Protein AF-A0A6P0T3T8-F1 (afdb_monomer_lite)

Foldseek 3Di:
DDDPDDPDDDPPPVVLVVLVVLLVLLVVLLVVVVCLVCLLVCVLVCCVVPVVVSVVCCVPFQVKAQQPLLVVLVVLLVQCVVCPQVVFHPPVSLVVNLVSQVVCVVVVLQVQSVLSVLVVVLLVVLQVVQCVVVVDDPVPRDPGSSVSSNQLSDRVNDHPVSSVCCVPPPSSSSRVGIHFDWDDDDPPDTDHTGGRCCVVLVVQLVVLVVVLLVQLVVVCVVDVPADSVNSSVVVVQSVLSNDPPPVVSSVRNSVVSCCVSVVDPCVVVVVVVCCVVCVVVPPPPPLVVVVVVLVVLLVCLVVVVVVVVLLPPVPPDDPPPVDPDPVVVVVCVVVLCCCLPPNLVVCLVVQLVVQLVVQVVVQCVDPVSVVCCPDPPSVVVVSVVSSVCSVVVSVVVSVVSVCLVPDPVSVVVVVVVVVVCSVVVSVVSVPDPVSNVVSVVVSVVSVVVSVVVVVVVVVDDPVVVVVVVVVVVVVVVVPD

Structure (mmCIF, N/CA/C/O backbone):
data_AF-A0A6P0T3T8-F1
#
_entry.id   AF-A0A6P0T3T8-F1
#
loop_
_atom_site.group_PDB
_atom_site.id
_atom_site.type_symbol
_atom_site.label_atom_id
_atom_site.label_alt_id
_atom_site.label_comp_id
_atom_site.label_asym_id
_atom_site.label_entity_id
_atom_site.label_seq_id
_atom_site.pdbx_PDB_ins_code
_atom_site.Cartn_x
_atom_site.Cartn_y
_atom_site.Cartn_z
_atom_site.occupancy
_atom_site.B_iso_or_equiv
_atom_site.auth_seq_id
_atom_site.auth_comp_id
_atom_site.auth_asym_id
_atom_site.auth_atom_id
_atom_site.pdbx_PDB_model_num
ATOM 1 N N . MET A 1 1 ? 41.553 -38.716 -34.572 1.00 35.88 1 MET A N 1
ATOM 2 C CA . MET A 1 1 ? 41.228 -38.788 -33.128 1.00 35.88 1 MET A CA 1
ATOM 3 C C . MET A 1 1 ? 40.470 -37.527 -32.728 1.00 35.88 1 MET A C 1
ATOM 5 O O . MET A 1 1 ? 41.082 -36.485 -32.549 1.00 35.88 1 MET A O 1
ATOM 9 N N . LEU A 1 2 ? 39.138 -37.594 -32.660 1.00 34.91 2 LEU A N 1
ATOM 10 C CA . LEU A 1 2 ? 38.281 -36.461 -32.294 1.00 34.91 2 LEU A CA 1
ATOM 11 C C . LEU A 1 2 ? 38.013 -36.500 -30.784 1.00 34.91 2 LEU A C 1
ATOM 13 O O . LEU A 1 2 ? 37.302 -37.377 -30.294 1.00 34.91 2 LEU A O 1
ATOM 17 N N . ARG A 1 3 ? 38.602 -35.559 -30.038 1.00 31.69 3 ARG A N 1
ATOM 18 C CA . ARG A 1 3 ? 38.302 -35.338 -28.616 1.00 31.69 3 ARG A CA 1
ATOM 19 C C . ARG A 1 3 ? 36.884 -34.773 -28.504 1.00 31.69 3 ARG A C 1
ATOM 21 O O . ARG A 1 3 ? 36.659 -33.597 -28.767 1.00 31.69 3 ARG A O 1
ATOM 28 N N . ARG A 1 4 ? 35.930 -35.615 -28.098 1.00 34.78 4 ARG A N 1
ATOM 29 C CA . ARG A 1 4 ? 34.622 -35.174 -27.597 1.00 34.78 4 ARG A CA 1
ATOM 30 C C . ARG A 1 4 ? 34.849 -34.352 -26.329 1.00 34.78 4 ARG A C 1
ATOM 32 O O . ARG A 1 4 ? 35.228 -34.899 -25.297 1.00 34.78 4 ARG A O 1
ATOM 39 N N . THR A 1 5 ? 34.623 -33.048 -26.408 1.00 38.00 5 THR A N 1
ATOM 40 C CA . THR A 1 5 ? 34.455 -32.194 -25.235 1.00 38.00 5 THR A CA 1
ATOM 41 C C . THR A 1 5 ? 33.125 -32.555 -24.581 1.00 38.00 5 THR A C 1
ATOM 43 O O . THR A 1 5 ? 32.041 -32.344 -25.120 1.00 38.00 5 THR A O 1
ATOM 46 N N . THR A 1 6 ? 33.209 -33.182 -23.416 1.00 35.28 6 THR A N 1
ATOM 47 C CA . THR A 1 6 ? 32.072 -33.459 -22.547 1.00 35.28 6 THR A CA 1
ATOM 48 C C . THR A 1 6 ? 31.483 -32.133 -22.064 1.00 35.28 6 THR A C 1
ATOM 50 O O . THR A 1 6 ? 32.082 -31.422 -21.261 1.00 35.28 6 THR A O 1
ATOM 53 N N . GLN A 1 7 ? 30.293 -31.783 -22.561 1.00 39.41 7 GLN A N 1
ATOM 54 C CA . GLN A 1 7 ? 29.473 -30.720 -21.983 1.00 39.41 7 GLN A CA 1
ATOM 55 C C . GLN A 1 7 ? 29.132 -31.087 -20.535 1.00 39.41 7 GLN A C 1
ATOM 57 O O . GLN A 1 7 ? 28.279 -31.932 -20.268 1.00 39.41 7 GLN A O 1
ATOM 62 N N . SER A 1 8 ? 29.781 -30.430 -19.580 1.00 35.75 8 SER A N 1
ATOM 63 C CA . SER A 1 8 ? 29.415 -30.509 -18.172 1.00 35.75 8 SER A CA 1
ATOM 64 C C . SER A 1 8 ? 28.251 -29.552 -17.871 1.00 35.75 8 SER A C 1
ATOM 66 O O . SER A 1 8 ? 28.421 -28.406 -17.466 1.00 35.75 8 SER A O 1
ATOM 68 N N . ARG A 1 9 ? 27.013 -30.036 -18.014 1.00 46.53 9 ARG A N 1
ATOM 69 C CA . ARG A 1 9 ? 25.876 -29.544 -17.213 1.00 46.53 9 ARG A CA 1
ATOM 70 C C . ARG A 1 9 ? 25.521 -30.656 -16.230 1.00 46.53 9 ARG A C 1
ATOM 72 O O . ARG A 1 9 ? 25.095 -31.715 -16.680 1.00 46.53 9 ARG A O 1
ATOM 79 N N . PRO A 1 10 ? 25.717 -30.453 -14.909 1.00 44.03 10 PRO A N 1
ATOM 80 C CA . PRO A 1 10 ? 24.607 -29.959 -14.088 1.00 44.03 10 PRO A CA 1
ATOM 81 C C . PRO A 1 10 ? 25.059 -29.227 -12.796 1.00 44.03 10 PRO A C 1
ATOM 83 O O . PRO A 1 10 ? 25.295 -29.845 -11.761 1.00 44.03 10 PRO A O 1
ATOM 86 N N . ARG A 1 11 ? 25.102 -27.886 -12.799 1.00 40.31 11 ARG A N 1
ATOM 87 C CA . ARG A 1 11 ? 25.195 -27.069 -11.559 1.00 40.31 11 ARG A CA 1
ATOM 88 C C . ARG A 1 11 ? 23.975 -26.173 -11.304 1.00 40.31 11 ARG A C 1
ATOM 90 O O . ARG A 1 11 ? 23.875 -25.571 -10.244 1.00 40.31 11 ARG A O 1
ATOM 97 N N . GLN A 1 12 ? 23.014 -26.135 -12.228 1.00 47.50 12 GLN A N 1
ATOM 98 C CA . GLN A 1 12 ? 21.907 -25.166 -12.218 1.00 47.50 12 GLN A CA 1
ATOM 99 C C . GLN A 1 12 ? 20.713 -25.582 -11.332 1.00 47.50 12 GLN A C 1
ATOM 101 O O . GLN A 1 12 ? 20.043 -24.728 -10.764 1.00 47.50 12 GLN A O 1
ATOM 106 N N . ARG A 1 13 ? 20.464 -26.888 -11.134 1.00 49.16 13 ARG A N 1
ATOM 107 C CA . ARG A 1 13 ? 19.313 -27.375 -10.339 1.00 49.16 13 ARG A CA 1
ATOM 108 C C . ARG A 1 13 ? 19.452 -27.169 -8.824 1.00 49.16 13 ARG A C 1
ATOM 110 O O . ARG A 1 13 ? 18.450 -26.933 -8.160 1.00 49.16 13 ARG A O 1
ATOM 117 N N . ARG A 1 14 ? 20.672 -27.225 -8.271 1.00 52.06 14 ARG A N 1
ATOM 118 C CA . ARG A 1 14 ? 20.909 -27.101 -6.817 1.00 52.06 14 ARG A CA 1
ATOM 119 C C . ARG A 1 14 ? 20.790 -25.673 -6.279 1.00 52.06 14 ARG A C 1
ATOM 121 O O . ARG A 1 14 ? 20.714 -25.522 -5.073 1.00 52.06 14 ARG A O 1
ATOM 128 N N . PHE A 1 15 ? 20.749 -24.648 -7.127 1.00 64.56 15 PHE A N 1
ATOM 129 C CA . PHE A 1 15 ? 20.493 -23.275 -6.672 1.00 64.56 15 PHE A CA 1
ATOM 130 C C . PHE A 1 15 ? 19.002 -22.922 -6.715 1.00 64.56 15 PHE A C 1
ATOM 132 O O . PHE A 1 15 ? 18.543 -22.153 -5.884 1.00 64.56 15 PHE A O 1
ATOM 139 N N . LEU A 1 16 ? 18.216 -23.555 -7.594 1.00 76.44 16 LEU A N 1
ATOM 140 C CA . LEU A 1 16 ? 16.797 -23.225 -7.772 1.00 76.44 16 LEU A CA 1
ATOM 141 C C . LEU A 1 16 ? 15.933 -23.483 -6.530 1.00 76.44 16 LEU A C 1
ATOM 143 O O . LEU A 1 16 ? 15.031 -22.701 -6.259 1.00 76.44 16 LEU A O 1
ATOM 147 N N . TRP A 1 17 ? 16.181 -24.551 -5.765 1.00 85.12 17 TRP A N 1
ATOM 148 C CA . TRP A 1 17 ? 15.405 -24.808 -4.542 1.00 85.12 17 TRP A CA 1
ATOM 149 C C . TRP A 1 17 ? 15.693 -23.758 -3.458 1.00 85.12 17 TRP A C 1
ATOM 151 O O . TRP A 1 17 ? 14.764 -23.313 -2.793 1.00 85.12 17 TRP A O 1
ATOM 161 N N . PHE A 1 18 ? 16.949 -23.311 -3.337 1.00 87.44 18 PHE A N 1
ATOM 162 C CA . PHE A 1 18 ? 17.326 -22.225 -2.435 1.00 87.44 18 PHE A CA 1
ATOM 163 C C . PHE A 1 18 ? 16.670 -20.907 -2.864 1.00 87.44 18 PHE A C 1
ATOM 165 O O . PHE A 1 18 ? 16.063 -20.246 -2.030 1.00 87.44 18 PHE A O 1
ATOM 172 N N . GLU A 1 19 ? 16.684 -20.578 -4.166 1.00 86.94 19 GLU A N 1
ATOM 173 C CA . GLU A 1 19 ? 15.966 -19.400 -4.684 1.00 86.94 19 GLU A CA 1
ATOM 174 C C . GLU A 1 19 ? 14.465 -19.456 -4.373 1.00 86.94 19 GLU A C 1
ATOM 176 O O . GLU A 1 19 ? 13.873 -18.445 -4.013 1.00 86.94 19 GLU A O 1
ATOM 181 N N . ARG A 1 20 ? 13.839 -20.637 -4.472 1.00 90.44 20 ARG A N 1
ATOM 182 C CA . ARG A 1 20 ? 12.418 -20.824 -4.136 1.00 90.44 20 ARG A CA 1
ATOM 183 C C . ARG A 1 20 ? 12.141 -20.614 -2.655 1.00 90.44 20 ARG A C 1
ATOM 185 O O . ARG A 1 20 ? 11.187 -19.923 -2.323 1.00 90.44 20 ARG A O 1
ATOM 192 N N . ILE A 1 21 ? 12.966 -21.167 -1.769 1.00 92.38 21 ILE A N 1
ATOM 193 C CA . ILE A 1 21 ? 12.809 -20.947 -0.325 1.00 92.38 21 ILE A CA 1
ATOM 194 C C . ILE A 1 21 ? 12.976 -19.464 0.000 1.00 92.38 21 ILE A C 1
ATOM 196 O O . ILE A 1 21 ? 12.128 -18.886 0.672 1.00 92.38 21 ILE A O 1
ATOM 200 N N . MET A 1 22 ? 14.018 -18.824 -0.529 1.00 92.69 22 MET A N 1
ATOM 201 C CA . MET A 1 22 ? 14.277 -17.406 -0.285 1.00 92.69 22 MET A CA 1
ATOM 202 C C . MET A 1 22 ? 13.181 -16.496 -0.844 1.00 92.69 22 MET A C 1
ATOM 204 O O . MET A 1 22 ? 12.813 -15.513 -0.202 1.00 92.69 22 MET A O 1
ATOM 208 N N . ALA A 1 23 ? 12.623 -16.827 -2.008 1.00 92.50 23 ALA A N 1
ATOM 209 C CA . ALA A 1 23 ? 11.483 -16.118 -2.575 1.00 92.50 23 ALA A CA 1
ATOM 210 C C . ALA A 1 23 ? 10.199 -16.334 -1.756 1.00 92.50 23 ALA A C 1
ATOM 212 O O . ALA A 1 23 ? 9.455 -15.379 -1.545 1.00 92.50 23 ALA A O 1
ATOM 213 N N . ALA A 1 24 ? 9.960 -17.543 -1.238 1.00 93.19 24 ALA A N 1
ATOM 214 C CA . ALA A 1 24 ? 8.831 -17.820 -0.351 1.00 93.19 24 ALA A CA 1
ATOM 215 C C . ALA A 1 24 ? 8.951 -17.059 0.980 1.00 93.19 24 ALA A C 1
ATOM 217 O O . ALA A 1 24 ? 7.984 -16.446 1.418 1.00 93.19 24 ALA A O 1
ATOM 218 N N . ILE A 1 25 ? 10.142 -17.025 1.587 1.00 95.31 25 ILE A N 1
ATOM 219 C CA . ILE A 1 25 ? 10.409 -16.246 2.808 1.00 95.31 25 ILE A CA 1
ATOM 220 C C . ILE A 1 25 ? 10.196 -14.748 2.551 1.00 95.31 25 ILE A C 1
ATOM 222 O O . ILE A 1 25 ? 9.552 -14.080 3.358 1.00 95.31 25 ILE A O 1
ATOM 226 N N . ALA A 1 26 ? 10.685 -14.222 1.423 1.00 94.50 26 ALA A N 1
ATOM 227 C CA . ALA A 1 26 ? 10.465 -12.827 1.034 1.00 94.50 26 ALA A CA 1
ATOM 228 C C . ALA A 1 26 ? 8.976 -12.510 0.834 1.00 94.50 26 ALA A C 1
ATOM 230 O O . ALA A 1 26 ? 8.501 -11.482 1.312 1.00 94.50 26 ALA A O 1
ATOM 231 N N . LEU A 1 27 ? 8.224 -13.408 0.192 1.00 94.81 27 LEU A N 1
ATOM 232 C CA . LEU A 1 27 ? 6.780 -13.265 0.027 1.00 94.81 27 LEU A CA 1
ATOM 233 C C . LEU A 1 27 ? 6.048 -13.281 1.376 1.00 94.81 27 LEU A C 1
ATOM 235 O O . LEU A 1 27 ? 5.209 -12.418 1.613 1.00 94.81 27 LEU A O 1
ATOM 239 N N . ILE A 1 28 ? 6.385 -14.210 2.276 1.00 95.81 28 ILE A N 1
ATOM 240 C CA . ILE A 1 28 ? 5.804 -14.275 3.627 1.00 95.81 28 ILE A CA 1
ATOM 241 C C . ILE A 1 28 ? 6.085 -12.979 4.391 1.00 95.81 28 ILE A C 1
ATOM 243 O O . ILE A 1 28 ? 5.164 -12.394 4.958 1.00 95.81 28 ILE A O 1
ATOM 247 N N . ASN A 1 29 ? 7.331 -12.495 4.370 1.00 96.44 29 ASN A N 1
ATOM 248 C CA . ASN A 1 29 ? 7.685 -11.226 5.000 1.00 96.44 29 ASN A CA 1
ATOM 249 C C . ASN A 1 29 ? 6.869 -10.062 4.420 1.00 96.44 29 ASN A C 1
ATOM 251 O O . ASN A 1 29 ? 6.347 -9.243 5.169 1.00 96.44 29 ASN A O 1
ATOM 255 N N . PHE A 1 30 ? 6.700 -10.014 3.099 1.00 95.56 30 PHE A N 1
ATOM 256 C CA . PHE A 1 30 ? 5.923 -8.963 2.454 1.00 95.56 30 PHE A CA 1
ATOM 257 C C . PHE A 1 30 ? 4.431 -9.026 2.799 1.00 95.56 30 PHE A C 1
ATOM 259 O O . PHE A 1 30 ? 3.827 -7.991 3.064 1.00 95.56 30 PHE A O 1
ATOM 266 N N . VAL A 1 31 ? 3.840 -10.220 2.882 1.00 94.56 31 VAL A N 1
ATOM 267 C CA . VAL A 1 31 ? 2.457 -10.394 3.355 1.00 94.56 31 VAL A CA 1
ATOM 268 C C . VAL A 1 31 ? 2.307 -9.919 4.803 1.00 94.56 31 VAL A C 1
ATOM 270 O O . VAL A 1 31 ? 1.334 -9.235 5.112 1.00 94.56 31 VAL A O 1
ATOM 273 N N . LEU A 1 32 ? 3.277 -10.206 5.679 1.00 94.94 32 LEU A N 1
ATOM 274 C CA . LEU A 1 32 ? 3.280 -9.696 7.056 1.00 94.94 32 LEU A CA 1
ATOM 275 C C . LEU A 1 32 ? 3.369 -8.165 7.109 1.00 94.94 32 LEU A C 1
ATOM 277 O O . LEU A 1 32 ? 2.681 -7.545 7.915 1.00 94.94 32 LEU A O 1
ATOM 281 N N . VAL A 1 33 ? 4.173 -7.553 6.237 1.00 94.12 33 VAL A N 1
ATOM 282 C CA . VAL A 1 33 ? 4.252 -6.091 6.092 1.00 94.12 33 VAL A CA 1
ATOM 283 C C . VAL A 1 33 ? 2.908 -5.519 5.634 1.00 94.12 33 VAL A C 1
ATOM 285 O O . VAL A 1 33 ? 2.413 -4.565 6.229 1.00 94.12 33 VAL A O 1
ATOM 288 N N . LEU A 1 34 ? 2.277 -6.105 4.611 1.00 94.19 34 LEU A N 1
ATOM 289 C CA . LEU A 1 34 ? 0.955 -5.672 4.144 1.00 94.19 34 LEU A CA 1
ATOM 290 C C . LEU A 1 34 ? -0.106 -5.804 5.243 1.00 94.19 34 LEU A C 1
ATOM 292 O O . LEU A 1 34 ? -0.923 -4.899 5.420 1.00 94.19 34 LEU A O 1
ATOM 296 N N . PHE A 1 35 ? -0.061 -6.890 6.018 1.00 94.81 35 PHE A N 1
ATOM 297 C CA . PHE A 1 35 ? -0.900 -7.050 7.199 1.00 94.81 35 PHE A CA 1
ATOM 298 C C . PHE A 1 35 ? -0.664 -5.914 8.204 1.00 94.81 35 PHE A C 1
ATOM 300 O O . PHE A 1 35 ? -1.629 -5.252 8.578 1.00 94.81 35 PHE A O 1
ATOM 307 N N . ASP A 1 36 ? 0.590 -5.615 8.565 1.00 93.88 36 ASP A N 1
ATOM 308 C CA . ASP A 1 36 ? 0.948 -4.538 9.504 1.00 93.88 36 ASP A CA 1
ATOM 309 C C . ASP A 1 36 ? 0.433 -3.158 9.056 1.00 93.88 36 ASP A C 1
ATOM 311 O O . ASP A 1 36 ? -0.078 -2.392 9.884 1.00 93.88 36 ASP A O 1
ATOM 315 N N . TYR A 1 37 ? 0.506 -2.856 7.753 1.00 91.88 37 TYR A N 1
ATOM 316 C CA . TYR A 1 37 ? -0.055 -1.633 7.164 1.00 91.88 37 TYR A CA 1
ATOM 317 C C . TYR A 1 37 ? -1.586 -1.610 7.219 1.00 91.88 37 TYR A C 1
ATOM 319 O O . TYR A 1 37 ? -2.183 -0.596 7.582 1.00 91.88 37 TYR A O 1
ATOM 327 N N . SER A 1 38 ? -2.229 -2.729 6.885 1.00 94.19 38 SER A N 1
ATOM 328 C CA . SER A 1 38 ? -3.692 -2.849 6.877 1.00 94.19 38 SER A CA 1
ATOM 329 C C . SER A 1 38 ? -4.311 -2.959 8.276 1.00 94.19 38 SER A C 1
ATOM 331 O O . SER A 1 38 ? -5.515 -2.761 8.427 1.00 94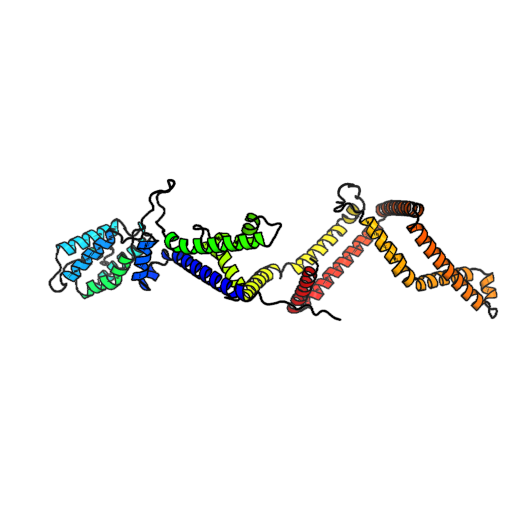.19 38 SER A O 1
ATOM 333 N N . TYR A 1 39 ? -3.506 -3.260 9.300 1.00 93.31 39 TYR A N 1
ATOM 334 C CA . TYR A 1 39 ? -3.981 -3.609 10.635 1.00 93.31 39 TYR A CA 1
ATOM 335 C C . TYR A 1 39 ? -4.831 -2.513 11.279 1.00 93.31 39 TYR A C 1
ATOM 337 O O . TYR A 1 39 ? -5.889 -2.816 11.814 1.00 93.31 39 TYR A O 1
ATOM 345 N N . ILE A 1 40 ? -4.394 -1.248 11.234 1.00 89.75 40 ILE A N 1
ATOM 346 C CA . ILE A 1 40 ? -5.147 -0.144 11.853 1.00 89.75 40 ILE A CA 1
ATOM 347 C C . ILE A 1 40 ? -6.433 0.164 11.064 1.00 89.75 40 ILE A C 1
ATOM 349 O O . ILE A 1 40 ? -7.497 0.143 11.683 1.00 89.75 40 ILE A O 1
ATOM 353 N N . PRO A 1 41 ? -6.396 0.379 9.729 1.00 90.56 41 PRO A N 1
ATOM 354 C CA . PRO A 1 41 ? -7.610 0.661 8.956 1.00 90.56 41 PRO A CA 1
ATOM 355 C C . PRO A 1 41 ? -8.652 -0.463 8.986 1.00 90.56 41 PRO A C 1
ATOM 357 O O . PRO A 1 41 ? -9.847 -0.187 8.994 1.00 90.56 41 PRO A O 1
ATOM 360 N N . LEU A 1 42 ? -8.214 -1.727 9.007 1.00 89.94 42 LEU A N 1
ATOM 361 C CA . LEU A 1 42 ? -9.093 -2.902 8.954 1.00 89.94 42 LEU A CA 1
ATOM 362 C C . LEU A 1 42 ? -9.258 -3.596 10.314 1.00 89.94 42 LEU A C 1
ATOM 364 O O . LEU A 1 42 ? -9.771 -4.714 10.375 1.00 89.94 42 LEU A O 1
ATOM 368 N N . ARG A 1 43 ? -8.858 -2.952 11.420 1.00 88.75 43 ARG A N 1
ATOM 369 C CA . ARG A 1 43 ? -8.877 -3.564 12.759 1.00 88.75 43 ARG A CA 1
ATOM 370 C C . ARG A 1 43 ? -10.246 -4.117 13.131 1.00 88.75 43 ARG A C 1
ATOM 372 O O . ARG A 1 43 ? -10.329 -5.219 13.661 1.00 88.75 43 ARG A O 1
ATOM 379 N N . ASP A 1 44 ? -11.306 -3.362 12.859 1.00 85.81 44 ASP A N 1
ATOM 380 C CA . ASP A 1 44 ? -12.671 -3.746 13.237 1.00 85.81 44 ASP A CA 1
ATOM 381 C C . ASP A 1 44 ? -13.115 -5.024 12.517 1.00 85.81 44 ASP A C 1
ATOM 383 O O . ASP A 1 44 ? -13.775 -5.872 13.112 1.00 85.81 44 ASP A O 1
ATOM 387 N N . TYR A 1 45 ? -12.679 -5.206 11.269 1.00 89.19 45 TYR A N 1
ATOM 388 C CA . TYR A 1 45 ? -12.892 -6.441 10.521 1.00 89.19 45 TYR A CA 1
ATOM 389 C C . TYR A 1 45 ? -12.072 -7.601 11.109 1.00 89.19 45 TYR A C 1
ATOM 391 O O . TYR A 1 45 ? -12.599 -8.692 11.328 1.00 89.19 45 TYR A O 1
ATOM 399 N N . TYR A 1 46 ? -10.800 -7.368 11.449 1.00 89.56 46 TYR A N 1
ATOM 400 C CA . TYR A 1 46 ? -9.959 -8.388 12.083 1.00 89.56 46 TYR A CA 1
ATOM 401 C C . TYR A 1 46 ? -10.479 -8.819 13.460 1.00 89.56 46 TYR A C 1
ATOM 403 O O . TYR A 1 46 ? -10.424 -10.004 13.791 1.00 89.56 46 TYR A O 1
ATOM 411 N N . LEU A 1 47 ? -11.055 -7.896 14.235 1.00 87.12 47 LEU A N 1
ATOM 412 C CA . LEU A 1 47 ? -11.697 -8.206 15.512 1.00 87.12 47 LEU A CA 1
ATOM 413 C C . LEU A 1 47 ? -12.913 -9.122 15.352 1.00 87.12 47 LEU A C 1
ATOM 415 O O . LEU A 1 47 ? -13.136 -9.959 16.220 1.00 87.12 47 LEU A O 1
ATOM 419 N N . GLN A 1 48 ? -13.672 -8.989 14.262 1.00 86.25 48 GLN A N 1
ATOM 420 C CA . GLN A 1 48 ? -14.801 -9.877 13.971 1.00 86.25 48 GLN A CA 1
ATOM 421 C C . GLN A 1 48 ? -14.332 -11.272 13.543 1.00 86.25 48 GLN A C 1
ATOM 423 O O . GLN A 1 48 ? -14.919 -12.267 13.958 1.00 86.25 48 GLN A O 1
ATOM 428 N N . LEU A 1 49 ? -13.267 -11.350 12.739 1.00 89.88 49 LEU A N 1
ATOM 429 C CA . LEU A 1 49 ? -12.753 -12.618 12.216 1.00 89.88 49 LEU A CA 1
ATOM 430 C C . LEU A 1 49 ? -11.973 -13.424 13.267 1.00 89.88 49 LEU A C 1
ATOM 432 O O . LEU A 1 49 ? -12.140 -14.635 13.381 1.00 89.88 49 LEU A O 1
ATOM 436 N N . ALA A 1 50 ? -11.089 -12.758 14.011 1.00 89.88 50 ALA A N 1
ATOM 437 C CA . ALA A 1 50 ? -10.178 -13.377 14.968 1.00 89.88 50 ALA A CA 1
ATOM 438 C C . ALA A 1 50 ? -9.900 -12.428 16.156 1.00 89.88 50 ALA A C 1
ATOM 440 O O . ALA A 1 50 ? -8.825 -11.819 16.225 1.00 89.88 50 ALA A O 1
ATOM 441 N N . PRO A 1 51 ? -10.834 -12.302 17.121 1.00 86.31 51 PRO A N 1
ATOM 442 C CA . PRO A 1 51 ? -10.744 -11.310 18.193 1.00 86.31 51 PRO A CA 1
ATOM 443 C C . PRO A 1 51 ? -9.488 -11.458 19.061 1.00 86.31 51 PRO A C 1
ATOM 445 O O . PRO A 1 51 ? -8.803 -10.473 19.329 1.00 86.31 51 PRO A O 1
ATOM 448 N N . GLY A 1 52 ? -9.162 -12.687 19.477 1.00 89.56 52 GLY A N 1
ATOM 449 C CA . GLY A 1 52 ? -8.017 -12.974 20.351 1.00 89.56 52 GLY A CA 1
ATOM 450 C C . GLY A 1 52 ? -6.669 -12.591 19.725 1.00 89.56 52 GLY A C 1
ATOM 451 O O . GLY A 1 52 ? -5.979 -11.733 20.276 1.00 89.56 52 GLY A O 1
ATOM 452 N N . PRO A 1 53 ? -6.303 -13.158 18.556 1.00 92.25 53 PRO A N 1
ATOM 453 C CA . PRO A 1 53 ? -5.065 -12.807 17.859 1.00 92.25 53 PRO A CA 1
ATOM 454 C C . PRO A 1 53 ? -4.965 -11.317 17.523 1.00 92.25 53 PRO A C 1
ATOM 456 O O . PRO A 1 53 ? -3.894 -10.730 17.650 1.00 92.25 53 PRO A O 1
ATOM 459 N N . THR A 1 54 ? -6.083 -10.691 17.142 1.00 90.69 54 THR A N 1
ATOM 460 C CA . THR A 1 54 ? -6.123 -9.261 16.817 1.00 90.69 54 THR A CA 1
ATOM 461 C C . THR A 1 54 ? -5.815 -8.405 18.043 1.00 90.69 54 THR A C 1
ATOM 463 O O . THR A 1 54 ? -4.961 -7.526 17.962 1.00 90.69 54 THR A O 1
ATOM 466 N N . LYS A 1 55 ? -6.438 -8.682 19.199 1.00 90.62 55 LYS A N 1
ATOM 467 C CA . LYS A 1 55 ? -6.140 -7.967 20.454 1.00 90.62 55 LYS A CA 1
ATOM 468 C C . LYS A 1 55 ? -4.677 -8.150 20.866 1.00 90.62 55 LYS A C 1
ATOM 470 O O . LYS A 1 55 ? -3.982 -7.155 21.057 1.00 90.62 55 LYS A O 1
ATOM 475 N N . ALA A 1 56 ? -4.186 -9.392 20.870 1.00 92.56 56 ALA A N 1
ATOM 476 C CA . ALA A 1 56 ? -2.802 -9.703 21.227 1.00 92.56 56 ALA A CA 1
ATOM 477 C C . ALA A 1 56 ? -1.783 -8.991 20.318 1.00 92.56 56 ALA A C 1
ATOM 479 O O . ALA A 1 56 ? -0.786 -8.450 20.796 1.00 92.56 56 ALA A O 1
ATOM 480 N N . TYR A 1 57 ? -2.041 -8.943 19.007 1.00 93.81 57 TYR A N 1
ATOM 481 C CA . TYR A 1 57 ? -1.189 -8.220 18.064 1.00 93.81 57 TYR A CA 1
ATOM 482 C C . TYR A 1 57 ? -1.232 -6.705 18.298 1.00 93.81 57 TYR A C 1
ATOM 484 O O . TYR A 1 57 ? -0.194 -6.043 18.295 1.00 93.81 57 TYR A O 1
ATOM 492 N N . GLY A 1 58 ? -2.421 -6.145 18.532 1.00 92.31 58 GLY A N 1
ATOM 493 C CA . GLY A 1 58 ? -2.593 -4.730 18.847 1.00 92.31 58 GLY A CA 1
ATOM 494 C C . GLY A 1 58 ? -1.793 -4.298 20.070 1.00 92.31 58 GLY A C 1
ATOM 495 O O . GLY A 1 58 ? -1.061 -3.311 19.996 1.00 92.31 58 GLY A O 1
ATOM 496 N N . GLU A 1 59 ? -1.902 -5.059 21.153 1.00 92.00 59 GLU A N 1
ATOM 497 C CA . GLU A 1 59 ? -1.205 -4.807 22.416 1.00 92.00 59 GLU A CA 1
ATOM 498 C C . GLU A 1 59 ? 0.313 -4.947 22.253 1.00 92.00 59 GLU A C 1
ATOM 500 O O . GLU A 1 59 ? 1.064 -4.014 22.544 1.00 92.00 59 GLU A O 1
ATOM 505 N N . ALA A 1 60 ? 0.779 -6.076 21.711 1.00 92.06 60 ALA A N 1
ATOM 506 C CA . ALA A 1 60 ? 2.207 -6.368 21.619 1.00 92.06 60 ALA A CA 1
ATOM 507 C C . ALA A 1 60 ? 2.941 -5.501 20.581 1.00 92.06 60 ALA A C 1
ATOM 509 O O . ALA A 1 60 ? 4.083 -5.090 20.808 1.00 92.06 60 ALA A O 1
ATOM 510 N N . ILE A 1 61 ? 2.309 -5.232 19.431 1.00 92.25 61 ILE A N 1
ATOM 511 C CA . ILE A 1 61 ? 2.971 -4.631 18.264 1.00 92.25 61 ILE A CA 1
ATOM 512 C C . ILE A 1 61 ? 2.566 -3.175 18.053 1.00 92.25 61 ILE A C 1
ATOM 514 O O . ILE A 1 61 ? 3.429 -2.328 17.819 1.00 92.25 61 ILE A O 1
ATOM 518 N N . LYS A 1 62 ? 1.274 -2.847 18.137 1.00 92.12 62 LYS A N 1
ATOM 519 C CA . LYS A 1 62 ? 0.771 -1.499 17.815 1.00 92.12 62 LYS A CA 1
ATOM 520 C C . LYS A 1 62 ? 0.624 -0.579 19.028 1.00 92.12 62 LYS A C 1
ATOM 522 O O . LYS A 1 62 ? 0.239 0.576 18.844 1.00 92.12 62 LYS A O 1
ATOM 527 N N . GLY A 1 63 ? 0.936 -1.071 20.231 1.00 89.25 63 GLY A N 1
ATOM 528 C CA . GLY A 1 63 ? 0.783 -0.328 21.484 1.00 89.25 63 GLY A CA 1
ATOM 529 C C . GLY A 1 63 ? -0.666 0.076 21.742 1.00 89.25 63 GLY A C 1
ATOM 530 O O . GLY A 1 63 ? -0.918 1.192 22.187 1.00 89.25 63 GLY A O 1
ATOM 531 N N . ILE A 1 64 ? -1.608 -0.782 21.353 1.00 91.44 64 ILE A N 1
ATOM 532 C CA . ILE A 1 64 ? -3.037 -0.563 21.552 1.00 91.44 64 ILE A CA 1
ATOM 533 C C . ILE A 1 64 ? -3.414 -1.054 22.940 1.00 91.44 64 ILE A C 1
ATOM 535 O O . ILE A 1 64 ? -3.152 -2.201 23.279 1.00 91.44 64 ILE A O 1
ATOM 539 N N . GLU A 1 65 ? -4.079 -0.199 23.697 1.00 90.12 65 GLU A N 1
ATOM 540 C CA . GLU A 1 65 ? -4.630 -0.498 25.012 1.00 90.12 65 GLU A CA 1
ATOM 541 C C . GLU A 1 65 ? -6.144 -0.227 24.990 1.00 90.12 65 GLU A C 1
ATOM 543 O O . GLU A 1 65 ? -6.608 0.611 24.203 1.00 90.12 65 GLU A O 1
ATOM 548 N N . PRO A 1 66 ? -6.943 -0.913 25.826 1.00 89.31 66 PRO A N 1
ATOM 549 C CA . PRO A 1 66 ? -8.333 -0.531 26.042 1.00 89.31 66 PRO A CA 1
ATOM 550 C C . PRO A 1 66 ? -8.416 0.939 26.460 1.00 89.31 66 PRO A C 1
ATOM 552 O O . PRO A 1 66 ? -7.647 1.399 27.309 1.00 89.31 66 PRO A O 1
ATOM 555 N N . ASP A 1 67 ? -9.336 1.691 25.860 1.00 92.00 67 ASP A N 1
ATOM 556 C CA . ASP A 1 67 ? -9.546 3.073 26.272 1.00 92.00 67 ASP A CA 1
ATOM 557 C C . ASP A 1 67 ? -10.115 3.115 27.703 1.00 92.00 67 ASP A C 1
ATOM 559 O O . ASP A 1 67 ? -11.065 2.410 28.038 1.00 92.00 67 ASP A O 1
ATOM 563 N N . ARG A 1 68 ? -9.525 3.948 28.566 1.00 91.50 68 ARG A N 1
ATOM 564 C CA . ARG A 1 68 ? -9.805 3.943 30.014 1.00 91.50 68 ARG A CA 1
ATOM 565 C C . ARG A 1 68 ? -11.235 4.355 30.353 1.00 91.50 68 ARG A C 1
ATOM 567 O O . ARG A 1 68 ? -11.738 3.981 31.414 1.00 91.50 68 ARG A O 1
ATOM 574 N N . THR A 1 69 ? -11.856 5.183 29.520 1.00 93.69 69 THR A N 1
ATOM 575 C CA . THR A 1 69 ? -13.210 5.692 29.756 1.00 93.69 69 THR A CA 1
ATOM 576 C C . THR A 1 69 ? -14.235 4.649 29.332 1.00 93.69 69 THR A C 1
ATOM 578 O O . THR A 1 69 ? -15.104 4.274 30.118 1.00 93.69 69 THR A O 1
ATOM 581 N N . THR A 1 70 ? -14.086 4.110 28.125 1.00 94.06 70 THR A N 1
ATOM 582 C CA . THR A 1 70 ? -14.983 3.080 27.588 1.00 94.06 70 THR A CA 1
ATOM 583 C C . THR A 1 70 ? -14.828 1.725 28.287 1.00 94.06 70 THR A C 1
ATOM 585 O O . THR A 1 70 ? -15.839 1.084 28.561 1.00 94.06 70 THR A O 1
ATOM 588 N N . ASP A 1 71 ? -13.615 1.311 28.675 1.00 93.62 71 ASP A N 1
ATOM 589 C CA . ASP A 1 71 ? -13.392 0.080 29.455 1.00 93.62 71 ASP A CA 1
ATOM 590 C C . ASP A 1 71 ? -14.066 0.159 30.831 1.00 93.62 71 ASP A C 1
ATOM 592 O O . ASP A 1 71 ? -14.759 -0.768 31.250 1.00 93.62 71 ASP A O 1
ATOM 596 N N . ARG A 1 72 ? -13.939 1.303 31.517 1.00 95.50 72 ARG A N 1
ATOM 597 C CA . ARG A 1 72 ? -14.609 1.545 32.803 1.00 95.50 72 ARG A CA 1
ATOM 598 C C . ARG A 1 72 ? -16.125 1.442 32.674 1.00 95.50 72 ARG A C 1
ATOM 600 O O . ARG A 1 72 ? -16.751 0.773 33.492 1.00 95.50 72 ARG A O 1
ATOM 607 N N . TYR A 1 73 ? -16.681 2.044 31.627 1.00 96.50 73 TYR A N 1
ATOM 608 C CA . TYR A 1 73 ? -18.105 1.974 31.334 1.00 96.50 73 TYR A CA 1
ATOM 609 C C . TYR A 1 73 ? -18.577 0.538 31.112 1.00 96.50 73 TYR A C 1
ATOM 611 O O . TYR A 1 73 ? -19.534 0.104 31.751 1.00 96.50 73 TYR A O 1
ATOM 619 N N . LEU A 1 74 ? -17.866 -0.237 30.287 1.00 95.25 74 LEU A N 1
ATOM 620 C CA . LEU A 1 74 ? -18.199 -1.641 30.044 1.00 95.25 74 LEU A CA 1
ATOM 621 C C . LEU A 1 74 ? -18.110 -2.495 31.317 1.00 95.25 74 LEU A C 1
ATOM 623 O O . LEU A 1 74 ? -18.985 -3.329 31.539 1.00 95.25 74 LEU A O 1
ATOM 627 N N . ARG A 1 75 ? -17.138 -2.247 32.204 1.00 95.06 75 ARG A N 1
ATOM 628 C CA . ARG A 1 75 ? -17.080 -2.916 33.517 1.00 95.06 75 ARG A CA 1
ATOM 629 C C . ARG A 1 75 ? -18.280 -2.573 34.399 1.00 95.06 75 ARG A C 1
ATOM 631 O O . ARG A 1 75 ? -18.799 -3.452 35.081 1.00 95.06 75 ARG A O 1
ATOM 638 N N . THR A 1 76 ? -18.751 -1.323 34.394 1.00 95.12 76 THR A N 1
ATOM 639 C CA . THR A 1 76 ? -19.984 -0.954 35.111 1.00 95.12 76 THR A CA 1
ATOM 640 C C . THR A 1 76 ? -21.211 -1.632 34.486 1.00 95.12 76 THR A C 1
ATOM 642 O O . THR A 1 76 ? -22.081 -2.102 35.213 1.00 95.12 76 THR A O 1
ATOM 645 N N . VAL A 1 77 ? -21.263 -1.781 33.157 1.00 94.56 77 VAL A N 1
ATOM 646 C CA . VAL A 1 77 ? -22.325 -2.545 32.471 1.00 94.56 77 VAL A CA 1
ATOM 647 C C . VAL A 1 77 ? -22.304 -4.028 32.865 1.00 94.56 77 VAL A C 1
ATOM 649 O O . VAL A 1 77 ? -23.354 -4.661 32.962 1.00 94.56 77 VAL A O 1
ATOM 652 N N . GLU A 1 78 ? -21.136 -4.613 33.119 1.00 92.38 78 GLU A N 1
ATOM 653 C CA . GLU A 1 78 ? -21.032 -6.003 33.584 1.00 92.38 78 GLU A CA 1
ATOM 654 C C . GLU A 1 78 ? -21.577 -6.194 35.009 1.00 92.38 78 GLU A C 1
ATOM 656 O O . GLU A 1 78 ? -22.168 -7.236 35.300 1.00 92.38 78 GLU A O 1
ATOM 661 N N . GLN A 1 79 ? -21.481 -5.181 35.878 1.00 91.75 79 GLN A N 1
ATOM 662 C CA . GLN A 1 79 ? -22.077 -5.224 37.224 1.00 91.75 79 GLN A CA 1
ATOM 663 C C . GLN A 1 79 ? -23.610 -5.340 37.181 1.00 91.75 79 GLN A C 1
ATOM 665 O O . GLN A 1 79 ? -24.209 -5.952 38.067 1.00 91.75 79 GLN A O 1
ATOM 670 N N . VAL A 1 80 ? -24.248 -4.819 36.128 1.00 90.00 80 VAL A N 1
ATOM 671 C CA . VAL A 1 80 ? -25.696 -4.952 35.888 1.00 90.00 80 VAL A CA 1
ATOM 672 C C . VAL A 1 80 ? -26.093 -6.413 35.659 1.00 90.00 80 VAL A C 1
ATOM 674 O O . VAL A 1 80 ? -27.094 -6.880 36.195 1.00 90.00 80 VAL A O 1
ATOM 677 N N . ALA A 1 81 ? -25.296 -7.169 34.897 1.00 83.81 81 ALA A N 1
ATOM 678 C CA . ALA A 1 81 ? -25.554 -8.595 34.700 1.00 83.81 81 ALA A CA 1
ATOM 679 C C . ALA A 1 81 ? -25.334 -9.398 35.991 1.00 83.81 81 ALA A C 1
ATOM 681 O O . ALA A 1 81 ? -26.094 -10.321 36.278 1.00 83.81 81 ALA A O 1
ATOM 682 N N . GLN A 1 82 ? -24.315 -9.035 36.778 1.00 82.69 82 GLN A N 1
ATOM 683 C CA . GLN A 1 82 ? -23.957 -9.729 38.021 1.00 82.69 82 GLN A CA 1
ATOM 684 C C . GLN A 1 82 ? -24.974 -9.522 39.150 1.00 82.69 82 GLN A C 1
ATOM 686 O O . GLN A 1 82 ? -25.177 -10.426 39.955 1.00 82.69 82 GLN A O 1
ATOM 691 N N . SER A 1 83 ? -25.627 -8.358 39.203 1.00 77.31 83 SER A N 1
ATOM 692 C CA . SER A 1 83 ? -26.644 -8.036 40.218 1.00 77.31 83 SER A CA 1
ATOM 693 C C . SER A 1 83 ? -27.967 -8.787 40.015 1.00 77.31 83 SER A C 1
ATOM 695 O O . SER A 1 83 ? -28.789 -8.832 40.925 1.00 77.31 83 SER A O 1
ATOM 697 N N . GLY A 1 84 ? -28.140 -9.456 38.869 1.00 68.69 84 GLY A N 1
ATOM 698 C CA . GLY A 1 84 ? -29.323 -10.249 38.563 1.00 68.69 84 GLY A CA 1
ATOM 699 C C . GLY A 1 84 ? -30.510 -9.354 38.222 1.00 68.69 84 GLY A C 1
ATOM 700 O O . GLY A 1 84 ? -31.288 -8.981 39.092 1.00 68.69 84 GLY A O 1
ATOM 701 N N . LEU A 1 85 ? -30.689 -9.081 36.925 1.00 78.75 85 LEU A N 1
ATOM 702 C CA . LEU A 1 85 ? -31.749 -8.234 36.342 1.00 78.75 85 LEU A CA 1
ATOM 703 C C . LEU A 1 85 ? -33.183 -8.552 36.828 1.00 78.75 85 LEU A C 1
ATOM 705 O O . LEU A 1 85 ? -34.067 -7.717 36.684 1.00 78.75 85 LEU A O 1
ATOM 709 N N . ALA A 1 86 ? -33.417 -9.736 37.406 1.00 69.94 86 ALA A N 1
ATOM 710 C CA . ALA A 1 86 ? -34.700 -10.158 37.970 1.00 69.94 86 ALA A CA 1
ATOM 711 C C . ALA A 1 86 ? -34.989 -9.614 39.385 1.00 69.94 86 ALA A C 1
ATOM 713 O O . ALA A 1 86 ? -36.153 -9.471 39.746 1.00 69.94 86 ALA A O 1
ATOM 714 N N . ASN A 1 87 ? -33.960 -9.302 40.181 1.00 71.94 87 ASN A N 1
ATOM 715 C CA . ASN A 1 87 ? -34.107 -8.833 41.568 1.00 71.94 87 ASN A CA 1
ATOM 716 C C . ASN A 1 87 ? -33.984 -7.304 41.697 1.00 71.94 87 ASN A C 1
ATOM 718 O O . ASN A 1 87 ? -34.002 -6.769 42.805 1.00 71.94 87 ASN A O 1
ATOM 722 N N . GLY A 1 88 ? -33.877 -6.609 40.561 1.00 76.62 88 GLY A N 1
ATOM 723 C CA . GLY A 1 88 ? -33.557 -5.190 40.499 1.00 76.62 88 GLY A CA 1
ATOM 724 C C . GLY A 1 88 ? -32.052 -4.934 40.572 1.00 76.62 88 GLY A C 1
ATOM 725 O O . GLY A 1 88 ? -31.302 -5.635 41.247 1.00 76.62 88 GLY A O 1
ATOM 726 N N . VAL A 1 89 ? -31.608 -3.913 39.844 1.00 86.75 89 VAL A N 1
ATOM 727 C CA . VAL A 1 89 ? -30.209 -3.470 39.820 1.00 86.75 89 VAL A CA 1
ATOM 728 C C . VAL A 1 89 ? -30.015 -2.389 40.884 1.00 86.75 89 VAL A C 1
ATOM 730 O O . VAL A 1 89 ? -30.941 -1.636 41.184 1.00 86.75 89 VAL A O 1
ATOM 733 N N . ASP A 1 90 ? -28.823 -2.311 41.474 1.00 89.69 90 ASP A N 1
ATOM 734 C CA . ASP A 1 90 ? -28.484 -1.255 42.430 1.00 89.69 90 ASP A CA 1
ATOM 735 C C . ASP A 1 90 ? -28.618 0.135 41.772 1.00 89.69 90 ASP A C 1
ATOM 737 O O . ASP A 1 90 ? -28.039 0.411 40.713 1.00 89.69 90 ASP A O 1
ATOM 741 N N . SER A 1 91 ? -29.366 1.032 42.420 1.00 89.62 91 SER A N 1
ATOM 742 C CA . SER A 1 91 ? -29.603 2.398 41.946 1.00 89.62 91 SER A CA 1
ATOM 743 C C . SER A 1 91 ? -28.307 3.203 41.805 1.00 89.62 91 SER A C 1
ATOM 745 O O . SER A 1 91 ? -28.220 4.086 40.942 1.00 89.62 91 SER A O 1
ATOM 747 N N . TYR A 1 92 ? -27.273 2.874 42.587 1.00 92.31 92 TYR A N 1
ATOM 748 C CA . TYR A 1 92 ? -25.946 3.465 42.456 1.00 92.31 92 TYR A CA 1
ATOM 749 C C . TYR A 1 92 ? -25.293 3.101 41.116 1.00 92.31 92 TYR A C 1
ATOM 751 O O . TYR A 1 92 ? -24.783 3.983 40.419 1.00 92.31 92 TYR A O 1
ATOM 759 N N . VAL A 1 93 ? -25.368 1.829 40.704 1.00 93.94 93 VAL A N 1
ATOM 760 C CA . VAL A 1 93 ? -24.810 1.342 39.428 1.00 93.94 93 VAL A CA 1
ATOM 761 C C . VAL A 1 93 ? -25.508 2.022 38.251 1.00 93.94 93 VAL A C 1
ATOM 763 O O . VAL A 1 93 ? -24.844 2.554 37.361 1.00 93.94 93 VAL A O 1
ATOM 766 N N . LEU A 1 94 ? -26.840 2.094 38.280 1.00 94.75 94 LEU A N 1
ATOM 767 C CA . LEU A 1 94 ? -27.630 2.762 37.241 1.00 94.75 94 LEU A CA 1
ATOM 768 C C . LEU A 1 94 ? -27.342 4.264 37.150 1.00 94.75 94 LEU A C 1
ATOM 770 O O . LEU A 1 94 ? -27.244 4.831 36.064 1.00 94.75 94 LEU A O 1
ATOM 774 N N . THR A 1 95 ? -27.169 4.937 38.287 1.00 96.19 95 THR A N 1
ATOM 775 C CA . THR A 1 95 ? -26.789 6.358 38.313 1.00 96.19 95 THR A CA 1
ATOM 776 C C . THR A 1 95 ? -25.383 6.570 37.755 1.00 96.19 95 THR A C 1
ATOM 778 O O . THR A 1 95 ? -25.170 7.487 36.961 1.00 96.19 95 THR A O 1
ATOM 781 N N . SER A 1 96 ? -24.445 5.681 38.091 1.00 96.69 96 SER A N 1
ATOM 782 C CA . SER A 1 96 ? -23.092 5.704 37.538 1.00 96.69 96 SER A CA 1
ATOM 783 C C . SER A 1 96 ? -23.096 5.522 36.017 1.00 96.69 96 SER A C 1
ATOM 785 O O . SER A 1 96 ? -22.438 6.285 35.314 1.00 96.69 96 SER A O 1
ATOM 787 N N . LEU A 1 97 ? -23.880 4.579 35.483 1.00 97.00 97 LEU A N 1
ATOM 788 C CA . LEU A 1 97 ? -23.989 4.355 34.035 1.00 97.00 97 LEU A CA 1
ATOM 789 C C . LEU A 1 97 ? -24.542 5.565 33.290 1.00 97.00 97 LEU A C 1
ATOM 791 O O . LEU A 1 97 ? -24.024 5.911 32.228 1.00 97.00 97 LEU A O 1
ATOM 795 N N . ARG A 1 98 ? -25.542 6.246 33.852 1.00 97.19 98 ARG A N 1
ATOM 796 C CA . ARG A 1 98 ? -26.090 7.487 33.288 1.00 97.19 98 ARG A CA 1
ATOM 797 C C . ARG A 1 98 ? -25.043 8.596 33.244 1.00 97.19 98 ARG A C 1
ATOM 799 O O . ARG A 1 98 ? -24.799 9.181 32.190 1.00 97.19 98 ARG A O 1
ATOM 806 N N . GLN A 1 99 ? -24.335 8.816 34.353 1.00 97.69 99 GLN A N 1
ATOM 807 C CA . GLN A 1 99 ? -23.263 9.811 34.419 1.00 97.69 99 GLN A CA 1
ATOM 808 C C . GLN A 1 99 ? -22.119 9.501 33.442 1.00 97.69 99 GLN A C 1
ATOM 810 O O . GLN A 1 99 ? -21.673 10.390 32.720 1.00 97.69 99 GLN A O 1
ATOM 815 N N . GLN A 1 100 ? -21.673 8.244 33.379 1.00 97.94 100 GLN A N 1
ATOM 816 C CA . GLN A 1 100 ? -20.628 7.810 32.451 1.00 97.94 100 GLN A CA 1
ATOM 817 C C . GLN A 1 100 ? -21.077 7.925 30.987 1.00 97.94 100 GLN A C 1
ATOM 819 O O . GLN A 1 100 ? -20.292 8.364 30.152 1.00 97.94 100 GLN A O 1
ATOM 824 N N . SER A 1 101 ? -22.338 7.604 30.673 1.00 97.50 101 SER A N 1
ATOM 825 C CA . SER A 1 101 ? -22.888 7.750 29.316 1.00 97.50 101 SER A CA 1
ATOM 826 C C . SER A 1 101 ? -22.874 9.214 28.870 1.00 97.50 101 SER A C 1
ATOM 828 O O . SER A 1 101 ? -22.418 9.514 27.768 1.00 97.50 101 SER A O 1
ATOM 830 N N . ARG A 1 102 ? -23.294 10.141 29.743 1.00 97.69 102 ARG A N 1
ATOM 831 C CA . ARG A 1 102 ? -23.226 11.587 29.474 1.00 97.69 102 ARG A CA 1
ATOM 832 C C . ARG A 1 102 ? -21.786 12.058 29.265 1.00 97.69 102 ARG A C 1
ATOM 834 O O . ARG A 1 102 ? -21.526 12.731 28.275 1.00 97.69 102 ARG A O 1
ATOM 841 N N . ALA A 1 103 ? -20.858 11.642 30.130 1.00 96.69 103 ALA A N 1
ATOM 842 C CA . ALA A 1 103 ? -19.440 11.983 29.999 1.00 96.69 103 ALA A CA 1
ATOM 843 C C . ALA A 1 103 ? -18.843 11.481 28.673 1.00 96.69 103 ALA A C 1
ATOM 845 O O . ALA A 1 103 ? -18.172 12.232 27.979 1.00 96.69 103 ALA A O 1
ATOM 846 N N . ILE A 1 104 ? -19.149 10.246 28.260 1.00 96.94 104 ILE A N 1
ATOM 847 C CA . ILE A 1 104 ? -18.714 9.696 26.965 1.00 96.94 104 ILE A CA 1
ATOM 848 C C . ILE A 1 104 ? -19.275 10.509 25.792 1.00 96.94 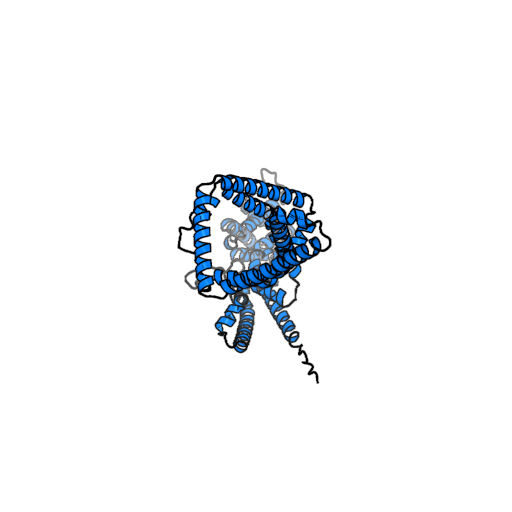104 ILE A C 1
ATOM 850 O O . ILE A 1 104 ? -18.573 10.734 24.807 1.00 96.94 104 ILE A O 1
ATOM 854 N N . ILE A 1 105 ? -20.539 10.928 25.873 1.00 96.56 105 ILE A N 1
ATOM 855 C CA . ILE A 1 105 ? -21.185 11.733 24.830 1.00 96.56 105 ILE A CA 1
ATOM 856 C C . ILE A 1 105 ? -20.548 13.122 24.720 1.00 96.56 105 ILE A C 1
ATOM 858 O O . ILE A 1 105 ? -20.385 13.601 23.598 1.00 96.56 105 ILE A O 1
ATOM 862 N N . ASP A 1 106 ? -20.198 13.732 25.855 1.00 95.75 106 ASP A N 1
ATOM 863 C CA . ASP A 1 106 ? -19.634 15.082 25.940 1.00 95.75 106 ASP A CA 1
ATOM 864 C C . ASP A 1 106 ? -18.148 15.142 25.587 1.00 95.75 106 ASP A C 1
ATOM 866 O O . ASP A 1 106 ? -17.726 16.007 24.826 1.00 95.75 106 ASP A O 1
ATOM 870 N N . GLU A 1 107 ? -17.353 14.218 26.122 1.00 94.62 107 GLU A N 1
ATOM 871 C CA . GLU A 1 107 ? -15.894 14.220 25.971 1.00 94.62 107 GLU A CA 1
ATOM 872 C C . GLU A 1 107 ? -15.423 13.495 24.705 1.00 94.62 107 GLU A C 1
ATOM 874 O O . GLU A 1 107 ? -14.262 13.620 24.330 1.00 94.62 107 GLU A O 1
ATOM 879 N N . ASN A 1 108 ? -16.300 12.717 24.059 1.00 94.81 108 ASN A N 1
ATOM 880 C CA . ASN A 1 108 ? -16.005 11.923 22.866 1.00 94.81 108 ASN A CA 1
ATOM 881 C C . ASN A 1 108 ? -14.655 11.165 22.938 1.00 94.81 108 ASN A C 1
ATOM 883 O O . ASN A 1 108 ? -13.741 11.409 22.143 1.00 94.81 108 ASN A O 1
ATOM 887 N N . PRO A 1 109 ? -14.523 10.153 23.816 1.00 93.06 109 PRO A N 1
ATOM 888 C CA . PRO A 1 109 ? -13.289 9.371 23.938 1.00 93.06 109 PRO A CA 1
ATOM 889 C C . PRO A 1 109 ? -12.948 8.548 22.678 1.00 93.06 109 PRO A C 1
ATOM 891 O O . PRO A 1 109 ? -11.909 7.893 22.627 1.00 93.06 109 PRO A O 1
ATOM 894 N N . PHE A 1 110 ? -13.810 8.549 21.656 1.00 93.12 110 PHE A N 1
ATOM 895 C CA . PHE A 1 110 ? -13.574 7.885 20.375 1.00 93.12 110 PHE A CA 1
ATOM 896 C C . PHE A 1 110 ? -12.765 8.747 19.398 1.00 93.12 110 PHE A C 1
ATOM 898 O O . PHE A 1 110 ? -12.256 8.225 18.402 1.00 93.12 110 PHE A O 1
ATOM 905 N N . GLU A 1 111 ? -12.628 10.049 19.657 1.00 90.12 111 GLU A N 1
ATOM 906 C CA . GLU A 1 111 ? -11.909 10.971 18.776 1.00 90.12 111 GLU A CA 1
ATOM 907 C C . GLU A 1 111 ? -10.430 10.594 18.637 1.00 90.12 111 GLU A C 1
ATOM 909 O O . GLU A 1 111 ? -9.901 10.546 17.528 1.00 90.12 111 GLU A O 1
ATOM 914 N N . VAL A 1 112 ? -9.788 10.210 19.744 1.00 85.31 112 VAL A N 1
ATOM 915 C CA . VAL A 1 112 ? -8.367 9.817 19.785 1.00 85.31 112 VAL A CA 1
ATOM 916 C C . VAL A 1 112 ? -8.070 8.631 18.857 1.00 85.31 112 VAL A C 1
ATOM 918 O O . VAL A 1 112 ? -6.989 8.540 18.275 1.00 85.31 112 VAL A O 1
ATOM 921 N N . ALA A 1 113 ? -9.038 7.732 18.678 1.00 85.88 113 ALA A N 1
ATOM 922 C CA . ALA A 1 113 ? -8.933 6.579 17.789 1.00 85.88 113 ALA A CA 1
ATOM 923 C C . ALA A 1 113 ? -9.448 6.853 16.364 1.00 85.88 113 ALA A C 1
ATOM 925 O O . ALA A 1 113 ? -9.538 5.920 15.565 1.00 85.88 113 ALA A O 1
ATOM 926 N N . ASN A 1 114 ? -9.806 8.103 16.044 1.00 87.00 114 ASN A N 1
ATOM 927 C CA . ASN A 1 114 ? -10.501 8.504 14.818 1.00 87.00 114 ASN A CA 1
ATOM 928 C C . ASN A 1 114 ? -11.806 7.712 14.585 1.00 87.00 114 ASN A C 1
ATOM 930 O O . ASN A 1 114 ? -12.113 7.272 13.476 1.00 87.00 114 ASN A O 1
ATOM 934 N N . LYS A 1 115 ? -12.566 7.484 15.663 1.00 88.62 115 LYS A N 1
ATOM 935 C CA . LYS A 1 115 ? -13.790 6.668 15.693 1.00 88.62 115 LYS A CA 1
ATOM 936 C C . LYS A 1 115 ? -15.035 7.460 16.099 1.00 88.62 115 LYS A C 1
ATOM 938 O O . LYS A 1 115 ? -16.028 6.858 16.498 1.00 88.62 115 LYS A O 1
ATOM 943 N N . THR A 1 116 ? -15.041 8.786 15.951 1.00 91.69 116 THR A N 1
ATOM 944 C CA . THR A 1 116 ? -16.211 9.636 16.256 1.00 91.69 116 THR A CA 1
ATOM 945 C C . THR A 1 116 ? -17.493 9.131 15.578 1.00 91.69 116 THR A C 1
ATOM 947 O O . THR A 1 116 ? -18.546 9.068 16.204 1.00 91.69 116 THR A O 1
ATOM 950 N N . GLY A 1 117 ? -17.408 8.642 14.334 1.00 92.00 117 GLY A N 1
ATOM 951 C CA . GLY A 1 117 ? -18.559 8.043 13.642 1.00 92.00 117 GLY A CA 1
ATOM 952 C C . GLY A 1 117 ? -19.121 6.774 14.309 1.00 92.00 117 GLY A C 1
ATOM 953 O O . GLY A 1 117 ? -20.305 6.472 14.159 1.00 92.00 117 GLY A O 1
ATOM 954 N N . THR A 1 118 ? -18.310 6.032 15.068 1.00 92.12 118 THR A N 1
ATOM 955 C CA . THR A 1 118 ? -18.780 4.906 15.890 1.00 92.12 118 THR A CA 1
ATOM 956 C C . THR A 1 118 ? -19.596 5.404 17.077 1.00 92.12 118 THR A C 1
ATOM 958 O O . THR A 1 118 ? -20.643 4.825 17.361 1.00 92.12 118 THR A O 1
ATOM 961 N N . LEU A 1 119 ? -19.169 6.492 17.727 1.00 96.19 119 LEU A N 1
ATOM 962 C CA . LEU A 1 119 ? -19.938 7.110 18.806 1.00 96.19 119 LEU A CA 1
ATOM 963 C C . LEU A 1 119 ? -21.289 7.624 18.295 1.00 96.19 119 LEU A C 1
ATOM 965 O O . LEU A 1 119 ? -22.313 7.343 18.910 1.00 96.19 119 LEU A O 1
ATOM 969 N N . GLU A 1 120 ? -21.323 8.282 17.136 1.00 96.75 120 GLU A N 1
ATOM 970 C CA . GLU A 1 120 ? -22.585 8.727 16.526 1.00 96.75 120 GLU A CA 1
ATOM 971 C C . GLU A 1 120 ? -23.521 7.557 16.198 1.00 96.75 120 GLU A C 1
ATOM 973 O O . GLU A 1 120 ? -24.732 7.631 16.409 1.00 96.75 120 GLU A O 1
ATOM 978 N N . ARG A 1 121 ? -22.967 6.419 15.770 1.00 95.94 121 ARG A N 1
ATOM 979 C CA . ARG A 1 121 ? -23.750 5.194 15.564 1.00 95.94 121 ARG A CA 1
ATOM 980 C C . ARG A 1 121 ? -24.323 4.641 16.867 1.00 95.94 121 ARG A C 1
ATOM 982 O O . ARG A 1 121 ? -25.466 4.196 16.868 1.00 95.94 121 ARG A O 1
ATOM 989 N N . ILE A 1 122 ? -23.548 4.658 17.952 1.00 96.81 122 ILE A N 1
ATOM 990 C CA . ILE A 1 122 ? -24.012 4.256 19.287 1.00 96.81 122 ILE A CA 1
ATOM 991 C C . ILE A 1 122 ? -25.156 5.172 19.736 1.00 96.81 122 ILE A C 1
ATOM 993 O O . ILE A 1 122 ? -26.221 4.676 20.094 1.00 96.81 122 ILE A O 1
ATOM 997 N N . LYS A 1 123 ? -24.951 6.495 19.668 1.00 97.06 123 LYS A N 1
ATOM 998 C CA . LYS A 1 123 ? -25.945 7.517 20.028 1.00 97.06 123 LYS A CA 1
ATOM 999 C C . LYS A 1 123 ? -27.259 7.292 19.287 1.00 97.06 123 LYS A C 1
ATOM 1001 O O . LYS A 1 123 ? -28.305 7.181 19.919 1.00 97.06 123 LYS A O 1
ATOM 1006 N N . ARG A 1 124 ? -27.184 7.149 17.962 1.00 97.25 124 ARG A N 1
ATOM 1007 C CA . ARG A 1 124 ? -28.353 6.928 17.111 1.00 97.25 124 ARG A CA 1
ATOM 1008 C C . ARG A 1 124 ? -29.069 5.617 17.430 1.00 97.25 124 ARG A C 1
ATOM 1010 O O . ARG A 1 124 ? -30.271 5.634 17.629 1.00 97.25 124 ARG A O 1
ATOM 1017 N N . ARG A 1 125 ? -28.346 4.498 17.570 1.00 96.75 125 ARG A N 1
ATOM 1018 C CA . ARG A 1 125 ? -28.963 3.200 17.913 1.00 96.75 125 ARG A CA 1
ATOM 1019 C C . ARG A 1 125 ? -29.696 3.218 19.249 1.00 96.75 125 ARG A C 1
ATOM 1021 O O . ARG A 1 125 ? -30.711 2.548 19.388 1.00 96.75 125 ARG A O 1
ATOM 1028 N N . MET A 1 126 ? -29.172 3.949 20.227 1.00 96.81 126 MET A N 1
ATOM 1029 C CA . MET A 1 126 ? -29.830 4.095 21.523 1.00 96.81 126 MET A CA 1
ATOM 1030 C C . MET A 1 126 ? -31.123 4.895 21.403 1.00 96.81 126 MET A C 1
ATOM 1032 O O . MET A 1 126 ? -32.146 4.451 21.910 1.00 96.81 126 MET A O 1
ATOM 1036 N N . VAL A 1 127 ? -31.087 6.024 20.692 1.00 96.50 127 VAL A N 1
ATOM 1037 C CA . VAL A 1 127 ? -32.280 6.832 20.400 1.00 96.50 127 VAL A CA 1
ATOM 1038 C C . VAL A 1 127 ? -33.330 6.007 19.652 1.00 96.50 127 VAL A C 1
ATOM 1040 O O . VAL A 1 127 ? -34.457 5.879 20.125 1.00 96.50 127 VAL A O 1
ATOM 1043 N N . ASP A 1 128 ? -32.934 5.365 18.550 1.00 95.06 128 ASP A N 1
ATOM 1044 C CA . ASP A 1 128 ? -33.813 4.534 17.725 1.00 95.06 128 ASP A CA 1
ATOM 1045 C C . ASP A 1 128 ? -34.455 3.410 18.559 1.00 95.06 128 ASP A C 1
ATOM 1047 O O . ASP A 1 128 ? -35.653 3.153 18.444 1.00 95.06 128 ASP A O 1
ATOM 1051 N N . ARG A 1 129 ? -33.685 2.757 19.445 1.00 94.56 129 ARG A N 1
ATOM 1052 C CA . ARG A 1 129 ? -34.205 1.696 20.322 1.00 94.56 129 ARG A CA 1
ATOM 1053 C C . ARG A 1 129 ? -35.227 2.217 21.327 1.00 94.56 129 ARG A C 1
ATOM 1055 O O . ARG A 1 129 ? -36.210 1.526 21.573 1.00 94.56 129 ARG A O 1
ATOM 1062 N N . ILE A 1 130 ? -34.989 3.382 21.926 1.00 95.00 130 ILE A N 1
ATOM 1063 C CA . ILE A 1 130 ? -35.903 3.970 22.913 1.00 95.00 130 ILE A CA 1
ATOM 1064 C C . ILE A 1 130 ? -37.214 4.382 22.248 1.00 95.00 130 ILE A C 1
ATOM 1066 O O . ILE A 1 130 ? -38.276 4.001 22.734 1.00 95.00 130 ILE A O 1
ATOM 1070 N N . ASN A 1 131 ? -37.144 5.067 21.106 1.00 94.44 131 ASN A N 1
ATOM 1071 C CA . ASN A 1 131 ? -38.335 5.483 20.364 1.00 94.44 131 ASN A CA 1
ATOM 1072 C C . ASN A 1 131 ? -39.149 4.280 19.863 1.00 94.44 131 ASN A C 1
ATOM 1074 O O . ASN A 1 131 ? -40.373 4.312 19.926 1.00 94.44 131 ASN A O 1
ATOM 1078 N N . LEU A 1 132 ? -38.482 3.197 19.446 1.00 91.75 132 LEU A N 1
ATOM 1079 C CA . LEU A 1 132 ? -39.147 1.954 19.044 1.00 91.75 132 LEU A CA 1
ATOM 1080 C C . LEU A 1 132 ? -39.878 1.260 20.206 1.00 91.75 132 LEU A C 1
ATOM 1082 O O . LEU A 1 132 ? -40.946 0.696 20.010 1.00 91.75 132 LEU A O 1
ATOM 1086 N N . GLU A 1 133 ? -39.288 1.247 21.402 1.00 92.38 133 GLU A N 1
ATOM 1087 C CA . GLU A 1 133 ? -39.840 0.545 22.571 1.00 92.38 133 GLU A CA 1
ATOM 1088 C C . GLU A 1 133 ? -40.951 1.321 23.277 1.00 92.38 133 GLU A C 1
ATOM 1090 O O . GLU A 1 133 ? -41.836 0.713 23.877 1.00 92.38 133 GLU A O 1
ATOM 1095 N N . LEU A 1 134 ? -40.878 2.653 23.251 1.00 90.00 134 LEU A N 1
ATOM 1096 C CA . LEU A 1 134 ? -41.879 3.526 23.859 1.00 90.00 134 LEU A CA 1
ATOM 1097 C C . LEU A 1 134 ? -43.029 3.874 22.901 1.00 90.00 134 LEU A C 1
ATOM 1099 O O . LEU A 1 134 ? -44.031 4.405 23.370 1.00 90.00 134 LEU A O 1
ATOM 1103 N N . ASP A 1 135 ? -42.886 3.575 21.602 1.00 90.12 135 ASP A N 1
ATOM 1104 C CA . ASP A 1 135 ? -43.871 3.854 20.542 1.00 90.12 135 ASP A CA 1
ATOM 1105 C C . ASP A 1 135 ? -44.401 5.300 20.600 1.00 90.12 135 ASP A C 1
ATOM 1107 O O . ASP A 1 135 ? -45.603 5.571 20.562 1.00 90.12 135 ASP A O 1
ATOM 1111 N N . LEU A 1 136 ? -43.475 6.248 20.788 1.00 83.88 136 LEU A N 1
ATOM 1112 C CA . LEU A 1 136 ? -43.815 7.655 20.982 1.00 83.88 136 LEU A CA 1
ATOM 1113 C C . LEU A 1 136 ? -44.250 8.301 19.653 1.00 83.88 136 LEU A C 1
ATOM 1115 O O . LEU A 1 136 ? -43.609 8.066 18.620 1.00 83.88 136 LEU A O 1
ATOM 1119 N N . PRO A 1 137 ? -45.284 9.168 19.674 1.00 86.81 137 PRO A N 1
ATOM 1120 C CA . PRO A 1 137 ? -45.630 10.038 18.552 1.00 86.81 137 PRO A CA 1
ATOM 1121 C C . PRO A 1 137 ? -44.424 10.844 18.055 1.00 86.81 137 PRO A C 1
ATOM 1123 O O . PRO A 1 137 ? -43.542 11.187 18.839 1.00 86.81 137 PRO A O 1
ATOM 1126 N N . GLU A 1 138 ? -44.392 11.168 16.759 1.00 87.12 138 GLU A N 1
ATOM 1127 C CA . GLU A 1 138 ? -43.254 11.840 16.108 1.00 87.12 138 GLU A CA 1
ATOM 1128 C C . GLU A 1 138 ? -42.863 13.165 16.792 1.00 87.12 138 GLU A C 1
ATOM 1130 O O . GLU A 1 138 ? -41.681 13.465 16.914 1.00 87.12 138 GLU A O 1
ATOM 1135 N N . ASP A 1 139 ? -43.834 13.911 17.324 1.00 89.38 139 ASP A N 1
ATOM 1136 C CA . ASP A 1 139 ? -43.638 15.169 18.057 1.00 89.38 139 ASP A CA 1
ATOM 1137 C C . ASP A 1 139 ? -43.069 15.000 19.478 1.00 89.38 139 ASP A C 1
ATOM 1139 O O . ASP A 1 139 ? -42.697 15.988 20.112 1.00 89.38 139 ASP A O 1
ATOM 1143 N N . GLN A 1 140 ? -43.003 13.767 19.988 1.00 88.50 140 GLN A N 1
ATOM 1144 C CA . GLN A 1 140 ? -42.535 13.431 21.339 1.00 88.50 140 GLN A CA 1
ATOM 1145 C C . GLN A 1 140 ? -41.364 12.446 21.337 1.00 88.50 140 GLN A C 1
ATOM 1147 O O . GLN A 1 140 ? -40.990 11.930 22.391 1.00 88.50 140 GLN A O 1
ATOM 1152 N N . GLN A 1 141 ? -40.784 12.158 20.172 1.00 91.81 141 GLN A N 1
ATOM 1153 C CA . GLN A 1 141 ? -39.631 11.274 20.083 1.00 91.81 141 GLN A CA 1
ATOM 1154 C C . GLN A 1 141 ? -38.425 11.856 20.822 1.00 91.81 141 GLN A C 1
ATOM 1156 O O . GLN A 1 141 ? -38.154 13.056 20.803 1.00 91.81 141 GLN A O 1
ATOM 1161 N N . VAL A 1 142 ? -37.660 10.972 21.455 1.00 92.81 142 VAL A N 1
ATOM 1162 C CA . VAL A 1 142 ? -36.398 11.332 22.092 1.00 92.81 142 VAL A CA 1
ATOM 1163 C C . VAL A 1 142 ? -35.405 11.704 20.995 1.00 92.81 142 VAL A C 1
ATOM 1165 O O . VAL A 1 142 ? -35.053 10.862 20.173 1.00 92.81 142 VAL A O 1
ATOM 1168 N N . GLU A 1 143 ? -34.928 12.947 20.984 1.00 91.88 143 GLU A N 1
ATOM 1169 C CA . GLU A 1 143 ? -33.888 13.405 20.046 1.00 91.88 143 GLU A CA 1
ATOM 1170 C C . GLU A 1 143 ? -32.486 13.355 20.673 1.00 91.88 143 GLU A C 1
ATOM 1172 O O . GLU A 1 143 ? -31.470 13.144 20.003 1.00 91.88 143 GLU A O 1
ATOM 1177 N N . SER A 1 144 ? -32.408 13.540 21.994 1.00 95.00 144 SER A N 1
ATOM 1178 C CA . SER A 1 144 ? -31.146 13.603 22.722 1.00 95.00 144 SER A CA 1
ATOM 1179 C C . SER A 1 144 ? -30.622 12.210 23.049 1.00 95.00 144 SER A C 1
ATOM 1181 O O . SER A 1 144 ? -31.215 11.454 23.817 1.00 95.00 144 SER A O 1
ATOM 1183 N N . SER A 1 145 ? -29.423 11.890 22.559 1.00 95.00 145 SER A N 1
ATOM 1184 C CA . SER A 1 145 ? -28.755 10.639 22.942 1.00 95.00 145 SER A CA 1
ATOM 1185 C C . SER A 1 145 ? -28.509 10.527 24.450 1.00 95.00 145 SER A C 1
ATOM 1187 O O . SER A 1 145 ? -28.611 9.431 24.993 1.00 95.00 145 SER A O 1
ATOM 1189 N N . LYS A 1 146 ? -28.248 11.639 25.155 1.00 97.06 146 LYS A N 1
ATOM 1190 C CA . LYS A 1 146 ? -28.078 11.623 26.620 1.00 97.06 146 LYS A CA 1
ATOM 1191 C C . LYS A 1 146 ? -29.353 11.166 27.316 1.00 97.06 146 LYS A C 1
ATOM 1193 O O . LYS A 1 146 ? -29.289 10.309 28.188 1.00 97.06 146 LYS A O 1
ATOM 1198 N N . GLU A 1 147 ? -30.488 11.698 26.877 1.00 96.56 147 GLU A N 1
ATOM 1199 C CA . GLU A 1 147 ? -31.803 11.327 27.392 1.00 96.56 147 GLU A CA 1
ATOM 1200 C C . GLU A 1 147 ? -32.123 9.861 27.091 1.00 96.56 147 GLU A C 1
ATOM 1202 O O . GLU A 1 147 ? -32.522 9.127 27.990 1.00 96.56 147 GLU A O 1
ATOM 1207 N N . ALA A 1 148 ? -31.832 9.386 25.875 1.00 96.81 148 ALA A N 1
ATOM 1208 C CA . ALA A 1 148 ? -32.006 7.978 25.523 1.00 96.81 148 ALA A CA 1
ATOM 1209 C C . ALA A 1 148 ? -31.199 7.042 26.444 1.00 96.81 148 ALA A C 1
ATOM 1211 O O . ALA A 1 148 ? -31.713 6.023 26.905 1.00 96.81 148 ALA A O 1
ATOM 1212 N N . PHE A 1 149 ? -29.949 7.391 26.765 1.00 97.44 149 PHE A N 1
ATOM 1213 C CA . PHE A 1 149 ? -29.147 6.641 27.738 1.00 97.44 149 PHE A CA 1
ATOM 1214 C C . PHE A 1 149 ? -29.685 6.752 29.172 1.00 97.44 149 PHE A C 1
ATOM 1216 O O . PHE A 1 149 ? -29.616 5.774 29.920 1.00 97.44 149 PHE A O 1
ATOM 1223 N N . ASP A 1 150 ? -30.219 7.909 29.562 1.00 97.00 150 ASP A N 1
ATOM 1224 C CA . ASP A 1 150 ? -30.819 8.113 30.882 1.00 97.00 150 ASP A CA 1
ATOM 1225 C C . ASP A 1 150 ? -32.072 7.256 31.086 1.00 97.00 150 ASP A C 1
ATOM 1227 O O . ASP A 1 150 ? -32.228 6.650 32.149 1.00 97.00 150 ASP A O 1
ATOM 1231 N N . ILE A 1 151 ? -32.919 7.160 30.057 1.00 95.81 151 ILE A N 1
ATOM 1232 C CA . ILE A 1 151 ? -34.100 6.292 30.039 1.00 95.81 151 ILE A CA 1
ATOM 1233 C C . ILE A 1 151 ? -33.663 4.827 30.023 1.00 95.81 151 ILE A C 1
ATOM 1235 O O . ILE A 1 151 ? -34.154 4.039 30.832 1.00 95.81 151 ILE A O 1
ATOM 1239 N N . PHE A 1 152 ? -32.710 4.456 29.161 1.00 96.12 152 PHE A N 1
ATOM 1240 C CA . PHE A 1 152 ? -32.258 3.071 29.022 1.00 96.12 152 PHE A CA 1
ATOM 1241 C C . PHE A 1 152 ? -31.731 2.483 30.338 1.00 96.12 152 PHE A C 1
ATOM 1243 O O . PHE A 1 152 ? -32.061 1.353 30.695 1.00 96.12 152 PHE A O 1
ATOM 1250 N N . TRP A 1 153 ? -30.930 3.258 31.076 1.00 95.94 153 TRP A N 1
ATOM 1251 C CA . TRP A 1 153 ? -30.367 2.865 32.370 1.00 95.94 153 TRP A CA 1
ATOM 1252 C C . TRP A 1 153 ? -31.276 3.204 33.562 1.00 95.94 153 TRP A C 1
ATOM 1254 O O . TRP A 1 153 ? -30.796 3.315 34.690 1.00 95.94 153 TRP A O 1
ATOM 1264 N N . SER A 1 154 ? -32.580 3.386 33.349 1.00 93.75 154 SER A N 1
ATOM 1265 C CA . SER A 1 154 ? -33.552 3.535 34.435 1.00 93.75 154 SER A CA 1
ATOM 1266 C C . SER A 1 154 ? -34.013 2.174 34.968 1.00 93.75 154 SER A C 1
ATOM 1268 O O . SER A 1 154 ? -34.043 1.181 34.241 1.00 93.75 154 SER A O 1
ATOM 1270 N N . GLN A 1 155 ? -34.407 2.126 36.245 1.00 90.38 155 GLN A N 1
ATOM 1271 C CA . GLN A 1 155 ? -34.921 0.898 36.869 1.00 90.38 155 GLN A CA 1
ATOM 1272 C C . GLN A 1 155 ? -36.181 0.378 36.158 1.00 90.38 155 GLN A C 1
ATOM 1274 O O . GLN A 1 155 ? -36.377 -0.826 36.055 1.00 90.38 155 GLN A O 1
ATOM 1279 N N . GLU A 1 156 ? -37.030 1.289 35.682 1.00 89.44 156 GLU A N 1
ATOM 1280 C CA . GLU A 1 156 ? -38.319 0.979 35.054 1.00 89.44 156 GLU A CA 1
ATOM 1281 C C . GLU A 1 156 ? -38.150 0.417 33.641 1.00 89.44 156 GLU A C 1
ATOM 1283 O O . GLU A 1 156 ? -38.886 -0.477 33.224 1.00 89.44 156 GLU A O 1
ATOM 1288 N N . PHE A 1 157 ? -37.164 0.924 32.896 1.00 90.94 157 PHE A N 1
ATOM 1289 C CA . PHE A 1 157 ? -36.933 0.497 31.524 1.00 90.94 157 PHE A CA 1
ATOM 1290 C C . PHE A 1 157 ? -36.049 -0.749 31.437 1.00 90.94 157 PHE A C 1
ATOM 1292 O O . PHE A 1 157 ? -36.183 -1.533 30.499 1.00 90.94 157 PHE A O 1
ATOM 1299 N N . LEU A 1 158 ? -35.133 -0.966 32.376 1.00 91.06 158 LEU A N 1
ATOM 1300 C CA . LEU A 1 158 ? -34.139 -2.021 32.240 1.00 91.06 158 LEU A CA 1
ATOM 1301 C C . LEU A 1 158 ? -34.737 -3.424 32.456 1.00 91.06 158 LEU A C 1
ATOM 1303 O O . LEU A 1 158 ? -35.140 -3.793 33.553 1.00 91.06 158 LEU A O 1
ATOM 1307 N N . THR A 1 159 ? -34.719 -4.245 31.404 1.00 90.56 159 THR A N 1
ATOM 1308 C CA . THR A 1 159 ? -35.122 -5.662 31.433 1.00 90.56 159 THR A CA 1
ATOM 1309 C C . THR A 1 159 ? -34.017 -6.556 30.874 1.00 90.56 159 THR A C 1
ATOM 1311 O O . THR A 1 159 ? -33.080 -6.079 30.229 1.00 90.56 159 THR A O 1
ATOM 1314 N N . THR A 1 160 ? -34.120 -7.875 31.066 1.00 90.12 160 THR A N 1
ATOM 1315 C CA . THR A 1 160 ? -33.160 -8.835 30.490 1.00 90.12 160 THR A CA 1
ATOM 1316 C C . THR A 1 160 ? -33.081 -8.752 28.967 1.00 90.12 160 THR A C 1
ATOM 1318 O O . THR A 1 160 ? -31.992 -8.830 28.401 1.00 90.12 160 THR A O 1
ATOM 1321 N N . GLU A 1 161 ? -34.210 -8.550 28.290 1.00 90.50 161 GLU A N 1
ATOM 1322 C CA . GLU A 1 161 ? -34.247 -8.405 26.834 1.00 90.50 161 GLU A CA 1
ATOM 1323 C C . GLU A 1 161 ? -33.543 -7.124 26.365 1.00 90.50 161 GLU A C 1
ATOM 1325 O O . GLU A 1 161 ? -32.697 -7.167 25.470 1.00 90.50 161 GLU A O 1
ATOM 1330 N N . ARG A 1 162 ? -33.816 -5.994 27.023 1.00 92.31 162 ARG A N 1
ATOM 1331 C CA . ARG A 1 162 ? -33.202 -4.699 26.688 1.00 92.31 162 ARG A CA 1
ATOM 1332 C C . ARG A 1 162 ? -31.709 -4.684 27.006 1.00 92.31 162 ARG A C 1
ATOM 1334 O O . ARG A 1 162 ? -30.914 -4.189 26.210 1.00 92.31 162 ARG A O 1
ATOM 1341 N N . TYR A 1 163 ? -31.297 -5.324 28.100 1.00 93.19 163 TYR A N 1
ATOM 1342 C CA . TYR A 1 163 ? -29.883 -5.562 28.386 1.00 93.19 163 TYR A CA 1
ATOM 1343 C C . TYR A 1 163 ? -29.205 -6.390 27.280 1.00 93.19 163 TYR A C 1
ATOM 1345 O O . TYR A 1 163 ? -28.101 -6.060 26.843 1.00 93.19 163 TYR A O 1
ATOM 1353 N N . ASN A 1 164 ? -29.873 -7.430 26.768 1.00 93.06 164 ASN A N 1
ATOM 1354 C CA . ASN A 1 164 ? -29.348 -8.240 25.666 1.00 93.06 164 ASN A CA 1
ATOM 1355 C C . ASN A 1 164 ? -29.190 -7.440 24.364 1.00 93.06 164 ASN A C 1
ATOM 1357 O O . ASN A 1 164 ? -28.216 -7.671 23.644 1.00 93.06 164 ASN A O 1
ATOM 1361 N N . PHE A 1 165 ? -30.088 -6.490 24.073 1.00 94.88 165 PHE A N 1
ATOM 1362 C CA . PHE A 1 165 ? -29.900 -5.534 22.974 1.00 94.88 165 PHE A CA 1
ATOM 1363 C C . PHE A 1 165 ? -28.588 -4.762 23.148 1.00 94.88 165 PHE A C 1
ATOM 1365 O O . PHE A 1 165 ? -27.746 -4.768 22.249 1.00 94.88 165 PHE A O 1
ATOM 1372 N N . PHE A 1 166 ? -28.356 -4.177 24.327 1.00 95.50 166 PHE A N 1
ATOM 1373 C CA . PHE A 1 166 ? -27.121 -3.440 24.588 1.00 95.50 166 PHE A CA 1
ATOM 1374 C C . PHE A 1 166 ? -25.890 -4.332 24.403 1.00 95.50 166 PHE A C 1
ATOM 1376 O O . PHE A 1 166 ? -24.936 -3.958 23.719 1.00 95.50 166 PHE A O 1
ATOM 1383 N N . TYR A 1 167 ? -25.924 -5.540 24.963 1.00 92.81 167 TYR A N 1
ATOM 1384 C CA . TYR A 1 167 ? -24.815 -6.485 24.881 1.00 92.81 167 TYR A CA 1
ATOM 1385 C C . TYR A 1 167 ? -24.495 -6.910 23.440 1.00 92.81 167 TYR A C 1
ATOM 1387 O O . TYR A 1 167 ? -23.330 -7.103 23.098 1.00 92.81 167 TYR A O 1
ATOM 1395 N N . ARG A 1 168 ? -25.507 -7.059 22.579 1.00 93.44 168 ARG A N 1
ATOM 1396 C CA . ARG A 1 168 ? -25.323 -7.520 21.194 1.00 93.44 168 ARG A CA 1
ATOM 1397 C C . ARG A 1 168 ? -25.031 -6.394 20.213 1.00 93.44 168 ARG A C 1
ATOM 1399 O O . ARG A 1 168 ? -24.256 -6.595 19.284 1.00 93.44 168 ARG A O 1
ATOM 1406 N N . GLU A 1 169 ? -25.640 -5.228 20.397 1.00 94.00 169 GLU A N 1
ATOM 1407 C CA . GLU A 1 169 ? -25.619 -4.164 19.389 1.00 94.00 169 GLU A CA 1
ATOM 1408 C C . GLU A 1 169 ? -24.764 -2.959 19.766 1.00 94.00 169 GLU A C 1
ATOM 1410 O O . GLU A 1 169 ? -24.239 -2.287 18.874 1.00 94.00 169 GLU A O 1
ATOM 1415 N N . ILE A 1 170 ? -24.615 -2.684 21.063 1.00 95.94 170 ILE A N 1
ATOM 1416 C CA . ILE A 1 170 ? -23.938 -1.485 21.564 1.00 95.94 170 ILE A CA 1
ATOM 1417 C C . ILE A 1 170 ? -22.547 -1.826 22.105 1.00 95.94 170 ILE A C 1
ATOM 1419 O O . ILE A 1 170 ? -21.566 -1.200 21.702 1.00 95.94 170 ILE A O 1
ATOM 1423 N N . LYS A 1 171 ? -22.423 -2.865 22.942 1.00 93.62 171 LYS A N 1
ATOM 1424 C CA . LYS A 1 171 ? -21.141 -3.312 23.516 1.00 93.62 171 LYS A CA 1
ATOM 1425 C C . LYS A 1 171 ? -20.052 -3.544 22.457 1.00 93.62 171 LYS A C 1
ATOM 1427 O O . LYS A 1 171 ? -18.959 -3.013 22.651 1.00 93.62 171 LYS A O 1
ATOM 1432 N N . PRO A 1 172 ? -20.304 -4.222 21.316 1.00 91.00 172 PRO A N 1
ATOM 1433 C CA . PRO A 1 172 ? -19.254 -4.432 20.320 1.00 91.00 172 PRO A CA 1
ATOM 1434 C C . PRO A 1 172 ? -18.730 -3.127 19.715 1.00 91.00 172 PRO A C 1
ATOM 1436 O O . PRO A 1 172 ? -17.558 -3.050 19.366 1.00 91.00 172 PRO A O 1
ATOM 1439 N N . LEU A 1 173 ? -19.569 -2.087 19.613 1.00 92.06 173 LEU A N 1
ATOM 1440 C CA . LEU A 1 173 ? -19.156 -0.775 19.111 1.00 92.06 173 LEU A CA 1
ATOM 1441 C C . LEU A 1 173 ? -18.214 -0.076 20.100 1.00 92.06 173 LEU A C 1
ATOM 1443 O O . LEU A 1 173 ? -17.189 0.463 19.678 1.00 92.06 173 LEU A O 1
ATOM 1447 N N . PHE A 1 174 ? -18.512 -0.151 21.401 1.00 92.62 174 PHE A N 1
ATOM 1448 C CA . PHE A 1 174 ? -17.624 0.332 22.463 1.00 92.62 174 PHE A CA 1
ATOM 1449 C C . PHE A 1 174 ? -16.285 -0.410 22.487 1.00 92.62 174 PHE A C 1
ATOM 1451 O O . PHE A 1 174 ? -15.242 0.230 22.572 1.00 92.62 174 PHE A O 1
ATOM 1458 N N . GLU A 1 175 ? -16.291 -1.736 22.326 1.00 88.75 175 GLU A N 1
ATOM 1459 C CA . GLU A 1 175 ? -15.068 -2.554 22.288 1.00 88.75 175 GLU A CA 1
ATOM 1460 C C . GLU A 1 175 ? -14.160 -2.251 21.085 1.00 88.75 175 GLU A C 1
ATOM 1462 O O . GLU A 1 175 ? -12.972 -2.595 21.088 1.00 88.75 175 GLU A O 1
ATOM 1467 N N . THR A 1 176 ? -14.690 -1.601 20.042 1.00 87.94 176 THR A N 1
ATOM 1468 C CA . THR A 1 176 ? -13.844 -1.134 18.942 1.00 87.94 176 THR A CA 1
ATOM 1469 C C . THR A 1 176 ? -12.994 0.072 19.325 1.00 87.94 176 THR A C 1
ATOM 1471 O O . THR A 1 176 ? -11.990 0.301 18.647 1.00 87.94 176 THR A O 1
ATOM 1474 N N . ASN A 1 177 ? -13.358 0.829 20.369 1.00 92.12 177 ASN A N 1
ATOM 1475 C CA . ASN A 1 177 ? -12.561 1.960 20.830 1.00 92.12 177 ASN A CA 1
ATOM 1476 C C . ASN A 1 177 ? -11.260 1.484 21.474 1.00 92.12 177 ASN A C 1
ATOM 1478 O O . ASN A 1 177 ? -11.189 0.401 22.057 1.00 92.12 177 ASN A O 1
ATOM 1482 N N . TYR A 1 178 ? -10.215 2.290 21.353 1.00 91.06 178 TYR A N 1
ATOM 1483 C CA . TYR A 1 178 ? -8.929 1.982 21.951 1.00 91.06 178 TYR A CA 1
ATOM 1484 C C . TYR A 1 178 ? -8.081 3.234 22.114 1.00 91.06 178 TYR A C 1
ATOM 1486 O O . TYR A 1 178 ? -8.214 4.197 21.365 1.00 91.06 178 TYR A O 1
ATOM 1494 N N . TYR A 1 179 ? -7.138 3.175 23.042 1.00 90.06 179 TYR A N 1
ATOM 1495 C CA . TYR A 1 179 ? -6.062 4.143 23.132 1.00 90.06 179 TYR A CA 1
ATOM 1496 C C . TYR A 1 179 ? -4.819 3.577 22.448 1.00 90.06 179 TYR A C 1
ATOM 1498 O O . TYR A 1 179 ? -4.465 2.414 22.645 1.00 90.06 179 TYR A O 1
ATOM 1506 N N . ARG A 1 180 ? -4.147 4.378 21.617 1.00 88.75 180 ARG A N 1
ATOM 1507 C CA . ARG A 1 180 ? -2.861 3.988 21.034 1.00 88.75 180 ARG A CA 1
ATOM 1508 C C . ARG A 1 180 ? -1.753 4.767 21.708 1.00 88.75 180 ARG A C 1
ATOM 1510 O O . ARG A 1 180 ? -1.705 5.990 21.623 1.00 88.75 180 ARG A O 1
ATOM 1517 N N . ASN A 1 181 ? -0.850 4.035 22.344 1.00 85.31 181 ASN A N 1
ATOM 1518 C CA . ASN A 1 181 ? 0.292 4.618 23.013 1.00 85.31 181 ASN A CA 1
ATOM 1519 C C . ASN A 1 181 ? 1.179 5.354 21.995 1.00 85.31 181 ASN A C 1
ATOM 1521 O O . ASN A 1 181 ? 1.321 4.934 20.839 1.00 85.31 181 ASN A O 1
ATOM 1525 N N . ILE A 1 182 ? 1.775 6.456 22.430 1.00 82.81 182 ILE A N 1
ATOM 1526 C CA . ILE A 1 182 ? 2.681 7.281 21.634 1.00 82.81 182 ILE A CA 1
ATOM 1527 C C . ILE A 1 182 ? 4.103 7.060 22.136 1.00 82.81 182 ILE A C 1
ATOM 1529 O O . ILE A 1 182 ? 4.343 6.929 23.336 1.00 82.81 182 ILE A O 1
ATOM 1533 N N . THR A 1 183 ? 5.064 6.956 21.222 1.00 69.75 183 THR A N 1
ATOM 1534 C CA . THR A 1 183 ? 6.459 6.752 21.622 1.00 69.75 183 THR A CA 1
ATOM 1535 C C . THR A 1 183 ? 6.975 7.972 22.377 1.00 69.75 183 THR A C 1
ATOM 1537 O O . THR A 1 183 ? 6.744 9.108 21.954 1.00 69.75 183 THR A O 1
ATOM 1540 N N . ALA A 1 184 ? 7.727 7.739 23.458 1.00 56.38 184 ALA A N 1
ATOM 1541 C CA . ALA A 1 184 ? 8.537 8.781 24.079 1.00 56.38 184 ALA A CA 1
ATOM 1542 C C . ALA A 1 184 ? 9.531 9.318 23.039 1.00 56.38 184 ALA A C 1
ATOM 1544 O O . ALA A 1 184 ? 10.139 8.539 22.304 1.00 56.38 184 ALA A O 1
ATOM 1545 N N . ALA A 1 185 ? 9.638 10.644 22.949 1.00 47.81 185 ALA A N 1
ATOM 1546 C CA . ALA A 1 185 ? 10.379 11.334 21.904 1.00 47.81 185 ALA A CA 1
ATOM 1547 C C . ALA A 1 185 ? 11.811 10.793 21.763 1.00 47.81 185 ALA A C 1
ATOM 1549 O O . ALA A 1 185 ? 12.651 10.967 22.643 1.00 47.81 185 ALA A O 1
ATOM 1550 N N . TRP A 1 186 ? 12.104 10.187 20.619 1.00 43.28 186 TRP A N 1
ATOM 1551 C CA . TRP A 1 186 ? 13.468 10.026 20.137 1.00 43.28 186 TRP A CA 1
ATOM 1552 C C . TRP A 1 186 ? 13.615 11.093 19.044 1.00 43.28 186 TRP A C 1
ATOM 1554 O O . TRP A 1 186 ? 12.827 11.101 18.106 1.00 43.28 186 TRP A O 1
ATOM 1564 N N . PHE A 1 187 ? 14.561 12.030 19.192 1.00 50.34 187 PHE A N 1
ATOM 1565 C CA . PHE A 1 187 ? 14.802 13.158 18.260 1.00 50.34 187 PHE A CA 1
ATOM 1566 C C . PHE A 1 187 ? 13.754 14.286 18.271 1.00 50.34 187 PHE A C 1
ATOM 1568 O O . PHE A 1 187 ? 13.530 14.939 17.257 1.00 50.34 187 PHE A O 1
ATOM 1575 N N . GLY A 1 188 ? 13.111 14.556 19.413 1.00 50.47 188 GLY A N 1
ATOM 1576 C CA . GLY A 1 188 ? 12.253 15.743 19.561 1.00 50.47 188 GLY A CA 1
ATOM 1577 C C . GLY A 1 188 ? 10.929 15.703 18.784 1.00 50.47 188 GLY A C 1
ATOM 1578 O O . GLY A 1 188 ? 10.188 16.679 18.806 1.00 50.47 188 GLY A O 1
ATOM 1579 N N . THR A 1 189 ? 10.594 14.580 18.141 1.00 49.81 189 THR A N 1
ATOM 1580 C CA . THR A 1 189 ? 9.277 14.319 17.542 1.00 49.81 189 THR A CA 1
ATOM 1581 C C . THR A 1 189 ? 8.434 13.496 18.516 1.00 49.81 189 THR A C 1
ATOM 1583 O O . THR A 1 189 ? 8.425 12.265 18.498 1.00 49.81 189 THR A O 1
ATOM 1586 N N . SER A 1 190 ? 7.745 14.175 19.432 1.00 58.06 190 SER A N 1
ATOM 1587 C CA . SER A 1 190 ? 6.676 13.570 20.229 1.00 58.06 190 SER A CA 1
ATOM 1588 C C . SER A 1 190 ? 5.427 13.364 19.361 1.00 58.06 190 SER A C 1
ATOM 1590 O O . SER A 1 190 ? 5.123 14.179 18.494 1.00 58.06 190 SER A O 1
ATOM 1592 N N . GLY A 1 191 ? 4.698 12.265 19.585 1.00 63.88 191 GLY A N 1
ATOM 1593 C CA . GLY A 1 191 ? 3.376 12.047 18.977 1.00 63.88 191 GLY A CA 1
ATOM 1594 C C . GLY A 1 191 ? 3.293 10.989 17.874 1.00 63.88 191 GLY A C 1
ATOM 1595 O O . GLY A 1 191 ? 2.218 10.803 17.310 1.00 63.88 191 GLY A O 1
ATOM 1596 N N . ILE A 1 192 ? 4.370 10.252 17.575 1.00 75.81 192 ILE A N 1
ATOM 1597 C CA . ILE A 1 192 ? 4.270 9.108 16.657 1.00 75.81 192 ILE A CA 1
ATOM 1598 C C . ILE A 1 192 ? 3.620 7.928 17.398 1.00 75.81 192 ILE A C 1
ATOM 1600 O O . ILE A 1 192 ? 4.084 7.541 18.477 1.00 75.81 192 ILE A O 1
ATOM 1604 N N . PRO A 1 193 ? 2.562 7.322 16.838 1.00 84.81 193 PRO A N 1
ATOM 1605 C CA . PRO A 1 193 ? 1.958 6.140 17.429 1.00 84.81 193 PRO A CA 1
ATOM 1606 C C . PRO A 1 193 ? 2.933 4.954 17.478 1.00 84.81 193 PRO A C 1
ATOM 1608 O O . PRO A 1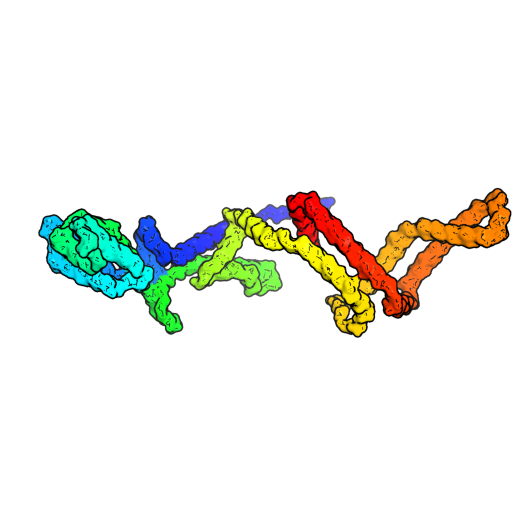 193 ? 3.596 4.648 16.484 1.00 84.81 193 PRO A O 1
ATOM 1611 N N . VAL A 1 194 ? 2.972 4.236 18.603 1.00 85.94 194 VAL A N 1
ATOM 1612 C CA . VAL A 1 194 ? 3.862 3.081 18.806 1.00 85.94 194 VAL A CA 1
ATOM 1613 C C . VAL A 1 194 ? 3.683 2.054 17.685 1.00 85.94 194 VAL A C 1
ATOM 1615 O O . VAL A 1 194 ? 2.569 1.650 17.343 1.00 85.94 194 VAL A O 1
ATOM 1618 N N . ASN A 1 195 ? 4.797 1.629 17.092 1.00 89.06 195 ASN A N 1
ATOM 1619 C CA . ASN A 1 195 ? 4.850 0.499 16.174 1.00 89.06 195 ASN A CA 1
ATOM 1620 C C . ASN A 1 195 ? 6.128 -0.304 16.440 1.00 89.06 195 ASN A C 1
ATOM 1622 O O . ASN A 1 195 ? 7.233 0.160 16.172 1.00 89.06 195 ASN A O 1
ATOM 1626 N N . ARG A 1 196 ? 5.967 -1.510 16.982 1.00 90.50 196 ARG A N 1
ATOM 1627 C CA . ARG A 1 196 ? 7.054 -2.433 17.331 1.00 90.50 196 ARG A CA 1
ATOM 1628 C C . ARG A 1 196 ? 7.205 -3.562 16.319 1.00 90.50 196 ARG A C 1
ATOM 1630 O O . ARG A 1 196 ? 7.839 -4.568 16.624 1.00 90.50 196 ARG A O 1
ATOM 1637 N N . PHE A 1 197 ? 6.657 -3.408 15.113 1.00 92.50 197 PHE A N 1
ATOM 1638 C CA . PHE A 1 197 ? 6.729 -4.427 14.066 1.00 92.50 197 PHE A CA 1
ATOM 1639 C C . PHE A 1 197 ? 8.170 -4.862 13.751 1.00 92.50 197 PHE A C 1
ATOM 1641 O O . PHE A 1 197 ? 8.406 -6.023 13.421 1.00 92.50 197 PHE A O 1
ATOM 1648 N N . ILE A 1 198 ? 9.151 -3.980 13.978 1.00 90.12 198 ILE A N 1
ATOM 1649 C CA . ILE A 1 198 ? 10.580 -4.300 13.886 1.00 90.12 198 ILE A CA 1
ATOM 1650 C C . ILE A 1 198 ? 10.993 -5.537 14.705 1.00 90.12 198 ILE A C 1
ATOM 1652 O O . ILE A 1 198 ? 11.906 -6.240 14.293 1.00 90.12 198 ILE A O 1
ATOM 1656 N N . ILE A 1 199 ? 10.317 -5.857 15.816 1.00 90.88 199 ILE A N 1
ATOM 1657 C CA . ILE A 1 199 ? 10.608 -7.051 16.634 1.00 90.88 199 ILE A CA 1
ATOM 1658 C C . ILE A 1 199 ? 10.380 -8.339 15.834 1.00 90.88 199 ILE A C 1
ATOM 1660 O O . ILE A 1 199 ? 11.161 -9.280 15.939 1.00 90.88 199 ILE A O 1
ATOM 1664 N N . ILE A 1 200 ? 9.322 -8.378 15.024 1.00 91.50 200 ILE A N 1
ATOM 1665 C CA . ILE A 1 200 ? 9.035 -9.509 14.134 1.00 91.50 200 ILE A CA 1
ATOM 1666 C C . ILE A 1 200 ? 9.964 -9.442 12.919 1.00 91.50 200 ILE A C 1
ATOM 1668 O O . ILE A 1 200 ? 10.523 -10.445 12.477 1.00 91.50 200 ILE A O 1
ATOM 1672 N N . ASP A 1 201 ? 10.141 -8.238 12.386 1.00 93.38 201 ASP A N 1
ATOM 1673 C CA . ASP A 1 201 ? 10.807 -8.013 11.113 1.00 93.38 201 ASP A CA 1
ATOM 1674 C C . ASP A 1 201 ? 12.329 -8.209 11.167 1.00 93.38 201 ASP A C 1
ATOM 1676 O O . ASP A 1 201 ? 12.939 -8.620 10.181 1.00 93.38 201 ASP A O 1
ATOM 1680 N N . ILE A 1 202 ? 12.957 -7.983 12.324 1.00 94.31 202 ILE A N 1
ATOM 1681 C CA . ILE A 1 202 ? 14.412 -8.077 12.479 1.00 94.31 202 ILE A CA 1
ATOM 1682 C C . ILE A 1 202 ? 14.940 -9.477 12.152 1.00 94.31 202 ILE A C 1
ATOM 1684 O O . ILE A 1 202 ? 16.011 -9.598 11.563 1.00 94.31 202 ILE A O 1
ATOM 1688 N N . GLY A 1 203 ? 14.175 -10.534 12.451 1.00 95.25 203 GLY A N 1
ATOM 1689 C CA . GLY A 1 203 ? 14.549 -11.904 12.094 1.00 95.25 203 GLY A CA 1
ATOM 1690 C C . GLY A 1 203 ? 14.672 -12.091 10.579 1.00 95.25 203 GLY A C 1
ATOM 1691 O O . GLY A 1 203 ? 15.618 -12.716 10.100 1.00 95.25 203 GLY A O 1
ATOM 1692 N N . PHE A 1 204 ? 13.764 -11.479 9.815 1.00 96.00 204 PHE A N 1
ATOM 1693 C CA . PHE A 1 204 ? 13.811 -11.482 8.355 1.00 96.00 204 PHE A CA 1
ATOM 1694 C C . PHE A 1 204 ? 14.933 -10.594 7.823 1.00 96.00 204 PHE A C 1
ATOM 1696 O O . PHE A 1 204 ? 15.682 -11.029 6.953 1.00 96.00 204 PHE A O 1
ATOM 1703 N N . ILE A 1 205 ? 15.092 -9.385 8.370 1.00 95.38 205 ILE A N 1
ATOM 1704 C CA . ILE A 1 205 ? 16.154 -8.451 7.971 1.00 95.38 205 ILE A CA 1
ATOM 1705 C C . ILE A 1 205 ? 17.528 -9.096 8.161 1.00 95.38 205 ILE A C 1
ATOM 1707 O O . ILE A 1 205 ? 18.352 -9.037 7.254 1.00 95.38 205 ILE A O 1
ATOM 1711 N N . LEU A 1 206 ? 17.775 -9.755 9.296 1.00 96.06 206 LEU A N 1
ATOM 1712 C CA . LEU A 1 206 ? 19.040 -10.447 9.555 1.00 96.06 206 LEU A CA 1
ATOM 1713 C C . LEU A 1 206 ? 19.271 -11.600 8.575 1.00 96.06 206 LEU A C 1
ATOM 1715 O O . LEU A 1 206 ? 20.383 -11.767 8.072 1.00 96.06 206 LEU A O 1
ATOM 1719 N N . LEU A 1 207 ? 18.225 -12.365 8.263 1.00 96.25 207 LEU A N 1
ATOM 1720 C CA . LEU A 1 207 ? 18.295 -13.445 7.285 1.00 96.25 207 LEU A CA 1
ATOM 1721 C C . LEU A 1 207 ? 18.611 -12.914 5.876 1.00 96.25 207 LEU A C 1
ATOM 1723 O O . LEU A 1 207 ? 19.503 -13.442 5.209 1.00 96.25 207 LEU A O 1
ATOM 1727 N N . PHE A 1 208 ? 17.940 -11.847 5.433 1.00 95.56 208 PHE A N 1
ATOM 1728 C CA . PHE A 1 208 ? 18.207 -11.212 4.140 1.00 95.56 208 PHE A CA 1
ATOM 1729 C C . PHE A 1 208 ? 19.573 -10.530 4.105 1.00 95.56 208 PHE A C 1
ATOM 1731 O O . PHE A 1 208 ? 20.257 -10.614 3.089 1.00 95.56 208 PHE A O 1
ATOM 1738 N N . ALA A 1 209 ? 20.008 -9.914 5.206 1.00 94.88 209 ALA A N 1
ATOM 1739 C CA . ALA A 1 209 ? 21.332 -9.314 5.321 1.00 94.88 209 ALA A CA 1
ATOM 1740 C C . ALA A 1 209 ? 22.415 -10.384 5.169 1.00 94.88 209 ALA A C 1
ATOM 1742 O O . ALA A 1 209 ? 23.324 -10.228 4.356 1.00 94.88 209 ALA A O 1
ATOM 1743 N N . ALA A 1 210 ? 22.292 -11.506 5.880 1.00 94.94 210 ALA A N 1
ATOM 1744 C CA . ALA A 1 210 ? 23.230 -12.617 5.770 1.00 94.94 210 ALA A CA 1
ATOM 1745 C C . ALA A 1 210 ? 23.270 -13.193 4.345 1.00 94.94 210 ALA A C 1
ATOM 1747 O O . ALA A 1 210 ? 24.351 -13.401 3.791 1.00 94.94 210 ALA A O 1
ATOM 1748 N N . GLU A 1 211 ? 22.108 -13.406 3.722 1.00 93.69 211 GLU A N 1
ATOM 1749 C CA . GLU A 1 211 ? 22.019 -13.874 2.337 1.00 93.69 211 GLU A CA 1
ATOM 1750 C C . GLU A 1 211 ? 22.678 -12.887 1.359 1.00 93.69 211 GLU A C 1
ATOM 1752 O O . GLU A 1 211 ? 23.464 -13.286 0.494 1.00 93.69 211 GLU A O 1
ATOM 1757 N N . PHE A 1 212 ? 22.372 -11.599 1.502 1.00 91.56 212 PHE A N 1
ATOM 1758 C CA . PHE A 1 212 ? 22.882 -10.530 0.655 1.00 91.56 212 PHE A CA 1
ATOM 1759 C C . PHE A 1 212 ? 24.406 -10.421 0.747 1.00 91.56 212 PHE A C 1
ATOM 1761 O O . PHE A 1 212 ? 25.078 -10.435 -0.286 1.00 91.56 212 PHE A O 1
ATOM 1768 N N . LEU A 1 213 ? 24.955 -10.406 1.968 1.00 92.00 213 LEU A N 1
ATOM 1769 C CA . LEU A 1 213 ? 26.397 -10.357 2.225 1.00 92.00 213 LEU A CA 1
ATOM 1770 C C . LEU A 1 213 ? 27.110 -11.604 1.690 1.00 92.00 213 LEU A C 1
ATOM 1772 O O . LEU A 1 213 ? 28.149 -11.497 1.039 1.00 92.00 213 LEU A O 1
ATOM 1776 N N . LEU A 1 214 ? 26.548 -12.795 1.918 1.00 90.50 214 LEU A N 1
ATOM 1777 C CA . LEU A 1 214 ? 27.137 -14.041 1.433 1.00 90.50 214 LEU A CA 1
ATOM 1778 C C . LEU A 1 214 ? 27.193 -14.061 -0.097 1.00 90.50 214 LEU A C 1
ATOM 1780 O O . LEU A 1 214 ? 28.219 -14.406 -0.687 1.00 90.50 214 LEU A O 1
ATOM 1784 N N . ARG A 1 215 ? 26.101 -13.677 -0.764 1.00 85.94 215 ARG A N 1
ATOM 1785 C CA . ARG A 1 215 ? 26.040 -13.691 -2.227 1.00 85.94 215 ARG A CA 1
ATOM 1786 C C . ARG A 1 215 ? 26.899 -12.601 -2.863 1.00 85.94 215 ARG A C 1
ATOM 1788 O O . ARG A 1 215 ? 27.526 -12.886 -3.883 1.00 85.94 215 ARG A O 1
ATOM 1795 N N . SER A 1 216 ? 26.966 -11.399 -2.286 1.00 86.88 216 SER A N 1
ATOM 1796 C CA . SER A 1 216 ? 27.855 -10.336 -2.776 1.00 86.88 216 SER A CA 1
ATOM 1797 C C . SER A 1 216 ? 29.330 -10.708 -2.589 1.00 86.88 216 SER A C 1
ATOM 1799 O O . SER A 1 216 ? 30.128 -10.515 -3.506 1.00 86.88 216 SER A O 1
ATOM 1801 N N . ALA A 1 217 ? 29.690 -11.353 -1.472 1.00 87.38 217 ALA A N 1
ATOM 1802 C CA . ALA A 1 217 ? 31.044 -11.855 -1.237 1.00 87.38 217 ALA A CA 1
ATOM 1803 C C . ALA A 1 217 ? 31.434 -12.973 -2.220 1.00 87.38 217 ALA A C 1
ATOM 1805 O O . ALA A 1 217 ? 32.543 -12.972 -2.757 1.00 87.38 217 ALA A O 1
ATOM 1806 N N . ILE A 1 218 ? 30.527 -13.917 -2.507 1.00 85.19 218 ILE A N 1
ATOM 1807 C CA . ILE A 1 218 ? 30.763 -14.962 -3.519 1.00 85.19 218 ILE A CA 1
ATOM 1808 C C . ILE A 1 218 ? 30.926 -14.346 -4.915 1.00 85.19 218 ILE A C 1
ATOM 1810 O O . ILE A 1 218 ? 31.768 -14.816 -5.680 1.00 85.19 218 ILE A O 1
ATOM 1814 N N . LEU A 1 219 ? 30.139 -13.320 -5.257 1.00 82.56 219 LEU A N 1
ATOM 1815 C CA . LEU A 1 219 ? 30.207 -12.644 -6.554 1.00 82.56 219 LEU A CA 1
ATOM 1816 C C . LEU A 1 219 ? 31.533 -11.892 -6.728 1.00 82.56 219 LEU A C 1
ATOM 1818 O O . LEU A 1 219 ? 32.209 -12.093 -7.733 1.00 82.56 219 LEU A O 1
ATOM 1822 N N . SER A 1 220 ? 31.949 -11.123 -5.718 1.00 84.38 220 SER A N 1
ATOM 1823 C CA . SER A 1 220 ? 33.240 -10.420 -5.717 1.00 84.38 220 SER A CA 1
ATOM 1824 C C . SER A 1 220 ? 34.422 -11.393 -5.820 1.00 84.38 220 SER A C 1
ATOM 1826 O O . SER A 1 220 ? 35.341 -11.168 -6.596 1.00 84.38 220 SER A O 1
ATOM 1828 N N . ARG A 1 221 ? 34.364 -12.556 -5.155 1.00 83.12 221 ARG A N 1
ATOM 1829 C CA . ARG A 1 221 ? 35.406 -13.594 -5.293 1.00 83.12 221 ARG A CA 1
ATOM 1830 C C . ARG A 1 221 ? 35.441 -14.278 -6.664 1.00 83.12 221 ARG A C 1
ATOM 1832 O O . ARG A 1 221 ? 36.438 -14.916 -6.987 1.00 83.12 221 ARG A O 1
ATOM 1839 N N . ARG A 1 222 ? 34.360 -14.219 -7.449 1.00 79.44 222 ARG A N 1
ATOM 1840 C CA . ARG A 1 222 ? 34.279 -14.844 -8.784 1.00 79.44 222 ARG A CA 1
ATOM 1841 C C . ARG A 1 222 ? 34.680 -13.903 -9.917 1.00 79.44 222 ARG A C 1
ATOM 1843 O O . ARG A 1 222 ? 35.031 -14.398 -10.985 1.00 79.44 222 ARG A O 1
ATOM 1850 N N . HIS A 1 223 ? 34.637 -12.591 -9.700 1.00 74.31 223 HIS A N 1
ATOM 1851 C CA . HIS A 1 223 ? 34.970 -11.584 -10.703 1.00 74.31 223 HIS A CA 1
ATOM 1852 C C . HIS A 1 223 ? 36.168 -10.753 -10.233 1.00 74.31 223 HIS A C 1
ATOM 1854 O O . HIS A 1 223 ? 36.049 -9.940 -9.327 1.00 74.31 223 HIS A O 1
ATOM 1860 N N . ALA A 1 224 ? 37.326 -10.954 -10.869 1.00 59.16 224 ALA A N 1
ATOM 1861 C CA . ALA A 1 224 ? 38.600 -10.356 -10.452 1.00 59.16 224 ALA A CA 1
ATOM 1862 C C . ALA A 1 224 ? 38.650 -8.813 -10.534 1.00 59.16 224 ALA A C 1
ATOM 1864 O O . ALA A 1 224 ? 39.479 -8.208 -9.866 1.00 59.16 224 ALA A O 1
ATOM 1865 N N . ASN A 1 225 ? 37.749 -8.182 -11.299 1.00 72.75 225 ASN A N 1
ATOM 1866 C CA . ASN A 1 225 ? 37.707 -6.728 -11.516 1.00 72.75 225 ASN A CA 1
ATOM 1867 C C . ASN A 1 225 ? 36.541 -6.032 -10.786 1.00 72.75 225 ASN A C 1
ATOM 1869 O O . ASN A 1 225 ? 36.132 -4.948 -11.190 1.00 72.75 225 ASN A O 1
ATOM 1873 N N . THR A 1 226 ? 35.951 -6.651 -9.760 1.00 70.56 226 THR A N 1
ATOM 1874 C CA . THR A 1 226 ? 34.770 -6.099 -9.075 1.00 70.56 226 THR A CA 1
ATOM 1875 C C . THR A 1 226 ? 35.047 -5.932 -7.586 1.00 70.56 226 THR A C 1
ATOM 1877 O O . THR A 1 226 ? 35.260 -6.918 -6.872 1.00 70.56 226 THR A O 1
ATOM 1880 N N . ASN A 1 227 ? 35.017 -4.687 -7.100 1.00 78.69 227 ASN A N 1
ATOM 1881 C CA . ASN A 1 227 ? 35.098 -4.420 -5.669 1.00 78.69 227 ASN A CA 1
ATOM 1882 C C . ASN A 1 227 ? 33.836 -4.971 -4.979 1.00 78.69 227 ASN A C 1
ATOM 1884 O O . ASN A 1 227 ? 32.764 -5.066 -5.578 1.00 78.69 227 ASN A O 1
ATOM 1888 N N . TRP A 1 228 ? 33.929 -5.358 -3.709 1.00 79.62 228 TRP A N 1
ATOM 1889 C CA . TRP A 1 228 ? 32.792 -5.939 -2.988 1.00 79.62 228 TRP A CA 1
ATOM 1890 C C . TRP A 1 228 ? 31.593 -4.976 -2.900 1.00 79.62 228 TRP A C 1
ATOM 1892 O O . TRP A 1 228 ? 30.445 -5.412 -2.992 1.00 79.62 228 TRP A O 1
ATOM 1902 N N . LEU A 1 229 ? 31.859 -3.667 -2.832 1.00 83.94 229 LEU A N 1
ATOM 1903 C CA . LEU A 1 229 ? 30.834 -2.622 -2.919 1.00 83.94 229 LEU A CA 1
ATOM 1904 C C . LEU A 1 229 ? 30.136 -2.597 -4.288 1.00 83.94 229 LEU A C 1
ATOM 1906 O O . LEU A 1 229 ? 28.910 -2.508 -4.343 1.00 83.94 229 LEU A O 1
ATOM 1910 N N . ASP A 1 230 ? 30.875 -2.773 -5.385 1.00 82.25 230 ASP A N 1
ATOM 1911 C CA . ASP A 1 230 ? 30.294 -2.841 -6.733 1.00 82.25 230 ASP A CA 1
ATOM 1912 C C . ASP A 1 230 ? 29.377 -4.066 -6.867 1.00 82.25 230 ASP A C 1
ATOM 1914 O O . ASP A 1 230 ? 28.279 -3.987 -7.423 1.00 82.25 230 ASP A O 1
ATOM 1918 N N . ALA A 1 231 ? 29.779 -5.195 -6.272 1.00 81.38 231 ALA A N 1
ATOM 1919 C CA . ALA A 1 231 ? 28.966 -6.408 -6.220 1.00 81.38 231 ALA A CA 1
ATOM 1920 C C . ALA A 1 231 ? 27.670 -6.227 -5.401 1.00 81.38 231 ALA A C 1
ATOM 1922 O O . ALA A 1 231 ? 26.657 -6.860 -5.713 1.00 81.38 231 ALA A O 1
ATOM 1923 N N . MET A 1 232 ? 27.678 -5.374 -4.368 1.00 82.75 232 MET A N 1
ATOM 1924 C CA . MET A 1 232 ? 26.467 -4.986 -3.631 1.00 82.75 232 MET A CA 1
ATOM 1925 C C . MET A 1 232 ? 25.561 -4.082 -4.479 1.00 82.75 232 MET A C 1
ATOM 1927 O O . MET A 1 232 ? 24.353 -4.315 -4.523 1.00 82.75 232 MET A O 1
ATOM 1931 N N . LEU A 1 233 ? 26.124 -3.105 -5.200 1.00 83.94 233 LEU A N 1
ATOM 1932 C CA . LEU A 1 233 ? 25.370 -2.192 -6.071 1.00 83.94 233 LEU A CA 1
ATOM 1933 C C . LEU A 1 233 ? 24.716 -2.907 -7.260 1.00 83.94 233 LEU A C 1
ATOM 1935 O O . LEU A 1 233 ? 23.579 -2.604 -7.616 1.00 83.94 233 LEU A O 1
ATOM 1939 N N . TRP A 1 234 ? 25.358 -3.932 -7.825 1.00 79.25 234 TRP A N 1
ATOM 1940 C CA . TRP A 1 234 ? 24.733 -4.796 -8.841 1.00 79.25 234 TRP A CA 1
ATOM 1941 C C . TRP A 1 234 ? 23.466 -5.503 -8.341 1.00 79.25 234 TRP A C 1
ATOM 1943 O O . TRP A 1 234 ? 22.621 -5.923 -9.133 1.00 79.25 234 TRP A O 1
ATOM 1953 N N . ARG A 1 235 ? 23.319 -5.628 -7.020 1.00 83.12 235 ARG A N 1
ATOM 1954 C CA . ARG A 1 235 ? 22.163 -6.217 -6.343 1.00 83.12 235 ARG A CA 1
ATOM 1955 C C . ARG A 1 235 ? 21.331 -5.169 -5.611 1.00 83.12 235 ARG A C 1
ATOM 1957 O O . ARG A 1 235 ? 20.687 -5.488 -4.615 1.00 83.12 235 ARG A O 1
ATOM 1964 N N . TRP A 1 236 ? 21.310 -3.933 -6.109 1.00 86.00 236 TRP A N 1
ATOM 1965 C CA . TRP A 1 236 ? 20.540 -2.838 -5.515 1.00 86.00 236 TRP A CA 1
ATOM 1966 C C . TRP A 1 236 ? 19.077 -3.214 -5.227 1.00 86.00 236 TRP A C 1
ATOM 1968 O O . TRP A 1 236 ? 18.514 -2.768 -4.232 1.00 86.00 236 TRP A O 1
ATOM 1978 N N . TYR A 1 237 ? 18.478 -4.087 -6.045 1.00 88.12 237 TYR A N 1
ATOM 1979 C CA . TYR A 1 237 ? 17.097 -4.539 -5.881 1.00 88.12 237 TYR A CA 1
ATOM 1980 C C . TYR A 1 237 ? 16.846 -5.340 -4.596 1.00 88.12 237 TYR A C 1
ATOM 1982 O O . TYR A 1 237 ? 15.696 -5.426 -4.182 1.00 88.12 237 TYR A O 1
ATOM 1990 N N . ASP A 1 238 ? 17.874 -5.910 -3.955 1.00 89.94 238 ASP A N 1
ATOM 1991 C CA . ASP A 1 238 ? 17.752 -6.605 -2.665 1.00 89.94 238 ASP A CA 1
ATOM 1992 C C . ASP A 1 238 ? 17.814 -5.639 -1.466 1.00 89.94 238 ASP A C 1
ATOM 1994 O O . ASP A 1 238 ? 17.333 -5.981 -0.387 1.00 89.94 238 ASP A O 1
ATOM 1998 N N . ILE A 1 239 ? 18.361 -4.428 -1.635 1.00 90.88 239 ILE A N 1
ATOM 1999 C CA . ILE A 1 239 ? 18.522 -3.438 -0.552 1.00 90.88 239 ILE A CA 1
ATOM 2000 C C . ILE A 1 239 ? 17.190 -3.104 0.147 1.00 90.88 239 ILE A C 1
ATOM 2002 O O . ILE A 1 239 ? 17.185 -3.052 1.379 1.00 90.88 239 ILE A O 1
ATOM 2006 N N . PRO A 1 240 ? 16.043 -2.953 -0.553 1.00 93.94 240 PRO A N 1
ATOM 2007 C CA . PRO A 1 240 ? 14.759 -2.703 0.101 1.00 93.94 240 PRO A CA 1
ATOM 2008 C C . PRO A 1 240 ? 14.335 -3.763 1.129 1.00 93.94 240 PRO A C 1
ATOM 2010 O O . PRO A 1 240 ? 13.587 -3.438 2.050 1.00 93.94 240 PRO A O 1
ATOM 2013 N N . LEU A 1 241 ? 14.812 -5.014 1.025 1.00 92.94 241 LEU A N 1
ATOM 2014 C CA . LEU A 1 241 ? 14.538 -6.058 2.029 1.00 92.94 241 LEU A CA 1
ATOM 2015 C C . LEU A 1 241 ? 15.205 -5.775 3.379 1.00 92.94 241 LEU A C 1
ATOM 2017 O O . LEU A 1 241 ? 14.763 -6.301 4.396 1.00 92.94 241 LEU A O 1
ATOM 2021 N N . LEU A 1 242 ? 16.260 -4.961 3.388 1.00 93.38 242 LEU A N 1
ATOM 2022 C CA . LEU A 1 242 ? 17.045 -4.646 4.580 1.00 93.38 242 LEU A CA 1
ATOM 2023 C C . LEU A 1 242 ? 16.534 -3.399 5.306 1.00 93.38 242 LEU A C 1
ATOM 2025 O O . LEU A 1 242 ? 16.895 -3.168 6.458 1.00 93.38 242 LEU A O 1
ATOM 2029 N N . LEU A 1 243 ? 15.712 -2.584 4.640 1.00 91.12 243 LEU A N 1
ATOM 2030 C CA . LEU A 1 243 ? 15.224 -1.333 5.200 1.00 91.12 243 LEU A CA 1
ATOM 2031 C C . LEU A 1 243 ? 14.127 -1.611 6.244 1.00 91.12 243 LEU A C 1
ATOM 2033 O O . LEU A 1 243 ? 13.127 -2.260 5.915 1.00 91.12 243 LEU A O 1
ATOM 2037 N N . PRO A 1 244 ? 14.271 -1.115 7.489 1.00 85.50 244 PRO A N 1
ATOM 2038 C CA . PRO A 1 244 ? 13.215 -1.196 8.500 1.00 85.50 244 PRO A CA 1
ATOM 2039 C C . PRO A 1 244 ? 12.134 -0.119 8.296 1.00 85.50 244 PRO A C 1
ATOM 2041 O O . PRO A 1 244 ? 11.060 -0.195 8.882 1.00 85.50 244 PRO A O 1
ATOM 2044 N N . PHE A 1 245 ? 12.411 0.881 7.458 1.00 84.25 245 PHE A N 1
ATOM 2045 C CA . PHE A 1 245 ? 11.490 1.931 7.027 1.00 84.25 245 PHE A CA 1
ATOM 2046 C C . PHE A 1 245 ? 11.141 1.760 5.541 1.00 84.25 245 PHE A C 1
ATOM 2048 O O . PHE A 1 245 ? 11.833 1.052 4.815 1.00 84.25 245 PHE A O 1
ATOM 2055 N N . TRP A 1 246 ? 10.049 2.388 5.086 1.00 88.38 246 TRP A N 1
ATOM 2056 C CA . TRP A 1 246 ? 9.531 2.255 3.709 1.00 88.38 246 TRP A CA 1
ATOM 2057 C C . TRP A 1 246 ? 9.381 0.803 3.242 1.00 88.38 246 TRP A C 1
ATOM 2059 O O . TRP A 1 246 ? 9.710 0.446 2.113 1.00 88.38 246 TRP A O 1
ATOM 2069 N N . GLN A 1 247 ? 8.845 -0.047 4.116 1.00 91.06 247 GLN A N 1
ATOM 2070 C CA . GLN A 1 247 ? 8.759 -1.489 3.888 1.00 91.06 247 GLN A CA 1
ATOM 2071 C C . GLN A 1 247 ? 7.916 -1.859 2.653 1.00 91.06 247 GLN A C 1
ATOM 2073 O O . GLN A 1 247 ? 8.078 -2.945 2.106 1.00 91.06 247 GLN A O 1
ATOM 2078 N N . TRP A 1 248 ? 7.066 -0.954 2.156 1.00 89.69 248 TRP A N 1
ATOM 2079 C CA . TRP A 1 248 ? 6.347 -1.126 0.889 1.00 89.69 248 TRP A CA 1
ATOM 2080 C C . TRP A 1 248 ? 7.288 -1.296 -0.322 1.00 89.69 248 TRP A C 1
ATOM 2082 O O . TRP A 1 248 ? 6.941 -2.012 -1.262 1.00 89.69 248 TRP A O 1
ATOM 2092 N N . LEU A 1 249 ? 8.509 -0.741 -0.279 1.00 93.00 249 LEU A N 1
ATOM 2093 C CA . LEU A 1 249 ? 9.529 -0.921 -1.323 1.00 93.00 249 LEU A CA 1
ATOM 2094 C C . LEU A 1 249 ? 9.968 -2.383 -1.481 1.00 93.00 249 LEU A C 1
ATOM 2096 O O . LEU A 1 249 ? 10.497 -2.751 -2.531 1.00 93.00 249 LEU A O 1
ATOM 2100 N N . ARG A 1 250 ? 9.705 -3.244 -0.486 1.00 93.56 250 ARG A N 1
ATOM 2101 C CA . ARG A 1 250 ? 9.971 -4.691 -0.563 1.00 93.56 250 ARG A CA 1
ATOM 2102 C C . ARG A 1 250 ? 9.197 -5.386 -1.677 1.00 93.56 250 ARG A C 1
ATOM 2104 O O . ARG A 1 250 ? 9.607 -6.464 -2.098 1.00 93.56 250 ARG A O 1
ATOM 2111 N N . ALA A 1 251 ? 8.148 -4.760 -2.210 1.00 93.31 251 ALA A N 1
ATOM 2112 C CA . ALA A 1 251 ? 7.458 -5.243 -3.400 1.00 93.31 251 ALA A CA 1
ATOM 2113 C C . ALA A 1 251 ? 8.433 -5.499 -4.566 1.00 93.31 251 ALA A C 1
ATOM 2115 O O . ALA A 1 251 ? 8.323 -6.519 -5.244 1.00 93.31 251 ALA A O 1
ATOM 2116 N N . ILE A 1 252 ? 9.429 -4.623 -4.757 1.00 90.50 252 ILE A N 1
ATOM 2117 C CA . ILE A 1 252 ? 10.410 -4.709 -5.849 1.00 90.50 252 ILE A CA 1
ATOM 2118 C C . ILE A 1 252 ? 11.217 -6.023 -5.776 1.00 90.50 252 ILE A C 1
ATOM 2120 O O . ILE A 1 252 ? 11.110 -6.835 -6.703 1.00 90.50 252 ILE A O 1
ATOM 2124 N N . PRO A 1 253 ? 11.981 -6.304 -4.697 1.00 92.50 253 PRO A N 1
ATOM 2125 C CA . PRO A 1 253 ? 12.721 -7.557 -4.578 1.00 92.50 253 PRO A CA 1
ATOM 2126 C C . PRO A 1 253 ? 11.817 -8.786 -4.594 1.00 92.50 253 PRO A C 1
ATOM 2128 O O . PRO A 1 253 ? 12.190 -9.800 -5.177 1.00 92.50 253 PRO A O 1
ATOM 2131 N N . VAL A 1 254 ? 10.639 -8.723 -3.969 1.00 93.06 254 VAL A N 1
ATOM 2132 C CA . VAL A 1 254 ? 9.720 -9.868 -3.879 1.00 93.06 254 VAL A CA 1
ATOM 2133 C C . VAL A 1 254 ? 9.235 -10.282 -5.264 1.00 93.06 254 VAL A C 1
ATOM 2135 O O . VAL A 1 254 ? 9.345 -11.455 -5.619 1.00 93.06 254 VAL A O 1
ATOM 2138 N N . VAL A 1 255 ? 8.782 -9.328 -6.081 1.00 89.50 255 VAL A N 1
ATOM 2139 C CA . VAL A 1 255 ? 8.343 -9.591 -7.460 1.00 89.50 255 VAL A CA 1
ATOM 2140 C C . VAL A 1 255 ? 9.483 -10.182 -8.290 1.00 89.50 255 VAL A C 1
ATOM 2142 O O . VAL A 1 255 ? 9.296 -11.185 -8.984 1.00 89.50 255 VAL A O 1
ATOM 2145 N N . ILE A 1 256 ? 10.688 -9.616 -8.177 1.00 86.19 256 ILE A N 1
ATOM 2146 C CA . ILE A 1 256 ? 11.868 -10.110 -8.894 1.00 86.19 256 ILE A CA 1
ATOM 2147 C C . ILE A 1 256 ? 12.217 -11.542 -8.461 1.00 86.19 256 ILE A C 1
ATOM 2149 O O . ILE A 1 256 ? 12.421 -12.405 -9.316 1.00 86.19 256 ILE A O 1
ATOM 2153 N N . ARG A 1 257 ? 12.247 -11.828 -7.154 1.00 87.75 257 ARG A N 1
ATOM 2154 C CA . ARG A 1 257 ? 12.588 -13.149 -6.600 1.00 87.75 257 ARG A CA 1
ATOM 2155 C C . ARG A 1 257 ? 11.542 -14.211 -6.937 1.00 87.75 257 ARG A C 1
ATOM 2157 O O . ARG A 1 257 ? 11.906 -15.345 -7.255 1.00 87.75 257 ARG A O 1
ATOM 2164 N N . ILE A 1 258 ? 10.255 -13.869 -6.934 1.00 88.25 258 ILE A N 1
ATOM 2165 C CA . ILE A 1 258 ? 9.179 -14.774 -7.372 1.00 88.25 258 ILE A CA 1
ATOM 2166 C C . ILE A 1 258 ? 9.368 -15.154 -8.844 1.00 88.25 258 ILE A C 1
ATOM 2168 O O . ILE A 1 258 ? 9.324 -16.340 -9.181 1.00 88.25 258 ILE A O 1
ATOM 2172 N N . ASN A 1 259 ? 9.670 -14.172 -9.697 1.00 82.69 259 ASN A N 1
ATOM 2173 C CA . ASN A 1 259 ? 9.940 -14.408 -11.112 1.00 82.69 259 ASN A CA 1
ATOM 2174 C C . ASN A 1 259 ? 11.207 -15.266 -11.324 1.00 82.69 259 ASN A C 1
ATOM 2176 O O . ASN A 1 259 ? 11.182 -16.261 -12.045 1.00 82.69 259 ASN A O 1
ATOM 2180 N N . GLN A 1 260 ? 12.316 -14.934 -10.651 1.00 81.75 260 GLN A N 1
ATOM 2181 C CA . GLN A 1 260 ? 13.590 -15.663 -10.762 1.00 81.75 260 GLN A CA 1
ATOM 2182 C C . GLN A 1 260 ? 13.502 -17.109 -10.250 1.00 81.75 260 GLN A C 1
ATOM 2184 O O . GLN A 1 260 ? 14.087 -18.019 -10.842 1.00 81.75 260 GLN A O 1
ATOM 2189 N N . SER A 1 261 ? 12.756 -17.340 -9.168 1.00 84.62 261 SER A N 1
ATOM 2190 C CA . SER A 1 261 ? 12.566 -18.670 -8.573 1.00 84.62 261 SER A CA 1
ATOM 2191 C C . SER A 1 261 ? 11.597 -19.565 -9.357 1.00 84.62 261 SER A C 1
ATOM 2193 O O . SER A 1 261 ? 11.522 -20.775 -9.092 1.00 84.62 261 SER A O 1
ATOM 2195 N N . LYS A 1 262 ? 10.877 -18.992 -10.337 1.00 79.06 262 LYS A N 1
ATOM 2196 C CA . LYS A 1 262 ? 9.799 -19.650 -11.088 1.00 79.06 262 LYS A CA 1
ATOM 2197 C C . LYS A 1 262 ? 8.747 -20.265 -10.155 1.00 79.06 262 LYS A C 1
ATOM 2199 O O . LYS A 1 262 ? 8.270 -21.370 -10.413 1.00 79.06 262 LYS A O 1
ATOM 2204 N N . LEU A 1 263 ? 8.471 -19.604 -9.026 1.00 74.88 263 LEU A N 1
ATOM 2205 C CA . LEU A 1 263 ? 7.397 -19.986 -8.100 1.00 74.88 263 LEU A CA 1
ATOM 2206 C C . LEU A 1 263 ? 6.030 -19.682 -8.706 1.00 74.88 263 LEU A C 1
ATOM 2208 O O . LEU A 1 263 ? 5.122 -20.501 -8.629 1.00 74.88 263 LEU A O 1
ATOM 2212 N N . ILE A 1 264 ? 5.917 -18.505 -9.319 1.00 73.44 264 ILE A N 1
ATOM 2213 C CA . ILE A 1 264 ? 4.742 -18.036 -10.044 1.00 73.44 264 ILE A CA 1
ATOM 221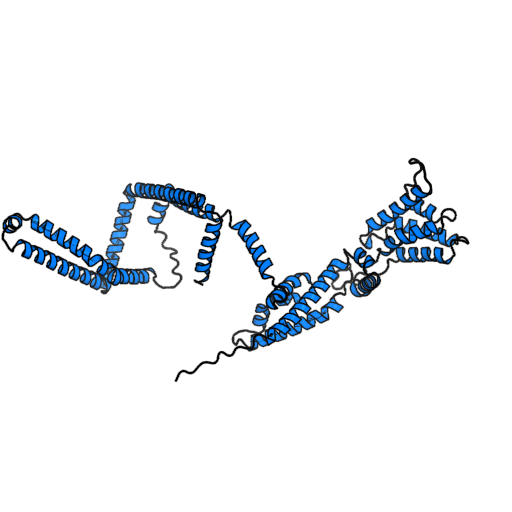4 C C . ILE A 1 264 ? 5.259 -17.520 -11.380 1.00 73.44 264 ILE A C 1
ATOM 2216 O O . ILE A 1 264 ? 6.199 -16.724 -11.415 1.00 73.44 264 ILE A O 1
ATOM 2220 N N . ASP A 1 265 ? 4.675 -17.995 -12.473 1.00 68.25 265 ASP A N 1
ATOM 2221 C CA . ASP A 1 265 ? 5.007 -17.492 -13.797 1.00 68.25 265 ASP A CA 1
ATOM 2222 C C . ASP A 1 265 ? 4.334 -16.127 -13.998 1.00 68.25 265 ASP A C 1
ATOM 2224 O O . ASP A 1 265 ? 3.126 -16.032 -14.212 1.00 68.25 265 ASP A O 1
ATOM 2228 N N . LEU A 1 266 ? 5.114 -15.054 -13.847 1.00 70.62 266 LEU A N 1
ATOM 2229 C CA . LEU A 1 266 ? 4.653 -13.677 -14.032 1.00 70.62 266 LEU A CA 1
ATOM 2230 C C . LEU A 1 266 ? 4.774 -13.214 -15.494 1.00 70.62 266 LEU A C 1
ATOM 2232 O O . LEU A 1 266 ? 4.365 -12.093 -15.811 1.00 70.62 266 LEU A O 1
ATOM 2236 N N . GLU A 1 267 ? 5.292 -14.051 -16.403 1.00 70.62 267 GLU A N 1
ATOM 2237 C CA . GLU A 1 267 ? 5.400 -13.710 -17.825 1.00 70.62 267 GLU A CA 1
ATOM 2238 C C . GLU A 1 267 ? 4.053 -13.369 -18.481 1.00 70.62 267 GLU A C 1
ATOM 2240 O O . GLU A 1 267 ? 4.011 -12.385 -19.224 1.00 70.62 267 GLU A O 1
ATOM 2245 N N . PRO A 1 268 ? 2.926 -14.050 -18.185 1.00 68.25 268 PRO A N 1
ATOM 2246 C CA . PRO A 1 268 ? 1.624 -13.684 -18.741 1.00 68.25 268 PRO A CA 1
ATOM 2247 C C . PRO A 1 268 ? 1.177 -12.270 -18.349 1.00 68.25 268 PRO A C 1
ATOM 2249 O O . PRO A 1 268 ? 0.624 -11.550 -19.181 1.00 68.25 268 PRO A O 1
ATOM 2252 N N . ILE A 1 269 ? 1.438 -11.854 -17.104 1.00 66.25 269 ILE A N 1
ATOM 2253 C CA . ILE A 1 269 ? 1.067 -10.529 -16.582 1.00 66.25 269 ILE A CA 1
ATOM 2254 C C . ILE A 1 269 ? 1.976 -9.458 -17.185 1.00 66.25 269 ILE A C 1
ATOM 2256 O O . ILE A 1 269 ? 1.479 -8.459 -17.705 1.00 66.25 269 ILE A O 1
ATOM 2260 N N . ARG A 1 270 ? 3.296 -9.699 -17.206 1.00 66.88 270 ARG A N 1
ATOM 2261 C CA . ARG A 1 270 ? 4.269 -8.813 -17.863 1.00 66.88 270 ARG A CA 1
ATOM 2262 C C . ARG A 1 270 ? 3.897 -8.595 -19.324 1.00 66.88 270 ARG A C 1
ATOM 2264 O O . ARG A 1 270 ? 3.808 -7.455 -19.758 1.00 66.88 270 ARG A O 1
ATOM 2271 N N . ASN A 1 271 ? 3.621 -9.677 -20.051 1.00 65.56 271 ASN A N 1
ATOM 2272 C CA . ASN A 1 271 ? 3.290 -9.619 -21.470 1.00 65.56 271 ASN A CA 1
ATOM 2273 C C . ASN A 1 271 ? 1.956 -8.898 -21.719 1.00 65.56 271 ASN A C 1
ATOM 2275 O O . ASN A 1 271 ? 1.764 -8.351 -22.796 1.00 65.56 271 ASN A O 1
ATOM 2279 N N . ARG A 1 272 ? 1.007 -8.898 -20.773 1.00 66.12 272 ARG A N 1
ATOM 2280 C CA . ARG A 1 272 ? -0.240 -8.114 -20.881 1.00 66.12 272 ARG A CA 1
ATOM 2281 C C . ARG A 1 272 ? -0.017 -6.628 -20.595 1.00 66.12 272 ARG A C 1
ATOM 2283 O O . ARG A 1 272 ? -0.546 -5.809 -21.333 1.00 66.12 272 ARG A O 1
ATOM 2290 N N . LEU A 1 273 ? 0.789 -6.281 -19.592 1.00 59.09 273 LEU A N 1
ATOM 2291 C CA . LEU A 1 273 ? 1.120 -4.886 -19.273 1.00 59.09 273 LEU A CA 1
ATOM 2292 C C . LEU A 1 273 ? 1.946 -4.226 -20.376 1.00 59.09 273 LEU A C 1
ATOM 2294 O O . LEU A 1 273 ? 1.630 -3.115 -20.791 1.00 59.09 273 LEU A O 1
ATOM 2298 N N . THR A 1 274 ? 2.961 -4.920 -20.896 1.00 59.41 274 THR A N 1
ATOM 2299 C CA . THR A 1 274 ? 3.746 -4.408 -22.023 1.00 59.41 274 THR A CA 1
ATOM 2300 C C . THR A 1 274 ? 2.880 -4.271 -23.265 1.00 59.41 274 THR A C 1
ATOM 2302 O O . THR A 1 274 ? 2.963 -3.242 -23.917 1.00 59.41 274 THR A O 1
ATOM 2305 N N . ARG A 1 275 ? 1.992 -5.234 -23.557 1.00 57.25 275 ARG A N 1
ATOM 2306 C CA . ARG A 1 275 ? 1.018 -5.102 -24.653 1.00 57.25 275 ARG A CA 1
ATOM 2307 C C . ARG A 1 275 ? 0.043 -3.946 -24.450 1.00 57.25 275 ARG A C 1
ATOM 2309 O O . ARG A 1 275 ? -0.234 -3.273 -25.422 1.00 57.25 275 ARG A O 1
ATOM 2316 N N . GLY A 1 276 ? -0.449 -3.690 -23.238 1.00 53.56 276 GLY A N 1
ATOM 2317 C CA . GLY A 1 276 ? -1.376 -2.584 -22.966 1.00 53.56 276 GLY A CA 1
ATOM 2318 C C . GLY A 1 276 ? -0.726 -1.205 -23.103 1.00 53.56 276 GLY A C 1
ATOM 2319 O O . GLY A 1 276 ? -1.285 -0.332 -23.755 1.00 53.56 276 GLY A O 1
ATOM 2320 N N . ILE A 1 277 ? 0.482 -1.038 -22.557 1.00 52.97 277 ILE A N 1
ATOM 2321 C CA . ILE A 1 277 ? 1.254 0.213 -22.657 1.00 52.97 277 ILE A CA 1
ATOM 2322 C C . ILE A 1 277 ? 1.741 0.437 -24.095 1.00 52.97 277 ILE A C 1
ATOM 2324 O O . ILE A 1 277 ? 1.692 1.554 -24.603 1.00 52.97 277 ILE A O 1
ATOM 2328 N N . LEU A 1 278 ? 2.177 -0.626 -24.778 1.00 49.72 278 LEU A N 1
ATOM 2329 C CA . LEU A 1 278 ? 2.551 -0.541 -26.187 1.00 49.72 278 LEU A CA 1
ATOM 2330 C C . LEU A 1 278 ? 1.324 -0.304 -27.067 1.00 49.72 278 LEU A C 1
ATOM 2332 O O . LEU A 1 278 ? 1.418 0.512 -27.961 1.00 49.72 278 LEU A O 1
ATOM 2336 N N . ALA A 1 279 ? 0.166 -0.910 -26.800 1.00 52.88 279 ALA A N 1
ATOM 2337 C CA . ALA A 1 279 ? -1.059 -0.649 -27.559 1.00 52.88 279 ALA A CA 1
ATOM 2338 C C . ALA A 1 279 ? -1.552 0.797 -27.389 1.00 52.88 279 ALA A C 1
ATOM 2340 O O . ALA A 1 279 ? -1.991 1.395 -28.363 1.00 52.88 279 ALA A O 1
ATOM 2341 N N . SER A 1 280 ? -1.416 1.392 -26.196 1.00 48.38 280 SER A N 1
ATOM 2342 C CA . SER A 1 280 ? -1.770 2.804 -25.982 1.00 48.38 280 SER A CA 1
ATOM 2343 C C . SER A 1 280 ? -0.823 3.797 -26.662 1.00 48.38 280 SER A C 1
ATOM 2345 O O . SER A 1 280 ? -1.179 4.956 -26.817 1.00 48.38 280 SER A O 1
ATOM 2347 N N . VAL A 1 281 ? 0.387 3.369 -27.039 1.00 47.72 281 VAL A N 1
ATOM 2348 C CA . VAL A 1 281 ? 1.404 4.237 -27.661 1.00 47.72 281 VAL A CA 1
ATOM 2349 C C . VAL A 1 281 ? 1.583 3.932 -29.155 1.00 47.72 281 VAL A C 1
ATOM 2351 O O . VAL A 1 281 ? 1.912 4.820 -29.931 1.00 47.72 281 VAL A O 1
ATOM 2354 N N . ALA A 1 282 ? 1.360 2.693 -29.590 1.00 53.19 282 ALA A N 1
ATOM 2355 C CA . ALA A 1 282 ? 1.763 2.206 -30.910 1.00 53.19 282 ALA A CA 1
ATOM 2356 C C . ALA A 1 282 ? 0.666 2.247 -31.983 1.00 53.19 282 ALA A C 1
ATOM 2358 O O . ALA A 1 282 ? 0.963 1.905 -33.121 1.00 53.19 282 ALA A O 1
ATOM 2359 N N . VAL A 1 283 ? -0.571 2.640 -31.663 1.00 51.81 283 VAL A N 1
ATOM 2360 C CA . VAL A 1 283 ? -1.667 2.631 -32.654 1.00 51.81 283 VAL A CA 1
ATOM 2361 C C . VAL A 1 283 ? -1.832 3.974 -33.382 1.00 51.81 283 VAL A C 1
ATOM 2363 O O . VAL A 1 283 ? -2.275 3.973 -34.519 1.00 51.81 283 VAL A O 1
ATOM 2366 N N . GLU A 1 284 ? -1.390 5.103 -32.817 1.00 51.16 284 GLU A N 1
ATOM 2367 C CA . GLU A 1 284 ? -1.519 6.425 -33.474 1.00 51.16 284 GLU A CA 1
ATOM 2368 C C . GLU A 1 284 ? -0.201 7.015 -34.010 1.00 51.16 284 GLU A C 1
ATOM 2370 O O . GLU A 1 284 ? -0.219 7.939 -34.820 1.00 51.16 284 GLU A O 1
ATOM 2375 N N . LEU A 1 285 ? 0.965 6.520 -33.580 1.00 51.56 285 LEU A N 1
ATOM 2376 C CA . LEU A 1 285 ? 2.232 7.213 -33.851 1.00 51.56 285 LEU A CA 1
ATOM 2377 C C . LEU A 1 285 ? 2.915 6.807 -35.163 1.00 51.56 285 LEU A C 1
ATOM 2379 O O . LEU A 1 285 ? 3.561 7.646 -35.776 1.00 51.56 285 LEU A O 1
ATOM 2383 N N . THR A 1 286 ? 2.818 5.563 -35.626 1.00 52.69 286 THR A N 1
ATOM 2384 C CA . THR A 1 286 ? 3.629 5.095 -36.769 1.00 52.69 286 THR A CA 1
ATOM 2385 C C . THR A 1 286 ? 3.164 5.640 -38.117 1.00 52.69 286 THR A C 1
ATOM 2387 O O . THR A 1 286 ? 4.003 6.009 -38.937 1.00 52.69 286 THR A O 1
ATOM 2390 N N . GLU A 1 287 ? 1.854 5.756 -38.332 1.00 57.66 287 GLU A N 1
ATOM 2391 C CA . GLU A 1 287 ? 1.290 6.380 -39.534 1.00 57.66 287 GLU A CA 1
ATOM 2392 C C . GLU A 1 287 ? 1.621 7.878 -39.572 1.00 57.66 287 GLU A C 1
ATOM 2394 O O . GLU A 1 287 ? 2.208 8.375 -40.533 1.00 57.66 287 GLU A O 1
ATOM 2399 N N . VAL A 1 288 ? 1.363 8.582 -38.466 1.00 63.44 288 VAL A N 1
ATOM 2400 C CA . VAL A 1 288 ? 1.594 10.027 -38.353 1.00 63.44 288 VAL A CA 1
ATOM 2401 C C . VAL A 1 288 ? 3.081 10.382 -38.433 1.00 63.44 288 VAL A C 1
ATOM 2403 O O . VAL A 1 288 ? 3.418 11.434 -38.967 1.00 63.44 288 VAL A O 1
ATOM 2406 N N . VAL A 1 289 ? 3.991 9.539 -37.933 1.00 66.06 289 VAL A N 1
ATOM 2407 C CA . VAL A 1 289 ? 5.436 9.824 -37.959 1.00 66.06 289 VAL A CA 1
ATOM 2408 C C . VAL A 1 289 ? 5.997 9.784 -39.379 1.00 66.06 289 VAL A C 1
ATOM 2410 O O . VAL A 1 289 ? 6.741 10.692 -39.739 1.00 66.06 289 VAL A O 1
ATOM 2413 N N . ILE A 1 290 ? 5.640 8.790 -40.199 1.00 65.62 290 ILE A N 1
ATOM 2414 C CA . ILE A 1 290 ? 6.139 8.707 -41.584 1.00 65.62 290 ILE A CA 1
ATOM 2415 C C . ILE A 1 290 ? 5.561 9.846 -42.426 1.00 65.62 290 ILE A C 1
ATOM 2417 O O . ILE A 1 290 ? 6.313 10.512 -43.137 1.00 65.62 290 ILE A O 1
ATOM 2421 N N . LEU A 1 291 ? 4.265 10.138 -42.269 1.00 72.38 291 LEU A N 1
ATOM 2422 C CA . LEU A 1 291 ? 3.627 11.285 -42.920 1.00 72.38 291 LEU A CA 1
ATOM 2423 C C . LEU A 1 291 ? 4.297 12.602 -42.509 1.00 72.38 291 LEU A C 1
ATOM 2425 O O . LEU A 1 291 ? 4.636 13.406 -43.368 1.00 72.38 291 LEU A O 1
ATOM 2429 N N . ARG A 1 292 ? 4.599 12.780 -41.217 1.00 75.19 292 ARG A N 1
ATOM 2430 C CA . ARG A 1 292 ? 5.267 13.983 -40.701 1.00 75.19 292 ARG A CA 1
ATOM 2431 C C . ARG A 1 292 ? 6.703 14.132 -41.201 1.00 75.19 292 ARG A C 1
ATOM 2433 O O . ARG A 1 292 ? 7.144 15.257 -41.408 1.00 75.19 292 ARG A O 1
ATOM 2440 N N . VAL A 1 293 ? 7.433 13.033 -41.394 1.00 75.75 293 VAL A N 1
ATOM 2441 C CA . VAL A 1 293 ? 8.780 13.064 -41.987 1.00 75.75 293 VAL A CA 1
ATOM 2442 C C . VAL A 1 293 ? 8.708 13.467 -43.460 1.00 75.75 293 VAL A C 1
ATOM 2444 O O . VAL A 1 293 ? 9.479 14.327 -43.877 1.00 75.75 293 VAL A O 1
ATOM 2447 N N . ILE A 1 294 ? 7.768 12.906 -44.228 1.00 81.50 294 ILE A N 1
ATOM 2448 C CA . ILE A 1 294 ? 7.559 13.282 -45.635 1.00 81.50 294 ILE A CA 1
ATOM 2449 C C . ILE A 1 294 ? 7.151 14.758 -45.732 1.00 81.50 294 ILE A C 1
ATOM 2451 O O . ILE A 1 294 ? 7.780 15.501 -46.480 1.00 81.50 294 ILE A O 1
ATOM 2455 N N . ASP A 1 295 ? 6.202 15.207 -44.905 1.00 81.38 295 ASP A N 1
ATOM 2456 C CA . ASP A 1 295 ? 5.770 16.609 -44.841 1.00 81.38 295 ASP A CA 1
ATOM 2457 C C . ASP A 1 295 ? 6.937 17.542 -44.479 1.00 81.38 295 ASP A C 1
ATOM 2459 O O . ASP A 1 295 ? 7.050 18.653 -44.994 1.00 81.38 295 ASP A O 1
ATOM 2463 N N . GLN A 1 296 ? 7.839 17.115 -43.592 1.00 80.25 296 GLN A N 1
ATOM 2464 C CA . GLN A 1 296 ? 9.000 17.912 -43.207 1.00 80.25 296 GLN A CA 1
ATOM 2465 C C . GLN A 1 296 ? 10.015 18.045 -44.351 1.00 80.25 296 GLN A C 1
ATOM 2467 O O . GLN A 1 296 ? 10.565 19.128 -44.542 1.00 80.25 296 GLN A O 1
ATOM 2472 N N . VAL A 1 297 ? 10.223 16.989 -45.143 1.00 80.06 297 VAL A N 1
ATOM 2473 C CA . VAL A 1 297 ? 11.073 17.037 -46.345 1.00 80.06 297 VAL A CA 1
ATOM 2474 C C . VAL A 1 297 ? 10.413 17.866 -47.451 1.00 80.06 297 VAL A C 1
ATOM 2476 O O . VAL A 1 297 ? 11.079 18.701 -48.057 1.00 80.06 297 VAL A O 1
ATOM 2479 N N . GLN A 1 298 ? 9.105 17.708 -47.677 1.00 81.00 298 GLN A N 1
ATOM 2480 C CA . GLN A 1 298 ? 8.350 18.519 -48.638 1.00 81.00 298 GLN A CA 1
ATOM 2481 C C . GLN A 1 298 ? 8.397 20.006 -48.277 1.00 81.00 298 GLN A C 1
ATOM 2483 O O . GLN A 1 298 ? 8.617 20.832 -49.155 1.00 81.00 298 GLN A O 1
ATOM 2488 N N . ASN A 1 299 ? 8.270 20.352 -46.994 1.00 82.69 299 ASN A N 1
ATOM 2489 C CA . ASN A 1 299 ? 8.399 21.736 -46.545 1.00 82.69 299 ASN A CA 1
ATOM 2490 C C . ASN A 1 299 ? 9.797 22.301 -46.824 1.00 82.69 299 ASN A C 1
ATOM 2492 O O . ASN A 1 299 ? 9.886 23.418 -47.309 1.00 82.69 299 ASN A O 1
ATOM 2496 N N . MET A 1 300 ? 10.873 21.537 -46.589 1.00 76.19 300 MET A N 1
ATOM 2497 C CA . MET A 1 300 ? 12.246 21.980 -46.900 1.00 76.19 300 MET A CA 1
ATOM 2498 C C . MET A 1 300 ? 12.479 22.220 -48.398 1.00 76.19 300 MET A C 1
ATOM 2500 O O . MET A 1 300 ? 13.248 23.113 -48.758 1.00 76.19 300 MET A O 1
ATOM 2504 N N . LEU A 1 301 ? 11.831 21.423 -49.256 1.00 79.44 301 LEU A N 1
ATOM 2505 C CA . LEU A 1 301 ? 11.848 21.602 -50.711 1.00 79.44 301 LEU A CA 1
ATOM 2506 C C . LEU A 1 301 ? 11.027 22.831 -51.125 1.00 79.44 301 LEU A C 1
ATOM 2508 O O . LEU A 1 301 ? 11.492 23.643 -51.910 1.00 79.44 301 LEU A O 1
ATOM 2512 N N . GLN A 1 302 ? 9.837 23.019 -50.549 1.00 73.12 302 GLN A N 1
ATOM 2513 C CA . GLN A 1 302 ? 8.955 24.151 -50.861 1.00 73.12 302 GLN A CA 1
ATOM 2514 C C . GLN A 1 302 ? 9.499 25.500 -50.370 1.00 73.12 302 GLN A C 1
ATOM 2516 O O . GLN A 1 302 ? 9.224 26.530 -50.983 1.00 73.12 302 GLN A O 1
ATOM 2521 N N . THR A 1 303 ? 10.253 25.526 -49.267 1.00 73.12 303 THR A N 1
ATOM 2522 C CA . THR A 1 303 ? 10.847 26.760 -48.725 1.00 73.12 303 THR A CA 1
ATOM 2523 C C . THR A 1 303 ? 12.203 27.108 -49.344 1.00 73.12 303 THR A C 1
ATOM 2525 O O . THR A 1 303 ? 12.754 28.166 -49.025 1.00 73.12 303 THR A O 1
ATOM 2528 N N . GLY A 1 304 ? 12.752 26.253 -50.220 1.00 66.38 304 GLY A N 1
ATOM 2529 C CA . GLY A 1 304 ? 14.075 26.435 -50.829 1.00 66.38 304 GLY A CA 1
ATOM 2530 C C . GLY A 1 304 ? 15.228 26.353 -49.819 1.00 66.38 304 GLY A C 1
ATOM 2531 O O . GLY A 1 304 ? 16.343 26.816 -50.083 1.00 66.38 304 GLY A O 1
ATOM 2532 N N . ASP A 1 305 ? 14.981 25.786 -48.632 1.00 69.00 305 ASP A N 1
ATOM 2533 C CA . ASP A 1 305 ? 16.001 25.617 -47.592 1.00 69.00 305 ASP A CA 1
ATOM 2534 C C . ASP A 1 305 ? 17.028 24.539 -47.980 1.00 69.00 305 ASP A C 1
ATOM 2536 O O . ASP A 1 305 ? 18.173 24.572 -47.517 1.00 69.00 305 ASP A O 1
ATOM 2540 N N . MET A 1 306 ? 16.666 23.623 -48.887 1.00 64.81 306 MET A N 1
ATOM 2541 C CA . MET A 1 306 ? 17.601 22.667 -49.487 1.00 64.81 306 MET A CA 1
ATOM 2542 C C . MET A 1 306 ? 18.687 23.381 -50.304 1.00 64.81 306 MET A C 1
ATOM 2544 O O . MET A 1 306 ? 19.876 23.154 -50.055 1.00 64.81 306 MET A O 1
ATOM 2548 N N . ARG A 1 307 ? 18.307 24.313 -51.192 1.00 65.88 307 ARG A N 1
ATOM 2549 C CA . ARG A 1 307 ? 19.248 25.181 -51.920 1.00 65.88 307 ARG A CA 1
ATOM 2550 C C . ARG A 1 307 ? 20.192 25.910 -50.964 1.00 65.88 307 ARG A C 1
ATOM 2552 O O . ARG A 1 307 ? 21.399 25.912 -51.187 1.00 65.88 307 ARG A O 1
ATOM 2559 N N . ARG A 1 308 ? 19.678 26.467 -49.863 1.00 65.81 308 ARG A N 1
ATOM 2560 C CA . ARG A 1 308 ? 20.515 27.119 -48.839 1.00 65.81 308 ARG A CA 1
ATOM 2561 C C . ARG A 1 308 ? 21.482 26.145 -48.178 1.00 65.81 308 ARG A C 1
ATOM 2563 O O . ARG A 1 308 ? 22.655 26.452 -48.083 1.00 65.81 308 ARG A O 1
ATOM 2570 N N . THR A 1 309 ? 21.039 24.956 -47.783 1.00 62.84 309 THR A N 1
ATOM 2571 C CA . THR A 1 309 ? 21.888 23.981 -47.071 1.00 62.84 309 THR A CA 1
ATOM 2572 C C . THR A 1 309 ? 23.023 23.433 -47.946 1.00 62.84 309 THR A C 1
ATOM 2574 O O . THR A 1 309 ? 24.133 23.206 -47.464 1.00 62.84 309 THR A O 1
ATOM 2577 N N . ILE A 1 310 ? 22.768 23.245 -49.244 1.00 60.28 310 ILE A N 1
ATOM 2578 C CA . ILE A 1 310 ? 23.768 22.773 -50.215 1.00 60.28 310 ILE A CA 1
ATOM 2579 C C . ILE A 1 310 ? 24.741 23.901 -50.605 1.00 60.28 310 ILE A C 1
ATOM 2581 O O . ILE A 1 310 ? 25.916 23.641 -50.872 1.00 60.28 310 ILE A O 1
ATOM 2585 N N . LEU A 1 311 ? 24.276 25.156 -50.617 1.00 59.38 311 LEU A N 1
ATOM 2586 C CA . LEU A 1 311 ? 25.084 26.322 -50.983 1.00 59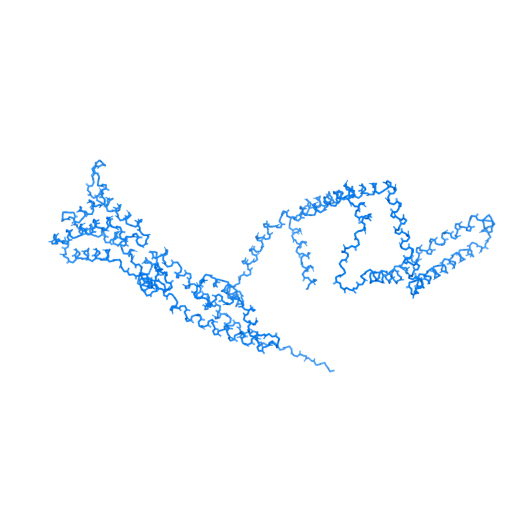.38 311 LEU A CA 1
ATOM 2587 C C . LEU A 1 311 ? 25.869 26.929 -49.808 1.00 59.38 311 LEU A C 1
ATOM 2589 O O . LEU A 1 311 ? 27.015 27.330 -50.007 1.00 59.38 311 LEU A O 1
ATOM 2593 N N . ASP A 1 312 ? 25.307 26.946 -48.596 1.00 57.38 312 ASP A N 1
ATOM 2594 C CA . ASP A 1 312 ? 25.898 27.488 -47.360 1.00 57.38 312 ASP A CA 1
ATOM 2595 C C . ASP A 1 312 ? 26.661 26.426 -46.553 1.00 57.38 312 ASP A C 1
ATOM 2597 O O . ASP A 1 312 ? 26.577 26.338 -45.327 1.00 57.38 312 ASP A O 1
ATOM 2601 N N . THR A 1 313 ? 27.523 25.651 -47.209 1.00 50.91 313 THR A N 1
ATOM 2602 C CA . THR A 1 313 ? 28.532 24.847 -46.488 1.00 50.91 313 THR A CA 1
ATOM 2603 C C . THR A 1 313 ? 29.726 25.691 -46.004 1.00 50.91 313 THR A C 1
ATOM 2605 O O . THR A 1 313 ? 30.800 25.164 -45.727 1.00 50.91 313 THR A O 1
ATOM 2608 N N . THR A 1 314 ? 29.557 27.012 -45.880 1.00 44.50 314 THR A N 1
ATOM 2609 C CA . THR A 1 314 ? 30.558 27.954 -45.346 1.00 44.50 314 THR A CA 1
ATOM 2610 C C . THR A 1 314 ? 30.630 27.958 -43.813 1.00 44.50 314 THR A C 1
ATOM 2612 O O . THR A 1 314 ? 31.391 28.727 -43.230 1.00 44.50 314 THR A O 1
ATOM 2615 N N . ALA A 1 315 ? 29.889 27.083 -43.129 1.00 42.06 315 ALA A N 1
ATOM 2616 C CA . ALA A 1 315 ? 30.146 26.763 -41.730 1.00 42.06 315 ALA A CA 1
ATOM 2617 C C . ALA A 1 315 ? 31.183 25.633 -41.651 1.00 42.06 315 ALA A C 1
ATOM 2619 O O . ALA A 1 315 ? 30.851 24.462 -41.489 1.00 42.06 315 ALA A O 1
ATOM 2620 N N . GLY A 1 316 ? 32.458 26.003 -41.753 1.00 45.44 316 GLY A N 1
ATOM 2621 C CA . GLY A 1 316 ? 33.605 25.130 -41.501 1.00 45.44 316 GLY A CA 1
ATOM 2622 C C . GLY A 1 316 ? 33.758 24.668 -40.046 1.00 45.44 316 GLY A C 1
ATOM 2623 O O . GLY A 1 316 ? 34.882 24.469 -39.614 1.00 45.44 316 GLY A O 1
ATOM 2624 N N . ASP A 1 317 ? 32.673 24.480 -39.291 1.00 41.50 317 ASP A N 1
ATOM 2625 C CA . ASP A 1 317 ? 32.720 23.993 -37.912 1.00 41.50 317 ASP A CA 1
ATOM 2626 C C . ASP A 1 317 ? 31.595 22.986 -37.646 1.00 41.50 317 ASP A C 1
ATOM 2628 O O . ASP A 1 317 ? 30.419 23.348 -37.573 1.00 41.50 317 ASP A O 1
ATOM 2632 N N . ARG A 1 318 ? 32.013 21.739 -37.380 1.00 38.12 318 ARG A N 1
ATOM 2633 C CA . ARG A 1 318 ? 31.236 20.555 -36.950 1.00 38.12 318 ARG A CA 1
ATOM 2634 C C . ARG A 1 318 ? 30.830 19.545 -38.026 1.00 38.12 318 ARG A C 1
ATOM 2636 O O . ARG A 1 318 ? 29.774 18.926 -37.916 1.00 38.12 318 ARG A O 1
ATOM 2643 N N . TYR A 1 319 ? 31.742 19.208 -38.936 1.00 40.53 319 TYR A N 1
ATOM 2644 C CA . TYR A 1 319 ? 31.906 17.772 -39.185 1.00 40.53 319 TYR A CA 1
ATOM 2645 C C . TYR A 1 319 ? 32.565 17.200 -37.925 1.00 40.53 319 TYR A C 1
ATOM 2647 O O . TYR A 1 319 ? 33.742 17.442 -37.665 1.00 40.53 319 TYR A O 1
ATOM 2655 N N . ILE A 1 320 ? 31.767 16.589 -37.047 1.00 42.81 320 ILE A N 1
ATOM 2656 C CA . ILE A 1 320 ? 32.295 15.928 -35.853 1.00 42.81 320 ILE A CA 1
ATOM 2657 C C . ILE A 1 320 ? 32.927 14.633 -36.350 1.00 42.81 320 ILE A C 1
ATOM 2659 O O . ILE A 1 320 ? 32.237 13.632 -36.529 1.00 42.81 320 ILE A O 1
ATOM 2663 N N . ASP A 1 321 ? 34.231 14.688 -36.598 1.00 43.75 321 ASP A N 1
ATOM 2664 C CA . ASP A 1 321 ? 35.072 13.508 -36.734 1.00 43.75 321 ASP A CA 1
ATOM 2665 C C . ASP A 1 321 ? 35.037 12.765 -35.391 1.00 43.75 321 ASP A C 1
ATOM 2667 O O . ASP A 1 321 ? 35.687 13.136 -34.410 1.00 43.75 321 ASP A O 1
ATOM 2671 N N . LEU A 1 322 ? 34.150 11.776 -35.315 1.00 45.50 322 LEU A N 1
ATOM 2672 C CA . LEU A 1 322 ? 33.884 11.012 -34.102 1.00 45.50 322 LEU A CA 1
ATOM 2673 C C . LEU A 1 322 ? 35.011 10.018 -33.797 1.00 45.50 322 LEU A C 1
ATOM 2675 O O . LEU A 1 322 ? 35.036 9.497 -32.683 1.00 45.50 322 LEU A O 1
ATOM 2679 N N . ASN A 1 323 ? 35.923 9.744 -34.741 1.00 41.47 323 ASN A N 1
ATOM 2680 C CA . ASN A 1 323 ? 36.866 8.628 -34.626 1.00 41.47 323 ASN A CA 1
ATOM 2681 C C . ASN A 1 323 ? 38.300 8.882 -35.132 1.00 41.47 323 ASN A C 1
ATOM 2683 O O . ASN A 1 323 ? 39.118 7.967 -35.038 1.00 41.47 323 ASN A O 1
ATOM 2687 N N . GLY A 1 324 ? 38.656 10.077 -35.608 1.00 45.72 324 GLY A N 1
ATOM 2688 C CA . GLY A 1 324 ? 40.006 10.383 -36.106 1.00 45.72 324 GLY A CA 1
ATOM 2689 C C . GLY A 1 324 ? 40.366 9.621 -37.384 1.00 45.72 324 GLY A C 1
ATOM 2690 O O . GLY A 1 324 ? 41.545 9.409 -37.675 1.00 45.72 324 GLY A O 1
ATOM 2691 N N . VAL A 1 325 ? 39.356 9.130 -38.101 1.00 44.03 325 VAL A N 1
ATOM 2692 C CA . VAL A 1 325 ? 39.495 8.307 -39.297 1.00 44.03 325 VAL A CA 1
ATOM 2693 C C . VAL A 1 325 ? 38.750 9.027 -40.400 1.00 44.03 325 VAL A C 1
ATOM 2695 O O . VAL A 1 325 ? 37.553 9.207 -40.292 1.00 44.03 325 VAL A O 1
ATOM 2698 N N . ASP A 1 326 ? 39.441 9.400 -41.472 1.00 55.84 326 ASP A N 1
ATOM 2699 C CA . ASP A 1 326 ? 38.840 10.098 -42.608 1.00 55.84 326 ASP A CA 1
ATOM 2700 C C . ASP A 1 326 ? 37.844 9.152 -43.322 1.00 55.84 326 ASP A C 1
ATOM 2702 O O . ASP A 1 326 ? 38.214 8.376 -44.213 1.00 55.84 326 ASP A O 1
ATOM 2706 N N . GLU A 1 327 ? 36.577 9.116 -42.880 1.00 57.50 327 GLU A N 1
ATOM 2707 C CA . GLU A 1 327 ? 35.587 8.142 -43.362 1.00 57.50 327 GLU A CA 1
ATOM 2708 C C . GLU A 1 327 ? 35.336 8.296 -44.864 1.00 57.50 327 GLU A C 1
ATOM 2710 O O . GLU A 1 327 ? 35.062 7.316 -45.558 1.00 57.50 327 GLU A O 1
ATOM 2715 N N . LEU A 1 328 ? 35.528 9.507 -45.390 1.00 51.56 328 LEU A N 1
ATOM 2716 C CA . LEU A 1 328 ? 35.522 9.812 -46.817 1.00 51.56 328 LEU A CA 1
ATOM 2717 C C . LEU A 1 328 ? 36.604 9.046 -47.584 1.00 51.56 328 LEU A C 1
ATOM 2719 O O . LEU A 1 328 ? 36.350 8.573 -48.693 1.00 51.56 328 LEU A O 1
ATOM 2723 N N . GLN A 1 329 ? 37.789 8.859 -47.003 1.00 53.88 329 GLN A N 1
ATOM 2724 C CA . GLN A 1 329 ? 38.868 8.096 -47.624 1.00 53.88 329 GLN A CA 1
ATOM 2725 C C . GLN A 1 329 ? 38.573 6.592 -47.620 1.00 53.88 329 GLN A C 1
ATOM 2727 O O . GLN A 1 329 ? 38.804 5.924 -48.628 1.00 53.88 329 GLN A O 1
ATOM 2732 N N . LEU A 1 330 ? 37.996 6.063 -46.538 1.00 56.31 330 LEU A N 1
ATOM 2733 C CA . LEU A 1 330 ? 37.562 4.662 -46.455 1.00 56.31 330 LEU A CA 1
ATOM 2734 C C . LEU A 1 330 ? 36.385 4.355 -47.386 1.00 56.31 330 LEU A C 1
ATOM 2736 O O . LEU A 1 330 ? 36.393 3.321 -48.058 1.00 56.31 330 LEU A O 1
ATOM 2740 N N . ILE A 1 331 ? 35.399 5.252 -47.472 1.00 53.72 331 ILE A N 1
ATOM 2741 C CA . ILE A 1 331 ? 34.282 5.138 -48.415 1.00 53.72 331 ILE A CA 1
ATOM 2742 C C . ILE A 1 331 ? 34.809 5.237 -49.843 1.00 53.72 331 ILE A C 1
ATOM 2744 O O . ILE A 1 331 ? 34.482 4.378 -50.655 1.00 53.72 331 ILE A O 1
ATOM 2748 N N . SER A 1 332 ? 35.675 6.206 -50.148 1.00 55.22 332 SER A N 1
ATOM 2749 C CA . SER A 1 332 ? 36.284 6.345 -51.474 1.00 55.22 332 SER A CA 1
ATOM 2750 C C . SER A 1 332 ? 37.073 5.095 -51.861 1.00 55.22 332 SER A C 1
ATOM 2752 O O . SER A 1 332 ? 36.872 4.559 -52.948 1.00 55.22 332 SER A O 1
ATOM 2754 N N . GLN A 1 333 ? 37.884 4.538 -50.958 1.00 61.09 333 GLN A N 1
ATOM 2755 C CA . GLN A 1 333 ? 38.604 3.286 -51.203 1.00 61.09 333 GLN A CA 1
ATOM 2756 C C . GLN A 1 333 ? 37.651 2.108 -51.419 1.00 61.09 333 GLN A C 1
ATOM 2758 O O . GLN A 1 333 ? 37.856 1.307 -52.331 1.00 61.09 333 GLN A O 1
ATOM 2763 N N . ARG A 1 334 ? 36.581 2.002 -50.621 1.00 65.56 334 ARG A N 1
ATOM 2764 C CA . ARG A 1 334 ? 35.612 0.907 -50.733 1.00 65.56 334 ARG A CA 1
ATOM 2765 C C . ARG A 1 334 ? 34.774 1.006 -52.004 1.00 65.56 334 ARG A C 1
ATOM 2767 O O . ARG A 1 334 ? 34.584 -0.006 -52.676 1.00 65.56 334 ARG A O 1
ATOM 2774 N N . VAL A 1 335 ? 34.298 2.199 -52.344 1.00 65.31 335 VAL A N 1
ATOM 2775 C CA . VAL A 1 335 ? 33.546 2.480 -53.571 1.00 65.31 335 VAL A CA 1
ATOM 2776 C C . VAL A 1 335 ? 34.444 2.269 -54.780 1.00 65.31 335 VAL A C 1
ATOM 2778 O O . VAL A 1 335 ? 34.043 1.561 -55.692 1.00 65.31 335 VAL A O 1
ATOM 2781 N N . THR A 1 336 ? 35.680 2.768 -54.761 1.00 64.69 336 THR A N 1
ATOM 2782 C CA . THR A 1 336 ? 36.638 2.582 -55.860 1.00 64.69 336 THR A CA 1
ATOM 2783 C C . THR A 1 336 ? 36.972 1.110 -56.063 1.00 64.69 336 THR A C 1
ATOM 2785 O O . THR A 1 336 ? 36.937 0.631 -57.193 1.00 64.69 336 THR A O 1
ATOM 2788 N N . ALA A 1 337 ? 37.202 0.356 -54.984 1.00 65.56 337 ALA A N 1
ATOM 2789 C CA . ALA A 1 337 ? 37.405 -1.086 -55.066 1.00 65.56 337 ALA A CA 1
ATOM 2790 C C . ALA A 1 337 ? 36.173 -1.798 -55.643 1.00 65.56 337 ALA A C 1
ATOM 2792 O O . ALA A 1 337 ? 36.315 -2.626 -56.536 1.00 65.56 337 ALA A O 1
ATOM 2793 N N . THR A 1 338 ? 34.968 -1.435 -55.195 1.00 69.75 338 THR A N 1
ATOM 2794 C CA . THR A 1 338 ? 33.709 -2.026 -55.685 1.00 69.75 338 THR A CA 1
ATOM 2795 C C . THR A 1 338 ? 33.477 -1.687 -57.159 1.00 69.75 338 THR A C 1
ATOM 2797 O O . THR A 1 338 ? 33.142 -2.554 -57.959 1.00 69.75 338 THR A O 1
ATOM 2800 N N . VAL A 1 339 ? 33.705 -0.439 -57.566 1.00 69.50 339 VAL A N 1
ATOM 2801 C CA . VAL A 1 339 ? 33.558 -0.012 -58.960 1.00 69.50 339 VAL A CA 1
ATOM 2802 C C . VAL A 1 339 ? 34.567 -0.736 -59.841 1.00 69.50 339 VAL A C 1
ATOM 2804 O O . VAL A 1 339 ? 34.189 -1.293 -60.864 1.00 69.50 339 VAL A O 1
ATOM 2807 N N . LEU A 1 340 ? 35.831 -0.789 -59.428 1.00 70.06 340 LEU A N 1
ATOM 2808 C CA . LEU A 1 340 ? 36.909 -1.353 -60.228 1.00 70.06 340 LEU A CA 1
ATOM 2809 C C . LEU A 1 340 ? 36.849 -2.887 -60.323 1.00 70.06 340 LEU A C 1
ATOM 2811 O O . LEU A 1 340 ? 37.120 -3.447 -61.388 1.00 70.06 340 LEU A O 1
ATOM 2815 N N . HIS A 1 341 ? 36.502 -3.565 -59.227 1.00 69.69 341 HIS A N 1
ATOM 2816 C CA . HIS A 1 341 ? 36.488 -5.028 -59.159 1.00 69.69 341 HIS A CA 1
ATOM 2817 C C . HIS A 1 341 ? 35.118 -5.639 -59.452 1.00 69.69 341 HIS A C 1
ATOM 2819 O O . HIS A 1 341 ? 35.069 -6.697 -60.075 1.00 69.69 341 HIS A O 1
ATOM 2825 N N . ASP A 1 342 ? 34.020 -4.994 -59.049 1.00 68.56 342 ASP A N 1
ATOM 2826 C CA . ASP A 1 342 ? 32.688 -5.605 -59.103 1.00 68.56 342 ASP A CA 1
ATOM 2827 C C . ASP A 1 342 ? 31.771 -4.987 -60.158 1.00 68.56 342 ASP A C 1
ATOM 2829 O O . ASP A 1 342 ? 30.912 -5.698 -60.679 1.00 68.56 342 ASP A O 1
ATOM 2833 N N . VAL A 1 343 ? 31.914 -3.696 -60.477 1.00 73.94 343 VAL A N 1
ATOM 2834 C CA . VAL A 1 343 ? 31.030 -3.006 -61.435 1.00 73.94 343 VAL A CA 1
ATOM 2835 C C . VAL A 1 343 ? 31.631 -2.993 -62.836 1.00 73.94 343 VAL A C 1
ATOM 2837 O O . VAL A 1 343 ? 30.985 -3.482 -63.759 1.00 73.94 343 VAL A O 1
ATOM 2840 N N . LEU A 1 344 ? 32.872 -2.516 -63.003 1.00 72.75 344 LEU A N 1
ATOM 2841 C CA . LEU A 1 344 ? 33.545 -2.378 -64.303 1.00 72.75 344 LEU A CA 1
ATOM 2842 C C . LEU A 1 344 ? 33.515 -3.681 -65.117 1.00 72.75 344 LEU A C 1
ATOM 2844 O O . LEU A 1 344 ? 33.107 -3.652 -66.277 1.00 72.75 344 LEU A O 1
ATOM 2848 N N . PRO A 1 345 ? 33.856 -4.848 -64.532 1.00 76.44 345 PRO A N 1
ATOM 2849 C CA . PRO A 1 345 ? 33.814 -6.105 -65.270 1.00 76.44 345 PRO A CA 1
ATOM 2850 C C . PRO A 1 345 ? 32.401 -6.515 -65.694 1.00 76.44 345 PRO A C 1
ATOM 2852 O O . PRO A 1 345 ? 32.259 -7.194 -66.707 1.00 76.44 345 PRO A O 1
ATOM 2855 N N . LYS A 1 346 ? 31.367 -6.114 -64.940 1.00 76.81 346 LYS A N 1
ATOM 2856 C CA . LYS A 1 346 ? 29.966 -6.436 -65.245 1.00 76.81 346 LYS A CA 1
ATOM 2857 C C . LYS A 1 346 ? 29.394 -5.565 -66.359 1.00 76.81 346 LYS A C 1
ATOM 2859 O O . LYS A 1 346 ? 28.600 -6.071 -67.136 1.00 76.81 346 LYS A O 1
ATOM 2864 N N . ILE A 1 347 ? 29.822 -4.304 -66.451 1.00 77.81 347 ILE A N 1
ATOM 2865 C CA . ILE A 1 347 ? 29.386 -3.357 -67.495 1.00 77.81 347 ILE A CA 1
ATOM 2866 C C . ILE A 1 347 ? 30.278 -3.376 -68.745 1.00 77.81 347 ILE A C 1
ATOM 2868 O O . ILE A 1 347 ? 29.970 -2.722 -69.736 1.00 77.81 347 ILE A O 1
ATOM 2872 N N . ARG A 1 348 ? 31.386 -4.133 -68.723 1.00 77.56 348 ARG A N 1
ATOM 2873 C CA . ARG A 1 348 ? 32.266 -4.371 -69.877 1.00 77.56 348 ARG A CA 1
ATOM 2874 C C . ARG A 1 348 ? 31.510 -4.651 -71.186 1.00 77.56 348 ARG A C 1
ATOM 2876 O O . ARG A 1 348 ? 31.812 -3.955 -72.153 1.00 77.56 348 ARG A O 1
ATOM 2883 N N . PRO A 1 349 ? 30.570 -5.618 -71.261 1.00 77.19 349 PRO A N 1
ATOM 2884 C CA . PRO A 1 349 ? 29.881 -5.906 -72.518 1.00 77.19 349 PRO A CA 1
ATOM 2885 C C . PRO A 1 349 ? 29.101 -4.692 -73.039 1.00 77.19 349 PRO A C 1
ATOM 2887 O O . PRO A 1 349 ? 29.111 -4.434 -74.239 1.00 77.19 349 PRO A O 1
ATOM 2890 N N . ASP A 1 350 ? 28.502 -3.900 -72.151 1.00 77.69 350 ASP A N 1
ATOM 2891 C CA . ASP A 1 350 ? 27.729 -2.713 -72.529 1.00 77.69 350 ASP A CA 1
ATOM 2892 C C . ASP A 1 350 ? 28.639 -1.584 -73.037 1.00 77.69 350 ASP A C 1
ATOM 2894 O O . ASP A 1 350 ? 28.328 -0.917 -74.025 1.00 77.69 350 ASP A O 1
ATOM 2898 N N . ILE A 1 351 ? 29.811 -1.408 -72.415 1.00 75.12 351 ILE A N 1
ATOM 2899 C CA . ILE A 1 351 ? 30.827 -0.446 -72.863 1.00 75.12 351 ILE A CA 1
ATOM 2900 C C . ILE A 1 351 ? 31.408 -0.865 -74.215 1.00 75.12 351 ILE A C 1
ATOM 2902 O O . ILE A 1 351 ? 31.549 -0.031 -75.108 1.00 75.12 351 ILE A O 1
ATOM 2906 N N . GLU A 1 352 ? 31.726 -2.147 -74.392 1.00 76.75 352 GLU A N 1
ATOM 2907 C CA . GLU A 1 352 ? 32.217 -2.667 -75.667 1.00 76.75 352 GLU A CA 1
ATOM 2908 C C . GLU A 1 352 ? 31.185 -2.451 -76.777 1.00 76.75 352 GLU A C 1
ATOM 2910 O O . GLU A 1 352 ? 31.560 -2.026 -77.868 1.00 76.75 352 GLU A O 1
ATOM 2915 N N . LEU A 1 353 ? 29.893 -2.649 -76.496 1.00 78.44 353 LEU A N 1
ATOM 2916 C CA . LEU A 1 353 ? 28.810 -2.366 -77.442 1.00 78.44 353 LEU A CA 1
ATOM 2917 C C . LEU A 1 353 ? 28.715 -0.876 -77.794 1.00 78.44 353 LEU A C 1
ATOM 2919 O O . LEU A 1 353 ? 28.580 -0.537 -78.971 1.00 78.44 353 LEU A O 1
ATOM 2923 N N . LEU A 1 354 ? 28.833 0.020 -76.812 1.00 74.25 354 LEU A N 1
ATOM 2924 C CA . LEU A 1 354 ? 28.833 1.468 -77.044 1.00 74.25 354 LEU A CA 1
ATOM 2925 C C . LEU A 1 354 ? 30.048 1.925 -77.858 1.00 74.25 354 LEU A C 1
ATOM 2927 O O . LEU A 1 354 ? 29.902 2.719 -78.791 1.00 74.25 354 LEU A O 1
ATOM 2931 N N . ILE A 1 355 ? 31.244 1.414 -77.556 1.00 78.62 355 ILE A N 1
ATOM 2932 C CA . ILE A 1 355 ? 32.458 1.743 -78.313 1.00 78.62 355 ILE A CA 1
ATOM 2933 C C . ILE A 1 355 ? 32.354 1.180 -79.730 1.00 78.62 355 ILE A C 1
ATOM 2935 O O . ILE A 1 355 ? 32.621 1.903 -80.687 1.00 78.62 355 ILE A O 1
ATOM 2939 N N . GLN A 1 356 ? 31.900 -0.065 -79.894 1.00 76.69 356 GLN A N 1
ATOM 2940 C CA . GLN A 1 356 ? 31.655 -0.654 -81.212 1.00 76.69 356 GLN A CA 1
ATOM 2941 C C . GLN A 1 356 ? 30.661 0.182 -82.016 1.00 76.69 356 GLN A C 1
ATOM 2943 O O . GLN A 1 356 ? 30.903 0.449 -83.193 1.00 76.69 356 GLN A O 1
ATOM 2948 N N . HIS A 1 357 ? 29.574 0.636 -81.388 1.00 79.31 357 HIS A N 1
ATOM 2949 C CA . HIS A 1 357 ? 28.597 1.510 -82.024 1.00 79.31 357 HIS A CA 1
ATOM 2950 C C . HIS A 1 357 ? 29.225 2.843 -82.444 1.00 79.31 357 HIS A C 1
ATOM 2952 O O . HIS A 1 357 ? 29.045 3.275 -83.579 1.00 79.31 357 HIS A O 1
ATOM 2958 N N . THR A 1 358 ? 30.021 3.462 -81.574 1.00 76.00 358 THR A N 1
ATOM 2959 C CA . THR A 1 358 ? 30.660 4.760 -81.834 1.00 76.00 358 THR A CA 1
ATOM 2960 C C . THR A 1 358 ? 31.713 4.664 -82.941 1.00 76.00 358 THR A C 1
ATOM 2962 O O . THR A 1 358 ? 31.718 5.481 -83.859 1.00 76.00 358 THR A O 1
ATOM 2965 N N . VAL A 1 359 ? 32.559 3.628 -82.915 1.00 75.31 359 VAL A N 1
ATOM 2966 C CA . VAL A 1 359 ? 33.577 3.354 -83.943 1.00 75.31 359 VAL A CA 1
ATOM 2967 C C . VAL A 1 359 ? 32.914 3.036 -85.279 1.00 75.31 359 VAL A C 1
ATOM 2969 O O . VAL A 1 359 ? 33.323 3.569 -86.308 1.00 75.31 359 VAL A O 1
ATOM 2972 N N . ARG A 1 360 ? 31.854 2.220 -85.283 1.00 72.44 360 ARG A N 1
ATOM 2973 C CA . ARG A 1 360 ? 31.099 1.901 -86.501 1.00 72.44 360 ARG A CA 1
ATOM 2974 C C . ARG A 1 360 ? 30.421 3.137 -87.082 1.00 72.44 360 ARG A C 1
ATOM 2976 O O . ARG A 1 360 ? 30.500 3.347 -88.289 1.00 72.44 360 ARG A O 1
ATOM 2983 N N . SER A 1 361 ? 29.806 3.960 -86.237 1.00 74.44 361 SER A N 1
ATOM 2984 C CA . SER A 1 361 ? 29.193 5.226 -86.638 1.00 74.44 361 SER A CA 1
ATOM 2985 C C . SER A 1 361 ? 30.234 6.180 -87.229 1.00 74.44 361 SER A C 1
ATOM 2987 O O . SER A 1 361 ? 30.026 6.684 -88.330 1.00 74.44 361 SER A O 1
ATOM 2989 N N . ALA A 1 362 ? 31.397 6.339 -86.593 1.00 72.62 362 ALA A N 1
ATOM 2990 C CA . ALA A 1 362 ? 32.486 7.176 -87.100 1.00 72.62 362 ALA A CA 1
ATOM 2991 C C . ALA A 1 362 ? 33.073 6.664 -88.431 1.00 72.62 362 ALA A C 1
ATOM 2993 O O . ALA A 1 362 ? 33.325 7.450 -89.342 1.00 72.62 362 ALA A O 1
ATOM 2994 N N . LEU A 1 363 ? 33.244 5.346 -88.583 1.00 70.38 363 LEU A N 1
ATOM 2995 C CA . LEU A 1 363 ? 33.703 4.738 -89.837 1.00 70.38 363 LEU A CA 1
ATOM 2996 C C . LEU A 1 363 ? 32.665 4.902 -90.955 1.00 70.38 363 LEU A C 1
ATOM 2998 O O . LEU A 1 363 ? 33.027 5.230 -92.082 1.00 70.38 363 LEU A O 1
ATOM 3002 N N . SER A 1 364 ? 31.374 4.750 -90.644 1.00 67.56 364 SER A N 1
ATOM 3003 C CA . SER A 1 364 ? 30.282 4.924 -91.612 1.00 67.56 364 SER A CA 1
ATOM 3004 C C . SER A 1 364 ? 30.091 6.370 -92.085 1.00 67.56 364 SER A C 1
ATOM 3006 O O . SER A 1 364 ? 29.578 6.586 -93.179 1.00 67.56 364 SER A O 1
ATOM 3008 N N . GLN A 1 365 ? 30.545 7.357 -91.304 1.00 69.81 365 GLN A N 1
ATOM 3009 C CA . GLN A 1 365 ? 30.549 8.769 -91.700 1.00 69.81 365 GLN A CA 1
ATOM 3010 C C . GLN A 1 365 ? 31.634 9.094 -92.744 1.00 69.81 365 GLN A C 1
ATOM 3012 O O . GLN A 1 365 ? 31.592 10.159 -93.359 1.00 69.81 365 GLN A O 1
ATOM 3017 N N . ASN A 1 366 ? 32.591 8.190 -92.988 1.00 67.31 366 ASN A N 1
ATOM 3018 C CA . ASN A 1 366 ? 33.647 8.390 -93.975 1.00 67.31 366 ASN A CA 1
ATOM 3019 C C . ASN A 1 366 ? 33.244 7.823 -95.353 1.00 67.31 366 ASN A C 1
ATOM 3021 O O . ASN A 1 366 ? 33.055 6.616 -95.518 1.00 67.31 366 ASN A O 1
ATOM 3025 N N . PHE A 1 367 ? 33.159 8.695 -96.365 1.00 61.84 367 PHE A N 1
ATOM 3026 C CA . PHE A 1 367 ? 32.703 8.374 -97.729 1.00 61.84 367 PHE A CA 1
ATOM 3027 C C . PHE A 1 367 ? 33.458 7.198 -98.376 1.00 61.84 367 PHE A C 1
ATOM 3029 O O . PHE A 1 367 ? 32.859 6.381 -99.074 1.00 61.84 367 PHE A O 1
ATOM 3036 N N . VAL A 1 368 ? 34.762 7.073 -98.112 1.00 68.38 368 VAL A N 1
ATOM 3037 C CA . VAL A 1 368 ? 35.612 6.009 -98.675 1.00 68.38 368 VAL A CA 1
ATOM 3038 C C . VAL A 1 368 ? 35.261 4.638 -98.087 1.00 68.38 368 VAL A C 1
ATOM 3040 O O . VAL A 1 368 ? 35.246 3.637 -98.798 1.00 68.38 368 VAL A O 1
ATOM 3043 N N . TYR A 1 369 ? 34.928 4.583 -96.798 1.00 68.56 369 TYR A N 1
ATOM 3044 C CA . TYR A 1 369 ? 34.602 3.338 -96.106 1.00 68.56 369 TYR A CA 1
ATOM 3045 C C . TYR A 1 369 ? 33.243 2.773 -96.560 1.00 68.56 369 TYR A C 1
ATOM 3047 O O . TYR A 1 369 ? 33.126 1.572 -96.815 1.00 68.56 369 TYR A O 1
ATOM 3055 N N . ALA A 1 370 ? 32.250 3.642 -96.779 1.00 65.81 370 ALA A N 1
ATOM 3056 C CA . ALA A 1 370 ? 30.935 3.252 -97.294 1.00 65.81 370 ALA A CA 1
ATOM 3057 C C . ALA A 1 370 ? 30.997 2.600 -98.695 1.00 65.81 370 ALA A C 1
ATOM 3059 O O . ALA A 1 370 ? 30.190 1.723 -99.002 1.00 65.81 370 ALA A O 1
ATOM 3060 N N . GLN A 1 371 ? 31.966 2.982 -99.539 1.00 67.56 371 GLN A N 1
ATOM 3061 C CA . GLN A 1 371 ? 32.134 2.405 -100.881 1.00 67.56 371 GLN A CA 1
ATOM 3062 C C . GLN A 1 371 ? 32.791 1.016 -100.879 1.00 67.56 371 GLN A C 1
ATOM 3064 O O . GLN A 1 371 ? 32.491 0.192 -101.742 1.00 67.56 371 GLN A O 1
ATOM 3069 N N . ILE A 1 372 ? 33.666 0.738 -99.910 1.00 71.06 372 ILE A N 1
ATOM 3070 C CA . ILE A 1 372 ? 34.462 -0.502 -99.850 1.00 71.06 372 ILE A CA 1
ATOM 3071 C C . ILE A 1 372 ? 33.728 -1.591 -99.038 1.00 71.06 372 ILE A C 1
ATOM 3073 O O . ILE A 1 372 ? 33.983 -2.780 -99.223 1.00 71.06 372 ILE A O 1
ATOM 3077 N N . GLN A 1 373 ? 32.741 -1.221 -98.209 1.00 68.25 373 GLN A N 1
ATOM 3078 C CA . GLN A 1 373 ? 31.933 -2.157 -97.410 1.00 68.25 373 GLN A CA 1
ATOM 3079 C C . GLN A 1 373 ? 31.176 -3.211 -98.251 1.00 68.25 373 GLN A C 1
ATOM 3081 O O . GLN A 1 373 ? 30.870 -4.289 -97.744 1.00 68.25 373 GLN A O 1
ATOM 3086 N N . ASN A 1 374 ? 30.917 -2.939 -99.536 1.00 68.19 374 ASN A N 1
ATOM 3087 C CA . ASN A 1 374 ? 30.233 -3.858 -100.458 1.00 68.19 374 ASN A CA 1
ATOM 3088 C C . ASN A 1 374 ? 31.141 -4.964 -101.034 1.00 68.19 374 ASN A C 1
ATOM 3090 O O . ASN A 1 374 ? 30.664 -5.825 -101.773 1.00 68.19 374 ASN A O 1
ATOM 3094 N N . ILE A 1 375 ? 32.442 -4.954 -100.725 1.00 74.06 375 ILE A N 1
ATOM 3095 C CA . ILE A 1 375 ? 33.383 -5.985 -101.172 1.00 74.06 375 ILE A CA 1
ATOM 3096 C C . ILE A 1 375 ? 33.314 -7.192 -100.216 1.00 74.06 375 ILE A C 1
ATOM 3098 O O . ILE A 1 375 ? 33.445 -7.013 -98.998 1.00 74.06 375 ILE A O 1
ATOM 3102 N N . PRO A 1 376 ? 33.154 -8.431 -100.731 1.00 65.81 376 PRO A N 1
ATOM 3103 C CA . PRO A 1 376 ? 33.134 -9.637 -99.906 1.00 65.81 376 PRO A CA 1
ATOM 3104 C C . PRO A 1 376 ? 34.373 -9.725 -99.001 1.00 65.81 376 PRO A C 1
ATOM 3106 O O . PRO A 1 376 ? 35.502 -9.635 -99.475 1.00 65.81 376 PRO A O 1
ATOM 3109 N N . GLY A 1 377 ? 34.161 -9.887 -97.691 1.00 70.69 377 GLY A N 1
ATOM 3110 C CA . GLY A 1 377 ? 35.223 -9.996 -96.680 1.00 70.69 377 GLY A CA 1
ATOM 3111 C C . GLY A 1 377 ? 35.645 -8.683 -95.999 1.00 70.69 377 GLY A C 1
ATOM 3112 O O . GLY A 1 377 ? 36.210 -8.735 -94.908 1.00 70.69 377 GLY A O 1
ATOM 3113 N N . VAL A 1 378 ? 35.325 -7.507 -96.558 1.00 73.62 378 VAL A N 1
ATOM 3114 C CA . VAL A 1 378 ? 35.687 -6.206 -95.947 1.00 73.62 378 VAL A CA 1
ATOM 3115 C C . VAL A 1 378 ? 34.777 -5.847 -94.767 1.00 73.62 378 VAL A C 1
ATOM 3117 O O . VAL A 1 378 ? 35.250 -5.334 -93.753 1.00 73.62 378 VAL A O 1
ATOM 3120 N N . ALA A 1 379 ? 33.484 -6.166 -94.853 1.00 66.69 379 ALA A N 1
ATOM 3121 C CA . ALA A 1 379 ? 32.537 -5.944 -93.757 1.00 66.69 379 ALA A CA 1
ATOM 3122 C C . ALA A 1 379 ? 32.914 -6.733 -92.485 1.00 66.69 379 ALA A C 1
ATOM 3124 O O . ALA A 1 379 ? 32.835 -6.209 -91.368 1.00 66.69 379 ALA A O 1
ATOM 3125 N N . ASP A 1 380 ? 33.399 -7.964 -92.657 1.00 72.31 380 ASP A N 1
ATOM 3126 C CA . ASP A 1 380 ? 33.880 -8.799 -91.553 1.00 72.31 380 ASP A CA 1
ATOM 3127 C C . ASP A 1 380 ? 35.190 -8.259 -90.972 1.00 72.31 380 ASP A C 1
ATOM 3129 O O . ASP A 1 380 ? 35.357 -8.225 -89.751 1.00 72.31 380 ASP A O 1
ATOM 3133 N N . ALA A 1 381 ? 36.102 -7.777 -91.824 1.00 73.50 381 ALA A N 1
ATOM 3134 C CA . ALA A 1 381 ? 37.355 -7.166 -91.389 1.00 73.50 381 ALA A CA 1
ATOM 3135 C C . ALA A 1 381 ? 37.118 -5.906 -90.540 1.00 73.50 381 ALA A C 1
ATOM 3137 O O . ALA A 1 381 ? 37.743 -5.751 -89.491 1.00 73.50 381 ALA A O 1
ATOM 3138 N N . SER A 1 382 ? 36.172 -5.042 -90.926 1.00 67.31 382 SER A N 1
ATOM 3139 C CA . SER A 1 382 ? 35.844 -3.869 -90.111 1.00 67.31 382 SER A CA 1
ATOM 3140 C C . SER A 1 382 ? 35.161 -4.226 -88.800 1.00 67.31 382 SER A C 1
ATOM 3142 O O . SER A 1 382 ? 35.403 -3.559 -87.799 1.00 67.31 382 SER A O 1
ATOM 3144 N N . THR A 1 383 ? 34.309 -5.251 -88.787 1.00 71.56 383 THR A N 1
ATOM 3145 C CA . THR A 1 383 ? 33.646 -5.685 -87.550 1.00 71.56 383 THR A CA 1
ATOM 3146 C C . THR A 1 383 ? 34.679 -6.199 -86.546 1.00 71.56 383 THR A C 1
ATOM 3148 O O . THR A 1 383 ? 34.636 -5.825 -85.375 1.00 71.56 383 THR A O 1
ATOM 3151 N N . ARG A 1 384 ? 35.673 -6.968 -87.017 1.00 77.62 384 ARG A N 1
ATOM 3152 C CA . ARG A 1 384 ? 36.807 -7.414 -86.193 1.00 77.62 384 ARG A CA 1
ATOM 3153 C C . ARG A 1 384 ? 37.649 -6.244 -85.694 1.00 77.62 384 ARG A C 1
ATOM 3155 O O . ARG A 1 384 ? 37.963 -6.199 -84.512 1.00 77.62 384 ARG A O 1
ATOM 3162 N N . LEU A 1 385 ? 37.937 -5.268 -86.555 1.00 76.69 385 LEU A N 1
ATOM 3163 C CA . LEU A 1 385 ? 38.681 -4.068 -86.173 1.00 76.69 385 LEU A CA 1
ATOM 3164 C C . LEU A 1 385 ? 37.938 -3.249 -85.105 1.00 76.69 385 LEU A C 1
ATOM 3166 O O . LEU A 1 385 ? 38.545 -2.823 -84.129 1.00 76.69 385 LEU A O 1
ATOM 3170 N N . SER A 1 386 ? 36.622 -3.058 -85.242 1.00 74.25 386 SER A N 1
ATOM 3171 C CA . SER A 1 386 ? 35.812 -2.367 -84.229 1.00 74.25 386 SER A CA 1
ATOM 3172 C C . SER A 1 386 ? 35.801 -3.111 -82.896 1.00 74.25 386 SER A C 1
ATOM 3174 O O . SER A 1 386 ? 35.867 -2.479 -81.845 1.00 74.25 386 SER A O 1
ATOM 3176 N N . GLN A 1 387 ? 35.745 -4.442 -82.932 1.00 79.62 387 GLN A N 1
ATOM 3177 C CA . GLN A 1 387 ? 35.781 -5.277 -81.736 1.00 79.62 387 GLN A CA 1
ATOM 3178 C C . GLN A 1 387 ? 37.153 -5.221 -81.044 1.00 79.62 387 GLN A C 1
ATOM 3180 O O . GLN A 1 387 ? 37.231 -5.131 -79.818 1.00 79.62 387 GLN A O 1
ATOM 3185 N N . GLU A 1 388 ? 38.234 -5.207 -81.821 1.00 79.12 388 GLU A N 1
ATOM 3186 C CA . GLU A 1 388 ? 39.604 -5.127 -81.314 1.00 79.12 388 GLU A CA 1
ATOM 3187 C C . GLU A 1 388 ? 39.921 -3.741 -80.737 1.00 79.12 388 GLU A C 1
ATOM 3189 O O . GLU A 1 388 ? 40.456 -3.649 -79.634 1.00 79.12 388 GLU A O 1
ATOM 3194 N N . ILE A 1 389 ? 39.479 -2.665 -81.398 1.00 79.12 389 ILE A N 1
ATOM 3195 C CA . ILE A 1 389 ? 39.564 -1.296 -80.868 1.00 79.12 389 ILE A CA 1
ATOM 3196 C C . ILE A 1 389 ? 38.747 -1.164 -79.581 1.00 79.12 389 ILE A C 1
ATOM 3198 O O . ILE A 1 389 ? 39.241 -0.598 -78.612 1.00 79.12 389 ILE A O 1
ATOM 3202 N N . ALA A 1 390 ? 37.523 -1.699 -79.537 1.00 76.62 390 ALA A N 1
ATOM 3203 C CA . ALA A 1 390 ? 36.691 -1.641 -78.337 1.00 76.62 390 ALA A CA 1
ATOM 3204 C C . ALA A 1 390 ? 37.346 -2.352 -77.148 1.00 76.62 390 ALA A C 1
ATOM 3206 O O . ALA A 1 390 ? 37.368 -1.810 -76.044 1.00 76.62 390 ALA A O 1
ATOM 3207 N N . THR A 1 391 ? 37.941 -3.520 -77.395 1.00 81.00 391 THR A N 1
ATOM 3208 C CA . THR A 1 391 ? 38.650 -4.291 -76.368 1.00 81.00 391 THR A CA 1
ATOM 3209 C C . THR A 1 391 ? 39.892 -3.546 -75.875 1.00 81.00 391 THR A C 1
ATOM 3211 O O . THR A 1 391 ? 40.063 -3.360 -74.673 1.00 81.00 391 THR A O 1
ATOM 3214 N N . GLN A 1 392 ? 40.731 -3.051 -76.791 1.00 80.00 392 GLN A N 1
ATOM 3215 C CA . GLN A 1 392 ? 41.954 -2.324 -76.435 1.00 80.00 392 GLN A CA 1
ATOM 3216 C C . GLN A 1 392 ? 41.659 -1.001 -75.725 1.00 80.00 392 GLN A C 1
ATOM 3218 O O . GLN A 1 392 ? 42.361 -0.638 -74.782 1.00 80.00 392 GLN A O 1
ATOM 3223 N N . LEU A 1 393 ? 40.611 -0.287 -76.141 1.00 76.75 393 LEU A N 1
ATOM 3224 C CA . LEU A 1 393 ? 40.210 0.968 -75.519 1.00 76.75 393 LEU A CA 1
ATOM 3225 C C . LEU A 1 393 ? 39.631 0.730 -74.121 1.00 76.75 393 LEU A C 1
ATOM 3227 O O . LEU A 1 393 ? 39.956 1.474 -73.201 1.00 76.75 393 LEU A O 1
ATOM 3231 N N . TYR A 1 394 ? 38.841 -0.331 -73.932 1.00 77.81 394 TYR A N 1
ATOM 3232 C CA . TYR A 1 394 ? 38.363 -0.736 -72.610 1.00 77.81 394 TYR A CA 1
ATOM 3233 C C . TYR A 1 394 ? 39.524 -1.097 -71.673 1.00 77.81 394 TYR A C 1
ATOM 3235 O O . TYR A 1 394 ? 39.568 -0.621 -70.538 1.00 77.81 394 TYR A O 1
ATOM 3243 N N . ASP A 1 395 ? 40.492 -1.885 -72.146 1.00 80.00 395 ASP A N 1
ATOM 3244 C CA . ASP A 1 395 ? 41.649 -2.276 -71.339 1.00 80.00 395 ASP A CA 1
ATOM 3245 C C . ASP A 1 395 ? 42.548 -1.076 -71.007 1.00 80.00 395 ASP A C 1
ATOM 3247 O O . ASP A 1 395 ? 42.995 -0.941 -69.864 1.00 80.00 395 ASP A O 1
ATOM 3251 N N . ALA A 1 396 ? 42.746 -0.156 -71.956 1.00 77.75 396 ALA A N 1
ATOM 3252 C CA . ALA A 1 396 ? 43.464 1.097 -71.730 1.00 77.75 396 ALA A CA 1
ATOM 3253 C C . ALA A 1 396 ? 42.738 2.010 -70.727 1.00 77.75 396 ALA A C 1
ATOM 3255 O O . ALA A 1 396 ? 43.376 2.563 -69.832 1.00 77.75 396 ALA A O 1
ATOM 3256 N N . LEU A 1 397 ? 41.409 2.133 -70.819 1.00 73.81 397 LEU A N 1
ATOM 3257 C CA . LEU A 1 397 ? 40.594 2.902 -69.872 1.00 73.81 397 LEU A CA 1
ATOM 3258 C C . LEU A 1 397 ? 40.644 2.294 -68.471 1.00 73.81 397 LEU A C 1
ATOM 3260 O O . LEU A 1 397 ? 40.878 3.003 -67.492 1.00 73.81 397 LEU A O 1
ATOM 3264 N N . ARG A 1 398 ? 40.492 0.972 -68.368 1.00 75.00 398 ARG A N 1
ATOM 3265 C CA . ARG A 1 398 ? 40.613 0.240 -67.107 1.00 75.00 398 ARG A CA 1
ATOM 3266 C C . ARG A 1 398 ? 41.989 0.466 -66.479 1.00 75.00 398 ARG A C 1
ATOM 3268 O O . ARG A 1 398 ? 42.062 0.770 -65.293 1.00 75.00 398 ARG A O 1
ATOM 3275 N N . GLN A 1 399 ? 43.070 0.339 -67.249 1.00 75.06 399 GLN A N 1
ATOM 3276 C CA . GLN A 1 399 ? 44.429 0.579 -66.750 1.00 75.06 399 GLN A CA 1
ATOM 3277 C C . GLN A 1 399 ? 44.654 2.042 -66.358 1.00 75.06 399 GLN A C 1
ATOM 3279 O O . GLN A 1 399 ? 45.254 2.300 -65.319 1.00 75.06 399 GLN A O 1
ATOM 3284 N N . GLY A 1 400 ? 44.126 2.994 -67.128 1.00 71.69 400 GLY A N 1
ATOM 3285 C CA . GLY A 1 400 ? 44.180 4.418 -66.800 1.00 71.69 400 GLY A CA 1
ATOM 3286 C C . GLY A 1 400 ? 43.522 4.725 -65.455 1.00 71.69 400 GLY A C 1
ATOM 32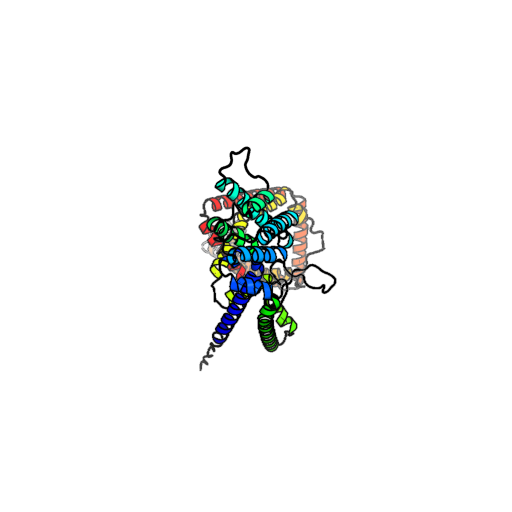87 O O . GLY A 1 400 ? 44.134 5.370 -64.609 1.00 71.69 400 GLY A O 1
ATOM 3288 N N . VAL A 1 401 ? 42.324 4.188 -65.210 1.00 69.06 401 VAL A N 1
ATOM 3289 C CA . VAL A 1 401 ? 41.610 4.352 -63.931 1.00 69.06 401 VAL A CA 1
ATOM 3290 C C . VAL A 1 401 ? 42.376 3.702 -62.773 1.00 69.06 401 VAL A C 1
ATOM 3292 O O . VAL A 1 401 ? 42.513 4.312 -61.716 1.00 69.06 401 VAL A O 1
ATOM 3295 N N . ILE A 1 402 ? 42.936 2.501 -62.968 1.00 69.44 402 ILE A N 1
ATOM 3296 C CA . ILE A 1 402 ? 43.764 1.818 -61.954 1.00 69.44 402 ILE A CA 1
ATOM 3297 C C . ILE A 1 402 ? 44.999 2.650 -61.597 1.00 69.44 402 ILE A C 1
ATOM 3299 O O . ILE A 1 402 ? 45.333 2.784 -60.420 1.00 69.44 402 ILE A O 1
ATOM 3303 N N . ASN A 1 403 ? 45.678 3.204 -62.600 1.00 68.69 403 ASN A N 1
ATOM 3304 C CA . ASN A 1 403 ? 46.914 3.953 -62.401 1.00 68.69 403 ASN A CA 1
ATOM 3305 C C . ASN A 1 403 ? 46.651 5.302 -61.722 1.00 68.69 403 ASN A C 1
ATOM 3307 O O . ASN A 1 403 ? 47.387 5.674 -60.817 1.00 68.69 403 ASN A O 1
ATOM 3311 N N . VAL A 1 404 ? 45.568 5.996 -62.082 1.00 67.25 404 VAL A N 1
ATOM 3312 C CA . VAL A 1 404 ? 45.184 7.276 -61.460 1.00 67.25 404 VAL A CA 1
ATOM 3313 C C . VAL A 1 404 ? 44.795 7.110 -59.988 1.00 67.25 404 VAL A C 1
ATOM 3315 O O . VAL A 1 404 ? 45.039 8.004 -59.182 1.00 67.25 404 VAL A O 1
ATOM 3318 N N . VAL A 1 405 ? 44.214 5.970 -59.616 1.00 64.25 405 VAL A N 1
ATOM 3319 C CA . VAL A 1 405 ? 43.826 5.683 -58.226 1.00 64.25 405 VAL A CA 1
ATOM 3320 C C . VAL A 1 405 ? 45.026 5.279 -57.360 1.00 64.25 405 VAL A C 1
ATOM 3322 O O . VAL A 1 405 ? 45.046 5.591 -56.171 1.00 64.25 405 VAL A O 1
ATOM 3325 N N . ASN A 1 406 ? 46.012 4.585 -57.934 1.00 64.00 406 ASN A N 1
ATOM 3326 C CA . ASN A 1 406 ? 47.146 4.024 -57.191 1.00 64.00 406 ASN A CA 1
ATOM 3327 C C . ASN A 1 406 ? 48.407 4.911 -57.185 1.00 64.00 406 ASN A C 1
ATOM 3329 O O . ASN A 1 406 ? 49.352 4.593 -56.466 1.00 64.00 406 ASN A O 1
ATOM 3333 N N . ASP A 1 407 ? 48.440 5.991 -57.970 1.00 68.81 407 ASP A N 1
ATOM 3334 C CA . ASP A 1 407 ? 49.552 6.947 -58.041 1.00 68.81 407 ASP A CA 1
ATOM 3335 C C . ASP A 1 407 ? 49.255 8.217 -57.216 1.00 68.81 407 ASP A C 1
ATOM 3337 O O . ASP A 1 407 ? 48.164 8.792 -57.293 1.00 68.81 407 ASP A O 1
ATOM 3341 N N . GLU A 1 408 ? 50.241 8.697 -56.450 1.00 60.31 408 GLU A N 1
ATOM 3342 C CA . GLU A 1 408 ? 50.146 9.931 -55.656 1.00 60.31 408 GLU A CA 1
ATOM 3343 C C . GLU A 1 408 ? 49.816 11.156 -56.529 1.00 60.31 408 GLU A C 1
ATOM 3345 O O . GLU A 1 408 ? 49.054 12.031 -56.103 1.00 60.31 408 GLU A O 1
ATOM 3350 N N . GLN A 1 409 ? 50.313 11.209 -57.775 1.00 65.81 409 GLN A N 1
ATOM 3351 C CA . GLN A 1 409 ? 49.958 12.279 -58.721 1.00 65.81 409 GLN A CA 1
ATOM 3352 C C . GLN A 1 409 ? 48.505 12.183 -59.205 1.00 65.81 409 GLN A C 1
ATOM 3354 O O . GLN A 1 409 ? 47.822 13.204 -59.337 1.00 65.81 409 GLN A O 1
ATOM 3359 N N . GLY A 1 410 ? 48.003 10.968 -59.430 1.00 63.47 410 GLY A N 1
ATOM 3360 C CA . GLY A 1 410 ? 46.621 10.732 -59.844 1.00 63.47 410 GLY A CA 1
ATOM 3361 C C . GLY A 1 410 ? 45.613 11.104 -58.754 1.00 63.47 410 GLY A C 1
ATOM 3362 O O . GLY A 1 410 ? 44.582 11.722 -59.040 1.00 63.47 410 GLY A O 1
ATOM 3363 N N . ALA A 1 411 ? 45.956 10.856 -57.488 1.00 62.66 411 ALA A N 1
ATOM 3364 C CA . ALA A 1 411 ? 45.153 11.288 -56.348 1.00 62.66 411 ALA A CA 1
ATOM 3365 C C . ALA A 1 411 ? 45.050 12.824 -56.264 1.00 62.66 411 ALA A C 1
ATOM 3367 O O . ALA A 1 411 ? 43.973 13.364 -56.000 1.00 62.66 411 ALA A O 1
ATOM 3368 N N . ALA A 1 412 ? 46.144 13.545 -56.539 1.00 64.69 412 ALA A N 1
ATOM 3369 C CA . ALA A 1 412 ? 46.166 15.009 -56.549 1.00 64.69 412 ALA A CA 1
ATOM 3370 C C . ALA A 1 412 ? 45.323 15.607 -57.692 1.00 64.69 412 ALA A C 1
ATOM 3372 O O . ALA A 1 412 ? 44.544 16.537 -57.465 1.00 64.69 412 ALA A O 1
ATOM 3373 N N . LEU A 1 413 ? 45.417 15.044 -58.900 1.00 68.19 413 LEU A N 1
ATOM 3374 C CA . LEU A 1 413 ? 44.595 15.451 -60.046 1.00 68.19 413 LEU A CA 1
ATOM 3375 C C . LEU A 1 413 ? 43.110 15.168 -59.812 1.00 68.19 413 LEU A C 1
ATOM 3377 O O . LEU A 1 413 ? 42.273 16.019 -60.100 1.00 68.19 413 LEU A O 1
ATOM 3381 N N . THR A 1 414 ? 42.785 14.019 -59.220 1.00 63.09 414 THR A N 1
ATOM 3382 C CA . THR A 1 414 ? 41.407 13.658 -58.862 1.00 63.09 414 THR A CA 1
ATOM 3383 C C . THR A 1 414 ? 40.835 14.637 -57.840 1.00 63.09 414 THR A C 1
ATOM 3385 O O . THR A 1 414 ? 39.725 15.131 -58.016 1.00 63.09 414 THR A O 1
ATOM 3388 N N . ARG A 1 415 ? 41.612 15.004 -56.811 1.00 63.22 415 ARG A N 1
ATOM 3389 C CA . ARG A 1 415 ? 41.214 16.034 -55.836 1.00 63.22 415 ARG A CA 1
ATOM 3390 C C . ARG A 1 415 ? 40.979 17.390 -56.498 1.00 63.22 415 ARG A C 1
ATOM 3392 O O . ARG A 1 415 ? 39.988 18.044 -56.189 1.00 63.22 415 ARG A O 1
ATOM 3399 N N . SER A 1 416 ? 41.850 17.799 -57.421 1.00 71.25 416 SER A N 1
ATOM 3400 C CA . SER A 1 416 ? 41.692 19.056 -58.161 1.00 71.25 416 SER A CA 1
ATOM 3401 C C . SER A 1 416 ? 40.461 19.042 -59.071 1.00 71.25 416 SER A C 1
ATOM 3403 O O . SER A 1 416 ? 39.710 20.016 -59.089 1.00 71.25 416 SER A O 1
ATOM 3405 N N . LEU A 1 417 ? 40.208 17.930 -59.767 1.00 69.94 417 LEU A N 1
ATOM 3406 C CA . LEU A 1 417 ? 39.029 17.751 -60.608 1.00 69.94 417 LEU A CA 1
ATOM 3407 C C . LEU A 1 417 ? 37.750 17.782 -59.769 1.00 69.94 417 LEU A C 1
ATOM 3409 O O . LEU A 1 417 ? 36.835 18.510 -60.119 1.00 69.94 417 LEU A O 1
ATOM 3413 N N . ILE A 1 418 ? 37.699 17.067 -58.643 1.00 64.19 418 ILE A N 1
ATOM 3414 C CA . ILE A 1 418 ? 36.542 17.074 -57.734 1.00 64.19 418 ILE A CA 1
ATOM 3415 C C . ILE A 1 418 ? 36.303 18.480 -57.180 1.00 64.19 418 ILE A C 1
ATOM 3417 O O . ILE A 1 418 ? 35.168 18.947 -57.175 1.00 64.19 418 ILE A O 1
ATOM 3421 N N . ALA A 1 419 ? 37.360 19.181 -56.764 1.00 67.56 419 ALA A N 1
ATOM 3422 C CA . ALA A 1 419 ? 37.245 20.552 -56.281 1.00 67.56 419 ALA A CA 1
ATOM 3423 C C . ALA A 1 419 ? 36.716 21.498 -57.371 1.00 67.56 419 ALA A C 1
ATOM 3425 O O . ALA A 1 419 ? 35.839 22.314 -57.099 1.00 67.56 419 ALA A O 1
ATOM 3426 N N . LYS A 1 420 ? 37.207 21.358 -58.609 1.00 72.00 420 LYS A N 1
ATOM 3427 C CA . LYS A 1 420 ? 36.800 22.180 -59.754 1.00 72.00 420 LYS A CA 1
ATOM 3428 C C . LYS A 1 420 ? 35.388 21.850 -60.237 1.00 72.00 420 LYS A C 1
ATOM 3430 O O . LYS A 1 420 ? 34.620 22.760 -60.523 1.00 72.00 420 LYS A O 1
ATOM 3435 N N . VAL A 1 421 ? 35.022 20.573 -60.299 1.00 69.56 421 VAL A N 1
ATOM 3436 C CA . VAL A 1 421 ? 33.658 20.122 -60.608 1.00 69.56 421 VAL A CA 1
ATOM 3437 C C . VAL A 1 421 ? 32.705 20.625 -59.533 1.00 69.56 421 VAL A C 1
ATOM 3439 O O . VAL A 1 421 ? 31.693 21.218 -59.869 1.00 69.56 421 VAL A O 1
ATOM 3442 N N . GLY A 1 422 ? 33.059 20.491 -58.253 1.00 67.19 422 GLY A N 1
ATOM 3443 C CA . GLY A 1 422 ? 32.247 20.994 -57.149 1.00 67.19 422 GLY A CA 1
ATOM 3444 C C . GLY A 1 422 ? 32.078 22.514 -57.170 1.00 67.19 422 GLY A C 1
ATOM 3445 O O . GLY A 1 422 ? 30.980 23.005 -56.924 1.00 67.19 422 GLY A O 1
ATOM 3446 N N . SER A 1 423 ? 33.132 23.274 -57.490 1.00 67.88 423 SER A N 1
ATOM 3447 C CA . SER A 1 423 ? 33.033 24.734 -57.598 1.00 67.88 423 SER A CA 1
ATOM 3448 C C . SER A 1 423 ? 32.207 25.172 -58.805 1.00 67.88 423 SER A C 1
ATOM 3450 O O . SER A 1 423 ? 31.367 26.047 -58.657 1.00 67.88 423 SER A O 1
ATOM 3452 N N . THR A 1 424 ? 32.412 24.539 -59.964 1.00 72.00 424 THR A N 1
ATOM 3453 C CA . THR A 1 424 ? 31.693 24.864 -61.210 1.00 72.00 424 THR A CA 1
ATOM 3454 C C . THR A 1 424 ? 30.221 24.477 -61.099 1.00 72.00 424 THR A C 1
ATOM 3456 O O . THR A 1 424 ? 29.350 25.260 -61.440 1.00 72.00 424 THR A O 1
ATOM 3459 N N . PHE A 1 425 ? 29.932 23.305 -60.530 1.00 66.69 425 PHE A N 1
ATOM 3460 C CA . PHE A 1 425 ? 28.570 22.862 -60.251 1.00 66.69 425 PHE A CA 1
ATOM 3461 C C . PHE A 1 425 ? 27.858 23.832 -59.312 1.00 66.69 425 PHE A C 1
ATOM 3463 O O . PHE A 1 425 ? 26.729 24.196 -59.584 1.00 66.69 425 PHE A O 1
ATOM 3470 N N . ARG A 1 426 ? 28.523 24.316 -58.252 1.00 66.00 426 ARG A N 1
ATOM 3471 C CA . ARG A 1 426 ? 27.948 25.318 -57.338 1.00 66.00 426 ARG A CA 1
ATOM 3472 C C . ARG A 1 426 ? 27.630 26.642 -58.037 1.00 66.00 426 ARG A C 1
ATOM 3474 O O . ARG A 1 426 ? 26.628 27.265 -57.706 1.00 66.00 426 ARG A O 1
ATOM 3481 N N . GLU A 1 427 ? 28.496 27.072 -58.948 1.00 67.25 427 GLU A N 1
ATOM 3482 C CA . GLU A 1 427 ? 28.336 28.311 -59.713 1.00 67.25 427 GLU A CA 1
ATOM 3483 C C . GLU A 1 427 ? 27.154 28.210 -60.691 1.00 67.25 427 GLU A C 1
ATOM 3485 O O . GLU A 1 427 ? 26.304 29.098 -60.706 1.00 67.25 427 GLU A O 1
ATOM 3490 N N . GLU A 1 428 ? 27.019 27.075 -61.384 1.00 66.12 428 GLU A N 1
ATOM 3491 C CA . GLU A 1 428 ? 25.897 26.790 -62.289 1.00 66.12 428 GLU A CA 1
ATOM 3492 C C . GLU A 1 428 ? 24.568 26.637 -61.521 1.00 66.12 428 GLU A C 1
ATOM 3494 O O . GLU A 1 428 ? 23.571 27.275 -61.841 1.00 66.12 428 GLU A O 1
ATOM 3499 N N . ILE A 1 429 ? 24.580 25.891 -60.407 1.00 64.81 429 ILE A N 1
ATOM 3500 C CA . ILE A 1 429 ? 23.445 25.709 -59.480 1.00 64.81 429 ILE A CA 1
ATOM 3501 C C . ILE A 1 429 ? 22.943 27.036 -58.891 1.00 64.81 429 ILE A C 1
ATOM 3503 O O . ILE A 1 429 ? 21.778 27.164 -58.510 1.00 64.81 429 ILE A O 1
ATOM 3507 N N . GLN A 1 430 ? 23.820 28.030 -58.736 1.00 64.44 430 GLN A N 1
ATOM 3508 C CA . GLN A 1 430 ? 23.410 29.351 -58.265 1.00 64.44 430 GLN A CA 1
ATOM 3509 C C . GLN A 1 430 ? 22.704 30.164 -59.349 1.00 64.44 430 GLN A C 1
ATOM 3511 O O . GLN A 1 430 ? 21.865 30.998 -58.995 1.00 64.44 430 GLN A O 1
ATOM 3516 N N . GLN A 1 431 ? 23.044 29.937 -60.618 1.00 62.81 431 GLN A N 1
ATOM 3517 C CA . GLN A 1 431 ? 22.521 30.686 -61.755 1.00 62.81 431 GLN A CA 1
ATOM 3518 C C . GLN A 1 431 ? 21.241 30.091 -62.343 1.00 62.81 431 GLN A C 1
ATOM 3520 O O . GLN A 1 431 ? 20.423 30.868 -62.836 1.00 62.81 431 GLN A O 1
ATOM 3525 N N . ASP A 1 432 ? 21.041 28.774 -62.261 1.00 59.44 432 ASP A N 1
ATOM 3526 C CA . ASP A 1 432 ? 19.994 28.116 -63.043 1.00 59.44 432 ASP A CA 1
ATOM 3527 C C . ASP A 1 432 ? 18.654 27.915 -62.310 1.00 59.44 432 ASP A C 1
ATOM 3529 O O . ASP A 1 432 ? 18.600 27.545 -61.133 1.00 59.44 432 ASP A O 1
ATOM 3533 N N . GLN A 1 433 ? 17.550 28.137 -63.034 1.00 61.06 433 GLN A N 1
ATOM 3534 C CA . GLN A 1 433 ? 16.178 27.881 -62.559 1.00 61.06 433 GLN A CA 1
ATOM 3535 C C . GLN A 1 433 ? 15.839 26.379 -62.530 1.00 61.06 433 GLN A C 1
ATOM 3537 O O . GLN A 1 433 ? 14.838 25.986 -61.934 1.00 61.06 433 GLN A O 1
ATOM 3542 N N . GLU A 1 434 ? 16.687 25.526 -63.112 1.00 66.62 434 GLU A N 1
ATOM 3543 C CA . GLU A 1 434 ? 16.482 24.073 -63.208 1.00 66.62 434 GLU A CA 1
ATOM 3544 C C . GLU A 1 434 ? 16.373 23.371 -61.839 1.00 66.62 434 GLU A C 1
ATOM 3546 O O . GLU A 1 434 ? 15.722 22.336 -61.711 1.00 66.62 434 GLU A O 1
ATOM 3551 N N . ILE A 1 435 ? 16.948 23.939 -60.773 1.00 69.38 435 ILE A N 1
ATOM 3552 C CA . ILE A 1 435 ? 16.828 23.372 -59.416 1.00 69.38 435 ILE A CA 1
ATOM 3553 C C . ILE A 1 435 ? 15.429 23.534 -58.853 1.00 69.38 435 ILE A C 1
ATOM 3555 O O . ILE A 1 435 ? 14.957 22.646 -58.153 1.00 69.38 435 ILE A O 1
ATOM 3559 N N . GLU A 1 436 ? 14.760 24.638 -59.169 1.00 72.38 436 GLU A N 1
ATOM 3560 C CA . GLU A 1 436 ? 13.379 24.860 -58.751 1.00 72.38 436 GLU A CA 1
ATOM 3561 C C . GLU A 1 436 ? 12.457 23.823 -59.411 1.00 72.38 436 GLU A C 1
ATOM 3563 O O . GLU A 1 436 ? 11.554 23.283 -58.773 1.00 72.38 436 GLU A O 1
ATOM 3568 N N . GLU A 1 437 ? 12.752 23.455 -60.663 1.00 71.75 437 GLU A N 1
ATOM 3569 C CA . GLU A 1 437 ? 12.063 22.376 -61.369 1.00 71.75 437 GLU A CA 1
ATOM 3570 C C . GLU A 1 437 ? 12.337 21.005 -60.726 1.00 71.75 437 GLU A C 1
ATOM 3572 O O . GLU A 1 437 ? 11.408 20.226 -60.509 1.00 71.75 437 GLU A O 1
ATOM 3577 N N . ILE A 1 438 ? 13.581 20.721 -60.328 1.00 75.12 438 ILE A N 1
ATOM 3578 C CA . ILE A 1 438 ? 13.933 19.480 -59.619 1.00 75.12 438 ILE A CA 1
ATOM 3579 C C . ILE A 1 438 ? 13.280 19.419 -58.228 1.00 75.12 438 ILE A C 1
ATOM 3581 O O . ILE A 1 438 ? 12.737 18.377 -57.859 1.00 75.12 438 ILE A O 1
ATOM 3585 N N . GLU A 1 439 ? 13.290 20.509 -57.457 1.00 75.44 439 GLU A N 1
ATOM 3586 C CA . GLU A 1 439 ? 12.632 20.597 -56.145 1.00 75.44 439 GLU A CA 1
ATOM 3587 C C . GLU A 1 439 ? 11.113 20.392 -56.278 1.00 75.44 439 GLU A C 1
ATOM 3589 O O . GLU A 1 439 ? 10.519 19.654 -55.484 1.00 75.44 439 GLU A O 1
ATOM 3594 N N . ALA A 1 440 ? 10.493 20.949 -57.326 1.00 78.12 440 ALA A N 1
ATOM 3595 C CA . ALA A 1 440 ? 9.083 20.736 -57.638 1.00 78.12 440 ALA A CA 1
ATOM 3596 C C . ALA A 1 440 ? 8.780 19.273 -58.005 1.00 78.12 440 ALA A C 1
ATOM 3598 O O . ALA A 1 440 ? 7.835 18.687 -57.470 1.00 78.12 440 ALA A O 1
ATOM 3599 N N . LEU A 1 441 ? 9.596 18.651 -58.863 1.00 81.62 441 LEU A N 1
ATOM 3600 C CA . LEU A 1 441 ? 9.447 17.242 -59.245 1.00 81.62 441 LEU A CA 1
ATOM 3601 C C . LEU A 1 441 ? 9.637 16.297 -58.049 1.00 81.62 441 LEU A C 1
ATOM 3603 O O . LEU A 1 441 ? 8.877 15.340 -57.894 1.00 81.62 441 LEU A O 1
ATOM 3607 N N . LEU A 1 442 ? 10.597 16.582 -57.163 1.00 79.88 442 LEU A N 1
ATOM 3608 C CA . LEU A 1 442 ? 10.793 15.836 -55.917 1.00 79.88 442 LEU A CA 1
ATOM 3609 C C . LEU A 1 442 ? 9.617 16.016 -54.952 1.00 79.88 442 LEU A C 1
ATOM 3611 O O . LEU A 1 442 ? 9.196 15.048 -54.320 1.00 79.88 442 LEU A O 1
ATOM 3615 N N . GLY A 1 443 ? 9.052 17.222 -54.863 1.00 82.12 443 GLY A N 1
ATOM 3616 C CA . GLY A 1 443 ? 7.846 17.486 -54.080 1.00 82.12 443 GLY A CA 1
ATOM 3617 C C . GLY A 1 443 ? 6.650 16.655 -54.552 1.00 82.12 443 GLY A C 1
ATOM 3618 O O . GLY A 1 443 ? 5.968 16.041 -53.727 1.00 82.12 443 GLY A O 1
ATOM 3619 N N . VAL A 1 444 ? 6.442 16.579 -55.872 1.00 83.25 444 VAL A N 1
ATOM 3620 C CA . VAL A 1 444 ? 5.393 15.757 -56.500 1.00 83.25 444 VAL A CA 1
ATOM 3621 C C . VAL A 1 444 ? 5.629 14.266 -56.254 1.00 83.25 444 VAL A C 1
ATOM 3623 O O . VAL A 1 444 ? 4.705 13.552 -55.872 1.00 83.25 444 VAL A O 1
ATOM 3626 N N . TRP A 1 445 ? 6.866 13.793 -56.400 1.00 84.00 445 TRP A N 1
ATOM 3627 C CA . TRP A 1 445 ? 7.214 12.393 -56.146 1.00 84.00 445 TRP A CA 1
ATOM 3628 C C . TRP A 1 445 ? 7.018 11.984 -54.675 1.00 84.00 445 TRP A C 1
ATOM 3630 O O . TRP A 1 445 ? 6.535 10.889 -54.384 1.00 84.00 445 TRP A O 1
ATOM 3640 N N . LEU A 1 446 ? 7.334 12.869 -53.724 1.00 84.06 446 LEU A N 1
ATOM 3641 C CA . LEU A 1 446 ? 7.075 12.634 -52.299 1.00 84.06 446 LEU A CA 1
ATOM 3642 C C . LEU A 1 446 ? 5.576 12.579 -51.978 1.00 84.06 446 LEU A C 1
ATOM 3644 O O . LEU A 1 446 ? 5.162 11.769 -51.146 1.00 84.06 446 LEU A O 1
ATOM 3648 N N . GLU A 1 447 ? 4.763 13.386 -52.661 1.00 84.06 447 GLU A N 1
ATOM 3649 C CA . GLU A 1 447 ? 3.304 13.329 -52.533 1.00 84.06 447 GLU A CA 1
ATOM 3650 C C . GLU A 1 447 ? 2.758 11.998 -53.068 1.00 84.06 447 GLU A C 1
ATOM 3652 O O . GLU A 1 447 ? 1.905 11.366 -52.446 1.00 84.06 447 GLU A O 1
ATOM 3657 N N . GLU A 1 448 ? 3.315 11.505 -54.174 1.00 80.56 448 GLU A N 1
ATOM 3658 C CA . GLU A 1 448 ? 2.974 10.194 -54.723 1.00 80.56 448 GLU A CA 1
ATOM 3659 C C . GLU A 1 448 ? 3.333 9.053 -53.752 1.00 80.56 448 GLU A C 1
ATOM 3661 O O . GLU A 1 448 ? 2.540 8.127 -53.559 1.00 80.56 448 GLU A O 1
ATOM 3666 N N . ILE A 1 449 ? 4.481 9.125 -53.069 1.00 80.19 449 ILE A N 1
ATOM 3667 C CA . ILE A 1 449 ? 4.850 8.162 -52.014 1.00 80.19 449 ILE A CA 1
ATOM 3668 C C . ILE A 1 449 ? 3.854 8.211 -50.855 1.00 80.19 449 ILE A C 1
ATOM 3670 O O . ILE A 1 449 ? 3.425 7.161 -50.373 1.00 80.19 449 ILE A O 1
ATOM 3674 N N . LYS A 1 450 ? 3.478 9.413 -50.410 1.00 79.88 450 LYS A N 1
ATOM 3675 C CA . LYS A 1 450 ? 2.528 9.628 -49.315 1.00 79.88 450 LYS A CA 1
ATOM 3676 C C . LYS A 1 450 ? 1.169 8.999 -49.625 1.00 79.88 450 LYS A C 1
ATOM 3678 O O . LYS A 1 450 ? 0.643 8.246 -48.806 1.00 79.88 450 LYS A O 1
ATOM 3683 N N . ILE A 1 451 ? 0.640 9.245 -50.823 1.00 78.69 451 ILE A N 1
ATOM 3684 C CA . ILE A 1 451 ? -0.641 8.693 -51.286 1.00 78.69 451 ILE A CA 1
ATOM 3685 C C . ILE A 1 451 ? -0.573 7.165 -51.384 1.00 78.69 451 ILE A C 1
ATOM 3687 O O . ILE A 1 451 ? -1.444 6.478 -50.849 1.00 78.69 451 ILE A O 1
ATOM 3691 N N . ASN A 1 452 ? 0.481 6.624 -52.001 1.00 73.00 452 ASN A N 1
ATOM 3692 C CA . ASN A 1 452 ? 0.663 5.177 -52.138 1.00 73.00 452 ASN A CA 1
ATOM 3693 C C . ASN A 1 452 ? 0.824 4.477 -50.779 1.00 73.00 452 ASN A C 1
ATOM 3695 O O . ASN A 1 452 ? 0.334 3.365 -50.591 1.00 73.00 452 ASN A O 1
ATOM 3699 N N . TYR A 1 453 ? 1.487 5.119 -49.816 1.00 73.38 453 TYR A N 1
ATOM 3700 C CA . TYR A 1 453 ? 1.648 4.592 -48.463 1.00 73.38 453 TYR A CA 1
ATOM 3701 C C . TYR A 1 453 ? 0.306 4.510 -47.717 1.00 73.38 453 TYR A C 1
ATOM 3703 O O . TYR A 1 453 ? -0.013 3.468 -47.146 1.00 73.38 453 TYR A O 1
ATOM 3711 N N . VAL A 1 454 ? -0.509 5.569 -47.780 1.00 70.56 454 VAL A N 1
ATOM 3712 C CA . VAL A 1 454 ? -1.841 5.613 -47.148 1.00 70.56 454 VAL A CA 1
ATOM 3713 C C . VAL A 1 454 ? -2.809 4.620 -47.800 1.00 70.56 454 VAL A C 1
ATOM 3715 O O . VAL A 1 454 ? -3.533 3.921 -47.095 1.00 70.56 454 VAL A O 1
ATOM 3718 N N . GLN A 1 455 ? -2.798 4.495 -49.131 1.00 67.56 455 GLN A N 1
ATOM 3719 C CA . GLN A 1 455 ? -3.637 3.517 -49.837 1.00 67.56 455 GLN A CA 1
ATOM 3720 C C . GLN A 1 455 ? -3.280 2.075 -49.465 1.00 67.56 455 GLN A C 1
ATOM 3722 O O . GLN A 1 455 ? -4.169 1.270 -49.202 1.00 67.56 455 GLN A O 1
ATOM 3727 N N . ARG A 1 456 ? -1.984 1.761 -49.366 1.00 64.31 456 ARG A N 1
ATOM 3728 C CA . ARG A 1 456 ? -1.518 0.419 -49.000 1.00 64.31 456 ARG A CA 1
ATOM 3729 C C . ARG A 1 456 ? -1.878 0.039 -47.561 1.00 64.31 456 ARG A C 1
ATOM 3731 O O . ARG A 1 456 ? -2.201 -1.115 -47.307 1.00 64.31 456 ARG A O 1
ATOM 3738 N N . LEU A 1 457 ? -1.860 1.006 -46.640 1.00 62.78 457 LEU A N 1
ATOM 3739 C CA . LEU A 1 457 ? -2.296 0.823 -45.251 1.00 62.78 457 LEU A CA 1
ATOM 3740 C C . LEU A 1 457 ? -3.807 0.600 -45.121 1.00 62.78 457 LEU A C 1
ATOM 3742 O O . LEU A 1 457 ? -4.231 -0.153 -44.253 1.00 62.78 457 LEU A O 1
ATOM 3746 N N . ALA A 1 458 ? -4.617 1.234 -45.972 1.00 59.81 458 ALA A N 1
ATOM 3747 C CA . ALA A 1 458 ? -6.067 1.043 -45.979 1.00 59.81 458 ALA A CA 1
ATOM 3748 C C . ALA A 1 458 ? -6.493 -0.339 -46.519 1.00 59.81 458 ALA A C 1
ATOM 3750 O O . ALA A 1 458 ? -7.598 -0.796 -46.226 1.00 59.81 458 ALA A O 1
ATOM 3751 N N . GLU A 1 459 ? -5.628 -0.998 -47.298 1.00 59.19 459 GLU A N 1
ATOM 3752 C CA . GLU A 1 459 ? -5.858 -2.330 -47.873 1.00 59.19 459 GLU A CA 1
ATOM 3753 C C . GLU A 1 459 ? -5.268 -3.485 -47.036 1.00 59.19 459 GLU A C 1
ATOM 3755 O O . GLU A 1 459 ? -5.692 -4.630 -47.202 1.00 59.19 459 GLU A O 1
ATOM 3760 N N . GLU A 1 460 ? -4.314 -3.227 -46.132 1.00 53.22 460 GLU A N 1
ATOM 3761 C CA . GLU A 1 460 ? -3.732 -4.249 -45.247 1.00 53.22 460 GLU A CA 1
ATOM 3762 C C . GLU A 1 460 ? -4.524 -4.395 -43.932 1.00 53.22 460 GLU A C 1
ATOM 3764 O O . GLU A 1 460 ? -4.660 -3.453 -43.154 1.00 53.22 460 GLU A O 1
ATOM 3769 N N . ASP A 1 461 ? -5.004 -5.614 -43.643 1.00 50.44 461 ASP A N 1
ATOM 3770 C CA . ASP A 1 461 ? -5.613 -5.964 -42.352 1.00 50.44 461 ASP A CA 1
ATOM 3771 C C . ASP A 1 461 ? -4.665 -5.622 -41.188 1.00 50.44 461 ASP A C 1
ATOM 3773 O O . ASP A 1 461 ? -3.492 -6.001 -41.184 1.00 50.44 461 ASP A O 1
ATOM 3777 N N . ILE A 1 462 ? -5.192 -4.971 -40.146 1.00 51.91 462 ILE A N 1
ATOM 3778 C CA . ILE A 1 462 ? -4.455 -4.513 -38.947 1.00 51.91 462 ILE A CA 1
ATOM 3779 C C . ILE A 1 462 ? -3.605 -5.637 -38.301 1.00 51.91 462 ILE A C 1
ATOM 3781 O O . ILE A 1 462 ? -2.590 -5.366 -37.655 1.00 51.91 462 ILE A O 1
ATOM 3785 N N . GLU A 1 463 ? -3.975 -6.907 -38.495 1.00 48.16 463 GLU A N 1
ATOM 3786 C CA . GLU A 1 463 ? -3.227 -8.084 -38.031 1.00 48.16 463 GLU A CA 1
ATOM 3787 C C . GLU A 1 463 ? -1.893 -8.319 -38.772 1.00 48.16 463 GLU A C 1
ATOM 3789 O O . GLU A 1 463 ? -0.911 -8.728 -38.144 1.00 48.16 463 GLU A O 1
ATOM 3794 N N . SER A 1 464 ? -1.795 -8.016 -40.073 1.00 52.59 464 SER A N 1
ATOM 3795 C CA . SER A 1 464 ? -0.573 -8.245 -40.866 1.00 52.59 464 SER A CA 1
ATOM 3796 C C . SER A 1 464 ? 0.513 -7.198 -40.577 1.00 52.59 464 SER A C 1
ATOM 3798 O O . SER A 1 464 ? 1.703 -7.526 -40.483 1.00 52.59 464 SER A O 1
ATOM 3800 N N . LEU A 1 465 ? 0.102 -5.952 -40.320 1.00 51.81 465 LEU A N 1
ATOM 3801 C CA . LEU A 1 465 ? 0.975 -4.842 -39.926 1.00 51.81 465 LEU A CA 1
ATOM 3802 C C . LEU A 1 465 ? 1.624 -5.081 -38.553 1.00 51.81 465 LEU A C 1
ATOM 3804 O O . LEU A 1 465 ? 2.777 -4.696 -38.320 1.00 51.81 465 LEU A O 1
ATOM 3808 N N . GLN A 1 466 ? 0.939 -5.789 -37.648 1.00 50.88 466 GLN A N 1
ATOM 3809 C CA . GLN A 1 466 ? 1.506 -6.187 -36.357 1.00 50.88 466 GLN A CA 1
ATOM 3810 C C . GLN A 1 466 ? 2.598 -7.257 -36.508 1.00 50.88 466 GLN A C 1
ATOM 3812 O O . GLN A 1 466 ? 3.635 -7.171 -35.839 1.00 50.88 466 GLN A O 1
ATOM 3817 N N . GLU A 1 467 ? 2.420 -8.233 -37.403 1.00 53.06 467 GLU A N 1
ATOM 3818 C CA . GLU A 1 467 ? 3.440 -9.253 -37.681 1.00 53.06 467 GLU A CA 1
ATOM 3819 C C . GLU A 1 467 ? 4.691 -8.672 -38.354 1.00 53.06 467 GLU A C 1
ATOM 3821 O O . GLU A 1 467 ? 5.819 -9.040 -38.003 1.00 53.06 467 GLU A O 1
ATOM 3826 N N . GLN A 1 468 ? 4.526 -7.752 -39.308 1.00 48.78 468 GLN A N 1
ATOM 3827 C CA . GLN A 1 468 ? 5.659 -7.116 -39.988 1.00 48.78 468 GLN A CA 1
ATOM 3828 C C . GLN A 1 468 ? 6.454 -6.202 -39.045 1.00 48.78 468 GLN A C 1
ATOM 3830 O O . GLN A 1 468 ? 7.687 -6.274 -39.009 1.00 48.78 468 GLN A O 1
ATOM 3835 N N . THR A 1 469 ? 5.769 -5.429 -38.198 1.00 51.78 469 THR A N 1
ATOM 3836 C CA . THR A 1 469 ? 6.414 -4.591 -37.174 1.00 51.78 469 THR A CA 1
ATOM 3837 C C . THR A 1 469 ? 7.251 -5.431 -36.202 1.00 51.78 469 THR A C 1
ATOM 3839 O O . THR A 1 469 ? 8.392 -5.083 -35.887 1.00 51.78 469 THR A O 1
ATOM 3842 N N . GLN A 1 470 ? 6.751 -6.600 -35.782 1.00 51.53 470 GLN A N 1
ATOM 3843 C CA . GLN A 1 470 ? 7.514 -7.529 -34.939 1.00 51.53 470 GLN A CA 1
ATOM 3844 C C . GLN A 1 470 ? 8.779 -8.068 -35.629 1.00 51.53 470 GLN A C 1
ATOM 3846 O O . GLN A 1 470 ? 9.810 -8.226 -34.967 1.00 51.53 470 GLN A O 1
ATOM 3851 N N . LYS A 1 471 ? 8.741 -8.315 -36.948 1.00 50.19 471 LYS A N 1
ATOM 3852 C CA . LYS A 1 471 ? 9.918 -8.747 -37.724 1.00 50.19 471 LYS A CA 1
ATOM 3853 C C . LYS A 1 471 ? 10.988 -7.656 -37.797 1.00 50.19 471 LYS A C 1
ATOM 3855 O O . LYS A 1 471 ? 12.164 -7.971 -37.626 1.00 50.19 471 LYS A O 1
ATOM 3860 N N . ILE A 1 472 ? 10.602 -6.392 -37.972 1.00 49.34 472 ILE A N 1
ATOM 3861 C CA . ILE A 1 472 ? 11.543 -5.259 -38.000 1.00 49.34 472 ILE A CA 1
ATOM 3862 C C . ILE A 1 472 ? 12.242 -5.099 -36.641 1.00 49.34 472 ILE A C 1
ATOM 3864 O O . ILE A 1 472 ? 13.471 -5.091 -36.585 1.00 49.34 472 ILE A O 1
ATOM 3868 N N . TYR A 1 473 ? 11.496 -5.108 -35.530 1.00 48.09 473 TYR A N 1
ATOM 3869 C CA . TYR A 1 473 ? 12.092 -5.045 -34.186 1.00 48.09 473 TYR A CA 1
ATOM 3870 C C . TYR A 1 473 ? 12.994 -6.250 -33.860 1.00 48.09 473 TYR A C 1
ATOM 3872 O O . TYR A 1 473 ? 13.984 -6.112 -33.135 1.00 48.09 473 TYR A O 1
ATOM 3880 N N . ALA A 1 474 ? 12.696 -7.436 -34.400 1.00 47.44 474 ALA A N 1
ATOM 3881 C CA . ALA A 1 474 ? 13.552 -8.613 -34.252 1.00 47.44 474 ALA A CA 1
ATOM 3882 C C . ALA A 1 474 ? 14.889 -8.487 -35.008 1.00 47.44 474 ALA A C 1
ATOM 3884 O O . ALA A 1 474 ? 15.890 -9.063 -34.572 1.00 47.44 474 ALA A O 1
ATOM 3885 N N . ILE A 1 475 ? 14.925 -7.725 -36.107 1.00 48.84 475 ILE A N 1
ATOM 3886 C CA . ILE A 1 475 ? 16.142 -7.446 -36.881 1.00 48.84 475 ILE A CA 1
ATOM 3887 C C . ILE A 1 475 ? 17.012 -6.417 -36.150 1.00 48.84 475 ILE A C 1
ATOM 3889 O O . ILE A 1 475 ? 18.206 -6.654 -35.977 1.00 48.84 475 ILE A O 1
ATOM 3893 N N . THR A 1 476 ? 16.427 -5.343 -35.612 1.00 42.44 476 THR A N 1
ATOM 3894 C CA . THR A 1 476 ? 17.170 -4.313 -34.856 1.00 42.44 476 THR A CA 1
ATOM 3895 C C . THR A 1 476 ? 17.776 -4.859 -33.557 1.00 42.44 476 THR A C 1
ATOM 3897 O O . THR A 1 476 ? 18.827 -4.412 -33.112 1.00 42.44 476 THR A O 1
ATOM 3900 N N . ARG A 1 477 ? 17.165 -5.890 -32.956 1.00 41.34 477 ARG A N 1
ATOM 3901 C CA . ARG A 1 477 ? 17.706 -6.565 -31.762 1.00 41.34 477 ARG A CA 1
ATOM 3902 C C . ARG A 1 477 ? 18.869 -7.521 -32.060 1.00 41.34 477 ARG A C 1
ATOM 3904 O O . ARG A 1 477 ? 19.509 -7.992 -31.127 1.00 41.34 477 ARG A O 1
ATOM 3911 N N . LYS A 1 478 ? 19.133 -7.839 -33.332 1.00 37.78 478 LYS A N 1
ATOM 3912 C CA . LYS A 1 478 ? 20.278 -8.662 -33.759 1.00 37.78 478 LYS A CA 1
ATOM 3913 C C . LYS A 1 478 ? 21.523 -7.843 -34.117 1.00 37.78 478 LYS A C 1
ATOM 3915 O O . LYS A 1 478 ? 22.562 -8.454 -34.345 1.00 37.78 478 LYS A O 1
ATOM 3920 N N . SER A 1 479 ? 21.433 -6.512 -34.174 1.00 38.06 479 SER A N 1
ATOM 3921 C CA . SER A 1 479 ? 22.551 -5.629 -34.538 1.00 38.06 479 SER A CA 1
ATOM 3922 C C . SER A 1 479 ? 23.154 -4.851 -33.359 1.00 38.06 479 SER A C 1
ATOM 3924 O O . SER A 1 479 ? 23.823 -3.849 -33.595 1.00 38.06 479 SER A O 1
ATOM 3926 N N . PHE A 1 480 ? 22.929 -5.296 -32.118 1.00 35.88 480 PHE A N 1
ATOM 3927 C CA . PHE A 1 480 ? 23.604 -4.795 -30.915 1.00 35.88 480 PHE A CA 1
ATOM 3928 C C . PHE A 1 480 ? 24.265 -5.935 -30.145 1.00 35.88 480 PHE A C 1
ATOM 3930 O O . PHE A 1 480 ? 23.603 -6.989 -29.978 1.00 35.88 480 PHE A O 1
#

pLDDT: mean 76.91, std 16.61, range [31.69, 97.94]

Secondary structure (DSSP, 8-state):
----------SSHHHHHHHHHHHHHHHHHHHHHHHHHHTTTTHHHHHHH-HHHHHHHHHHHH-EE--HHHHHHHHHHHHHHHT-TTS---HHHHHHHHHHHHHHHHH-TTTTTT-HHHHHHHHHHHHHHHHHHHT--GGG----HHHHHHHHTSTTT--HHHHHHIIIIIHHHHHT--EE-B---STT-TTPBP--THHHHHHHHHHHHHHHHHHHHHHHHH-TT--HHHHHHTTGGGGGGT-SS-GGGGHHHHHHHHHHHTSS--HHHHHHHHHHHHHHHHTTHHHHHHHHHHHHHHHHHHTTHHHHHHH-TT--S----SSSS-HHHHHHHHHHHHIIIIIHHHHHHHHHHHHHHHHHHHHHTSHHHHHHTTSTTHHHHHHHHHHHHHHHHHHHHHHHHHHHHHSHHHHHHHHHHHHHHHHHHHHHHHH-THHHHHHHHHHHHHHHHHHHHHHHHHHS-HHHHHHHHHHHHHHHTT--

Sequence (480 aa):
MLRRTTQSRPRQRRFLWFERIMAAIALINFVLVLFDYSYIPLRDYYLQLAPGPTKAYGEAIKGIEPDRTTDRYLRTVEQVAQSGLANGVDSYVLTSLRQQSRAIIDENPFEVANKTGTLERIKRRMVDRINLELDLPEDQQVESSKEAFDIFWSQEFLTTERYNFFYREIKPLFETNYYRNITAAWFGTSGIPVNRFIIIDIGFILLFAAEFLLRSAILSRRHANTNWLDAMLWRWYDIPLLLPFWQWLRAIPVVIRINQSKLIDLEPIRNRLTRGILASVAVELTEVVILRVIDQVQNMLQTGDMRRTILDTTAGDRYIDLNGVDELQLISQRVTATVLHDVLPKIRPDIELLIQHTVRSALSQNFVYAQIQNIPGVADASTRLSQEIATQLYDALRQGVINVVNDEQGAALTRSLIAKVGSTFREEIQQDQEIEEIEALLGVWLEEIKINYVQRLAEEDIESLQEQTQKIYAITRKSF

Radius of gyration: 47.13 Å; chains: 1; bounding box: 96×70×144 Å